Protein 3K4O (pdb70)

B-factor: mean 41.29, std 14.6, range [17.08, 103.64]

Nearest PDB structures (foldseek):
  3k4o-assembly1_B-1  TM=1.004E+00  e=2.984E-55  Methanocaldococcus jannaschii
  3k52-assembly1_B-1  TM=9.973E-01  e=8.581E-48  Methanocaldococcus jannaschii
  3k56-assembly1_B-1  TM=9.966E-01  e=1.673E-47  Methanocaldococcus jannaschii
  3k4o-assembly1_A-1  TM=9.831E-01  e=1.394E-47  Methanocaldococcus jannaschii
  8u0n-assembly1_A  TM=8.381E-01  e=2.328E-22  Thermococcus paralvinellae

CATH classification: 3.40.1160.10

Foldseek 3Di:
DEEEAEPDAQQQAALVDAPGGPVVSLLLLLVLVLVLVVVCVVVVHDYFYEYEYELHNQQPVLQVVQWDADPNHIAGPPVVVRQVSNLVSSVVSQCVSQVSSCVSPQQEDEDECQVFWADEVQIDDDCPVVVVCSVVRHHYYYYFHWHHYPPPGIDTRHPLNVQLNCCLVVVGQEYEAAHQAQDQDDPHAFDAEAEPVCLVVSLVSCCDPNGPDNVCVNVSSLVSCQVSQYKYEHGHSSDRCQSSCVSVVHHTRYIRGRHD/DEEEAEEELVQQAPLVDAPGGPVVSLLLLLQLVLVLVVVQVVVPHQYQYEYEYELRRQQCVLQVVQWDDPPNDTAGPPVVVSQVSNLVSSVVSVVVSVVSNVVSVQQEDEDRCQVFWEAEDDTDDDCPVVVVCSVVSHYYYYYFHWHQYPVRGIDTRHRLNVQLVCCQVVVGQEYEYAAQAQFDDDPHDFDAEDEPPCVVVVQVSHVVNSNLVSCLVRLHKYAHGHSSDRCPSSCVSNVHHTTYIYRSD

Organism: Methanocaldococcus jannaschii (strain ATCC 43067 / DSM 2661 / JAL-1 / JCM 10045 / NBRC 100440) (NCBI:txid243232)

Structure (mmCIF, N/CA/C/O backbone):
data_3K4O
#
_entry.id   3K4O
#
_cell.length_a   76.200
_cell.length_b   99.700
_cell.length_c   87.700
_cell.angle_alpha   90.00
_cell.angle_beta   90.00
_cell.angle_gamma   90.00
#
_symmetry.space_group_name_H-M   'P 21 21 2'
#
loop_
_entity.id
_entity.type
_entity.pdbx_description
1 polymer 'isopentenyl phosphate kinase'
2 non-polymer 'MERCURY (II) ION'
3 non-polymer 'SULFATE ION'
4 water water
#
loop_
_atom_site.group_PDB
_atom_site.id
_atom_site.type_symbol
_atom_site.label_atom_id
_atom_site.label_alt_id
_atom_site.label_comp_id
_atom_site.label_asym_id
_atom_site.label_entity_id
_atom_site.label_seq_id
_atom_site.pdbx_PDB_ins_code
_atom_site.Cartn_x
_atom_site.Cartn_y
_atom_site.Cartn_z
_atom_site.occupancy
_atom_site.B_iso_or_equiv
_atom_site.auth_seq_id
_atom_site.auth_comp_id
_atom_site.auth_asym_id
_atom_site.auth_atom_id
_atom_site.pdbx_PDB_model_num
ATOM 1 N N . MET A 1 7 ? 62.434 14.843 31.963 1.00 43.32 1 MET A N 1
ATOM 2 C CA . MET A 1 7 ? 62.674 14.042 30.729 1.00 43.49 1 MET A CA 1
ATOM 3 C C . MET A 1 7 ? 61.413 13.989 29.871 1.00 40.83 1 MET A C 1
ATOM 4 O O . MET A 1 7 ? 60.517 13.180 30.115 1.00 40.34 1 MET A O 1
ATOM 9 N N . LEU A 1 8 ? 61.344 14.858 28.870 1.00 37.74 2 LEU A N 1
ATOM 10 C CA . LEU A 1 8 ? 60.190 14.883 27.981 1.00 36.65 2 LEU A CA 1
ATOM 11 C C . LEU A 1 8 ? 60.543 14.306 26.622 1.00 34.78 2 LEU A C 1
ATOM 12 O O . LEU A 1 8 ? 61.489 14.755 25.974 1.00 34.70 2 LEU A O 1
ATOM 17 N N . THR A 1 9 ? 59.779 13.300 26.206 1.00 32.10 3 THR A N 1
ATOM 18 C CA . THR A 1 9 ? 59.974 12.664 24.915 1.00 30.59 3 THR A CA 1
ATOM 19 C C . THR A 1 9 ? 58.695 12.802 24.081 1.00 29.58 3 THR A C 1
ATOM 20 O O . THR A 1 9 ? 57.586 12.656 24.598 1.00 28.64 3 THR A O 1
ATOM 24 N N . ILE A 1 10 ? 58.859 13.112 22.801 1.00 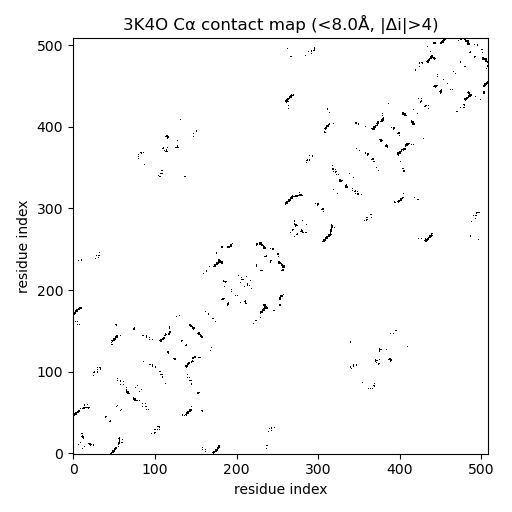28.30 4 ILE A N 1
ATOM 25 C CA . ILE A 1 10 ? 57.730 13.235 21.887 1.00 27.76 4 ILE A CA 1
ATOM 26 C C . ILE A 1 10 ? 57.942 12.166 20.828 1.00 26.26 4 ILE A C 1
ATOM 27 O O . ILE A 1 10 ? 58.927 12.197 20.089 1.00 27.85 4 ILE A O 1
ATOM 32 N N . LEU A 1 11 ? 57.020 11.212 20.778 1.00 26.06 5 LEU A N 1
ATOM 33 C CA . LEU A 1 11 ? 57.100 10.105 19.832 1.00 24.37 5 LEU A CA 1
ATOM 34 C C . LEU A 1 11 ? 56.045 10.241 18.744 1.00 24.85 5 LEU A C 1
ATOM 35 O O . LEU A 1 11 ? 54.847 10.242 19.024 1.00 21.58 5 LEU A O 1
ATOM 40 N N . LYS A 1 12 ? 56.509 10.350 17.504 1.00 25.99 6 LYS A N 1
ATOM 41 C CA . LYS A 1 12 ? 55.643 10.484 16.347 1.00 27.07 6 LYS A CA 1
ATOM 42 C C . LYS A 1 12 ? 55.423 9.127 15.692 1.00 26.11 6 LYS A C 1
ATOM 43 O O . LYS A 1 12 ? 56.367 8.488 15.239 1.00 26.26 6 LYS A O 1
ATOM 49 N N . LEU A 1 13 ? 54.174 8.687 15.641 1.00 25.31 7 LEU A N 1
ATOM 50 C CA . LEU A 1 13 ? 53.856 7.415 15.008 1.00 25.15 7 LEU A CA 1
ATOM 51 C C . LEU A 1 13 ? 53.483 7.777 13.580 1.00 27.38 7 LEU A C 1
ATOM 52 O O . LEU A 1 13 ? 52.321 8.056 13.278 1.00 25.59 7 LEU A O 1
ATOM 57 N N . GLY A 1 14 ? 54.482 7.768 12.702 1.00 28.93 8 GLY A N 1
ATOM 58 C CA . GLY A 1 14 ? 54.250 8.165 11.331 1.00 32.87 8 GLY A CA 1
ATOM 59 C C . GLY A 1 14 ? 54.260 7.093 10.271 1.00 36.95 8 GLY A C 1
ATOM 60 O O . GLY A 1 14 ? 53.763 5.983 10.489 1.00 36.51 8 GLY A O 1
ATOM 61 N N . GLY A 1 15 ? 54.844 7.434 9.122 1.00 37.56 9 GLY A N 1
ATOM 62 C CA . GLY A 1 15 ? 54.880 6.515 8.001 1.00 38.87 9 GLY A CA 1
ATOM 63 C C . GLY A 1 15 ? 53.458 6.021 7.818 1.00 39.61 9 GLY A C 1
ATOM 64 O O . GLY A 1 15 ? 52.497 6.791 7.923 1.00 40.86 9 GLY A O 1
ATOM 65 N N . SER A 1 16 ? 53.311 4.734 7.554 1.00 37.34 10 SER A N 1
ATOM 66 C CA . SER A 1 16 ? 51.989 4.160 7.409 1.00 35.48 10 SER A CA 1
ATOM 67 C C . SER A 1 16 ? 51.934 3.017 8.406 1.00 31.98 10 SER A C 1
ATOM 68 O O . SER A 1 16 ? 51.281 2.006 8.162 1.00 31.21 10 SER A O 1
ATOM 71 N N . ILE A 1 17 ? 52.616 3.179 9.538 1.00 26.69 11 ILE A N 1
ATOM 72 C CA . ILE A 1 17 ? 52.646 2.103 10.520 1.00 26.86 11 ILE A CA 1
ATOM 73 C C . ILE A 1 17 ? 51.323 1.838 11.224 1.00 25.05 11 ILE A C 1
ATOM 74 O O . ILE A 1 17 ? 51.116 0.739 11.722 1.00 27.17 11 ILE A O 1
ATOM 79 N N . LEU A 1 18 ? 50.427 2.825 11.258 1.00 23.55 12 LEU A N 1
ATOM 80 C CA . LEU A 1 18 ? 49.129 2.655 11.922 1.00 24.93 12 LEU A CA 1
ATOM 81 C C . LEU A 1 18 ? 47.970 2.493 10.953 1.00 26.92 12 LEU A C 1
ATOM 82 O O . LEU A 1 18 ? 46.898 2.015 11.329 1.00 27.71 12 LEU A O 1
ATOM 87 N N . SER A 1 19 ? 48.177 2.896 9.709 1.00 29.73 13 SER A N 1
ATOM 88 C CA . SER A 1 19 ? 47.104 2.836 8.730 1.00 32.26 13 SER A CA 1
ATOM 89 C C . SER A 1 19 ? 47.616 2.889 7.306 1.00 33.98 13 SER A C 1
ATOM 90 O O . SER A 1 19 ? 48.554 3.623 7.002 1.00 33.92 13 SER A O 1
ATOM 93 N N . ASP A 1 20 ? 46.979 2.117 6.436 1.00 37.43 14 ASP A N 1
ATOM 94 C CA . ASP A 1 20 ? 47.342 2.081 5.026 1.00 41.33 14 ASP A CA 1
ATOM 95 C C . ASP A 1 20 ? 46.522 3.146 4.290 1.00 43.08 14 ASP A C 1
ATOM 96 O O . ASP A 1 20 ? 45.322 2.974 4.069 1.00 41.34 14 ASP A O 1
ATOM 101 N N . LYS A 1 21 ? 47.181 4.241 3.922 1.00 44.63 15 LYS A N 1
ATOM 102 C CA . LYS A 1 21 ? 46.551 5.355 3.219 1.00 48.31 15 LYS A CA 1
ATOM 103 C C . LYS A 1 21 ? 45.742 4.946 1.989 1.00 50.18 15 LYS A C 1
ATOM 104 O O . LYS A 1 21 ? 44.809 5.646 1.596 1.00 49.03 15 LYS A O 1
ATOM 110 N N . ASN A 1 22 ? 46.111 3.821 1.383 1.00 52.32 16 ASN A N 1
ATOM 111 C CA . ASN A 1 22 ? 45.425 3.323 0.192 1.00 54.77 16 ASN A CA 1
ATOM 112 C C . ASN A 1 22 ? 44.059 2.741 0.525 1.00 53.58 16 ASN A C 1
ATOM 113 O O . ASN A 1 22 ? 43.076 3.011 -0.162 1.00 54.86 16 ASN A O 1
ATOM 118 N N . VAL A 1 23 ? 44.003 1.927 1.573 1.00 52.15 17 VAL A N 1
ATOM 119 C CA . VAL A 1 23 ? 42.749 1.317 1.979 1.00 50.75 17 VAL A CA 1
ATOM 120 C C . VAL A 1 23 ? 41.982 2.303 2.853 1.00 49.93 17 VAL A C 1
ATOM 121 O O . VAL A 1 23 ? 42.378 2.590 3.979 1.00 49.42 17 VAL A O 1
ATOM 125 N N . PRO A 1 24 ? 40.861 2.829 2.340 1.00 50.14 18 PRO A N 1
ATOM 126 C CA . PRO A 1 24 ? 40.041 3.794 3.076 1.00 49.45 18 PRO A CA 1
ATOM 127 C C . PRO A 1 24 ? 39.651 3.351 4.482 1.00 48.42 18 PRO A C 1
ATOM 128 O O . PRO A 1 24 ? 39.129 2.259 4.683 1.00 48.14 18 PRO A O 1
ATOM 132 N N . TYR A 1 25 ? 39.923 4.218 5.451 1.00 47.80 19 TYR A N 1
ATOM 133 C CA . TYR A 1 25 ? 39.609 3.958 6.848 1.00 47.90 19 TYR A CA 1
ATOM 134 C C . TYR A 1 25 ? 40.245 2.669 7.379 1.00 45.83 19 TYR A C 1
ATOM 135 O O . TYR A 1 25 ? 39.729 2.046 8.303 1.00 46.79 19 TYR A O 1
ATOM 144 N N . SER A 1 26 ? 41.376 2.281 6.798 1.00 43.51 20 SER A N 1
ATOM 145 C CA . SER A 1 26 ? 42.072 1.077 7.235 1.00 40.40 20 SER A CA 1
ATOM 146 C C . SER A 1 26 ? 42.853 1.350 8.520 1.00 36.38 20 SER A C 1
ATOM 147 O O . SER A 1 26 ? 43.361 2.455 8.740 1.00 31.25 20 SER A O 1
ATOM 150 N N . ILE A 1 27 ? 42.942 0.326 9.358 1.00 31.74 21 ILE A N 1
ATOM 151 C CA . ILE A 1 27 ? 43.652 0.398 10.627 1.00 30.10 21 ILE A CA 1
ATOM 152 C C . ILE A 1 27 ? 44.545 -0.839 10.711 1.00 27.72 21 ILE A C 1
ATOM 153 O O . ILE A 1 27 ? 44.060 -1.959 10.536 1.00 26.31 21 ILE A O 1
ATOM 158 N N . LYS A 1 28 ? 45.838 -0.649 10.957 1.00 25.28 22 LYS A N 1
ATOM 159 C CA . LYS A 1 28 ? 46.745 -1.794 11.082 1.00 25.72 22 LYS A CA 1
ATOM 160 C C . LYS A 1 28 ? 46.677 -2.192 12.548 1.00 24.20 22 LYS A C 1
ATOM 161 O O . LYS A 1 28 ? 47.541 -1.849 13.355 1.00 21.89 22 LYS A O 1
ATOM 167 N N . TRP A 1 29 ? 45.613 -2.908 12.885 1.00 23.11 23 TRP A N 1
ATOM 168 C CA . TRP A 1 29 ? 45.370 -3.309 14.260 1.00 24.97 23 TRP A CA 1
ATOM 169 C C . TRP A 1 29 ? 46.534 -4.001 14.940 1.00 25.05 23 TRP A C 1
ATOM 170 O O . TRP A 1 29 ? 46.905 -3.640 16.051 1.00 26.97 23 TRP A O 1
ATOM 181 N N . ASP A 1 30 ? 47.110 -4.994 14.276 1.00 26.77 24 ASP A N 1
ATOM 182 C CA . ASP A 1 30 ? 48.218 -5.740 14.860 1.00 28.98 24 ASP A CA 1
ATOM 183 C C . ASP A 1 30 ? 49.415 -4.858 15.192 1.00 28.96 24 ASP A C 1
ATOM 184 O O . ASP A 1 30 ? 50.021 -4.992 16.257 1.00 27.26 24 ASP A O 1
ATOM 189 N N . ASN A 1 31 ? 49.752 -3.956 14.276 1.00 25.87 25 ASN A N 1
ATOM 190 C CA . ASN A 1 31 ? 50.880 -3.063 14.467 1.00 25.29 25 ASN A CA 1
ATOM 191 C C . ASN A 1 31 ? 50.574 -2.108 15.615 1.00 24.75 25 ASN A C 1
ATOM 192 O O . ASN A 1 31 ? 51.408 -1.871 16.492 1.00 23.57 25 ASN A O 1
ATOM 197 N N . LEU A 1 32 ? 49.365 -1.558 15.601 1.00 23.72 26 LEU A N 1
ATOM 198 C CA . LEU A 1 32 ? 48.942 -0.623 16.628 1.00 22.94 26 LEU A CA 1
ATOM 199 C C . LEU A 1 32 ? 49.031 -1.247 18.018 1.00 23.03 26 LEU A C 1
ATOM 200 O O . LEU A 1 32 ? 49.464 -0.608 18.976 1.00 22.59 26 LEU A O 1
ATOM 205 N N . GLU A 1 33 ? 48.604 -2.495 18.130 1.00 23.12 27 GLU A N 1
ATOM 206 C CA . GLU A 1 33 ? 48.644 -3.169 19.418 1.00 25.47 27 GLU A CA 1
ATOM 207 C C . GLU A 1 33 ? 50.078 -3.455 19.868 1.00 24.72 27 GLU A C 1
ATOM 208 O O . GLU A 1 33 ? 50.380 -3.347 21.050 1.00 23.76 27 GLU A O 1
ATOM 214 N N . ARG A 1 34 ? 50.961 -3.805 18.935 1.00 24.79 28 ARG A N 1
ATOM 215 C CA . ARG A 1 34 ? 52.361 -4.060 19.293 1.00 27.30 28 ARG A CA 1
ATOM 216 C C . ARG A 1 34 ? 52.999 -2.737 19.734 1.00 26.79 28 ARG A C 1
ATOM 217 O O . ARG A 1 34 ? 53.754 -2.678 20.707 1.00 26.54 28 ARG A O 1
ATOM 225 N N . ILE A 1 35 ? 52.688 -1.672 19.007 1.00 27.01 29 ILE A N 1
ATOM 226 C CA . ILE A 1 35 ? 53.225 -0.364 19.338 1.00 25.93 29 ILE A CA 1
ATOM 227 C C . ILE A 1 35 ? 52.752 0.008 20.741 1.00 26.22 29 ILE A C 1
ATOM 228 O O . ILE A 1 35 ? 53.537 0.496 21.570 1.00 22.64 29 ILE A O 1
ATOM 233 N N . ALA A 1 36 ? 51.475 -0.237 21.018 1.00 23.52 30 ALA A N 1
ATOM 234 C CA . ALA A 1 36 ? 50.951 0.073 22.338 1.00 23.23 30 ALA A CA 1
ATOM 235 C C . ALA A 1 36 ? 51.696 -0.763 23.380 1.00 23.32 30 ALA A C 1
ATOM 236 O O . ALA A 1 36 ? 52.035 -0.265 24.440 1.00 22.98 30 ALA A O 1
ATOM 238 N N . MET A 1 37 ? 51.963 -2.031 23.065 1.00 25.20 31 MET A N 1
ATOM 239 C CA . MET A 1 37 ? 52.661 -2.915 24.000 1.00 26.17 31 MET A CA 1
ATOM 240 C C . MET A 1 37 ? 54.025 -2.367 24.363 1.00 25.96 31 MET A C 1
ATOM 241 O O . MET A 1 37 ? 54.404 -2.327 25.538 1.00 25.67 31 MET A O 1
ATOM 246 N N . GLU A 1 38 ? 54.757 -1.943 23.341 1.00 24.95 32 GLU A N 1
ATOM 247 C CA . GLU A 1 38 ? 56.093 -1.419 23.533 1.00 24.64 32 GLU A CA 1
ATOM 248 C C . GLU A 1 38 ? 56.118 -0.134 24.334 1.00 26.18 32 GLU A C 1
ATOM 249 O O . GLU A 1 38 ? 57.001 0.067 25.171 1.00 26.52 32 GLU A O 1
ATOM 255 N N . ILE A 1 39 ? 55.143 0.733 24.094 1.00 23.86 33 ILE A N 1
ATOM 256 C CA . ILE A 1 39 ? 55.058 1.984 24.825 1.00 21.31 33 ILE A CA 1
ATOM 257 C C . ILE A 1 39 ? 54.816 1.661 26.305 1.00 24.62 33 ILE A C 1
ATOM 258 O O . ILE A 1 39 ? 55.426 2.263 27.199 1.00 21.62 33 ILE A O 1
ATOM 263 N N . LYS A 1 40 ? 53.920 0.706 26.555 1.00 22.35 34 LYS A N 1
ATOM 264 C CA . LYS A 1 40 ? 53.615 0.298 27.922 1.00 25.02 34 LYS A CA 1
ATOM 265 C C . LYS A 1 40 ? 54.861 -0.306 28.549 1.00 23.96 34 LYS A C 1
ATOM 266 O O . LYS A 1 40 ? 55.221 0.040 29.669 1.00 26.52 34 LYS A O 1
ATOM 272 N N . ASN A 1 41 ? 55.512 -1.210 27.821 1.00 24.79 35 ASN A N 1
ATOM 273 C CA . ASN A 1 41 ? 56.723 -1.852 28.313 1.00 25.01 35 ASN A CA 1
ATOM 274 C C . ASN A 1 41 ? 57.754 -0.809 28.714 1.00 26.05 35 ASN A C 1
ATOM 275 O O . ASN A 1 41 ? 58.409 -0.946 29.744 1.00 25.01 35 ASN A O 1
ATOM 280 N N . ALA A 1 42 ? 57.894 0.237 27.901 1.00 26.08 36 ALA A N 1
ATOM 281 C CA . ALA A 1 42 ? 58.860 1.294 28.189 1.00 26.04 36 ALA A CA 1
ATOM 282 C C . ALA A 1 42 ? 58.461 2.092 29.427 1.00 27.92 36 ALA A C 1
ATOM 283 O O . ALA A 1 42 ? 59.305 2.395 30.281 1.00 29.78 36 ALA A O 1
ATOM 285 N N . LEU A 1 43 ? 57.180 2.430 29.536 1.00 26.96 37 LEU A N 1
ATOM 286 C CA . LEU A 1 43 ? 56.703 3.181 30.692 1.00 28.23 37 LEU A CA 1
ATOM 287 C C . LEU A 1 43 ? 56.905 2.361 31.970 1.00 30.70 37 LEU A C 1
ATOM 288 O O . LEU A 1 43 ? 57.195 2.917 33.026 1.00 31.37 37 LEU A O 1
ATOM 293 N N . ASP A 1 44 ? 56.734 1.046 31.876 1.00 32.22 38 ASP A N 1
ATOM 294 C CA . ASP A 1 44 ? 56.934 0.183 33.037 1.00 34.40 38 ASP A CA 1
ATOM 295 C C . ASP A 1 44 ? 58.415 0.168 33.404 1.00 36.68 38 ASP A C 1
ATOM 296 O O . ASP A 1 44 ? 58.774 0.220 34.583 1.00 39.19 38 ASP A O 1
ATOM 301 N N . TYR A 1 45 ? 59.269 0.086 32.388 1.00 36.77 39 TYR A N 1
ATOM 302 C CA . TYR A 1 45 ? 60.706 0.066 32.602 1.00 39.36 39 TYR A CA 1
ATOM 303 C C . TYR A 1 45 ? 61.129 1.292 33.401 1.00 40.74 39 TYR A C 1
ATOM 304 O O . TYR A 1 45 ? 61.797 1.174 34.434 1.00 39.82 39 TYR A O 1
ATOM 313 N N . TYR A 1 46 ? 60.738 2.471 32.924 1.00 39.98 40 TYR A N 1
ATOM 314 C CA . TYR A 1 46 ? 61.082 3.709 33.608 1.00 40.21 40 TYR A CA 1
ATOM 315 C C . TYR A 1 46 ? 60.619 3.723 35.058 1.00 42.62 40 TYR A C 1
ATOM 316 O O . TYR A 1 46 ? 61.349 4.176 35.942 1.00 41.31 40 TYR A O 1
ATOM 325 N N . LYS A 1 47 ? 59.406 3.238 35.303 1.00 43.11 41 LYS A N 1
ATOM 326 C CA . LYS A 1 47 ? 58.873 3.214 36.658 1.00 45.33 41 LYS A CA 1
ATOM 327 C C . LYS A 1 47 ? 59.729 2.337 37.567 1.00 46.42 41 LYS A C 1
ATOM 328 O O . LYS A 1 47 ? 60.017 2.708 38.703 1.00 46.03 41 LYS A O 1
ATOM 334 N N . ASN A 1 48 ? 60.131 1.173 37.066 1.00 47.00 42 ASN A N 1
ATOM 335 C CA . ASN A 1 48 ? 60.952 0.261 37.855 1.00 49.38 42 ASN A CA 1
ATOM 336 C C . ASN A 1 48 ? 62.346 0.837 38.095 1.00 50.79 42 ASN A C 1
ATOM 337 O O . ASN A 1 48 ? 62.937 0.634 39.154 1.00 51.63 42 ASN A O 1
ATOM 342 N N . GLN A 1 49 ? 62.862 1.561 37.109 1.00 51.02 43 GLN A N 1
ATOM 343 C CA . GLN A 1 49 ? 64.175 2.178 37.217 1.00 51.46 43 GLN A CA 1
ATOM 344 C C . GLN A 1 49 ? 64.063 3.499 37.963 1.00 52.22 43 GLN A C 1
ATOM 345 O O . GLN A 1 49 ? 65.036 4.244 38.080 1.00 51.38 43 GLN A O 1
ATOM 351 N N . ASN A 1 50 ? 62.868 3.780 38.470 1.00 53.19 44 ASN A N 1
ATOM 352 C CA . ASN A 1 50 ? 62.617 5.020 39.192 1.00 53.95 44 ASN A CA 1
ATOM 353 C C . ASN A 1 50 ? 63.116 6.234 38.416 1.00 53.28 44 ASN A C 1
ATOM 354 O O . ASN A 1 50 ? 63.672 7.166 38.995 1.00 52.93 44 ASN A O 1
ATOM 359 N N . LYS A 1 51 ? 62.924 6.210 37.100 1.00 52.32 45 LYS A N 1
ATOM 360 C CA . LYS A 1 51 ? 63.326 7.323 36.248 1.00 52.99 45 LYS A CA 1
ATOM 361 C C . LYS A 1 51 ? 62.063 8.003 35.732 1.00 53.06 45 LYS A C 1
ATOM 362 O O . LYS A 1 51 ? 61.160 7.340 35.224 1.00 51.15 45 LYS A O 1
ATOM 368 N N . GLU A 1 52 ? 61.999 9.324 35.867 1.00 52.86 46 GLU A N 1
ATOM 369 C CA . GLU A 1 52 ? 60.831 10.077 35.422 1.00 53.52 46 GLU A CA 1
ATOM 370 C C . GLU A 1 52 ? 60.800 10.250 33.909 1.00 52.16 46 GLU A C 1
ATOM 371 O O . GLU A 1 52 ? 61.828 10.501 33.279 1.00 51.85 46 GLU A O 1
ATOM 377 N N . ILE A 1 53 ? 59.616 10.103 33.327 1.00 49.91 47 ILE A N 1
ATOM 378 C CA . ILE A 1 53 ? 59.466 10.269 31.891 1.00 47.04 47 ILE A CA 1
ATOM 379 C C . ILE A 1 53 ? 58.101 10.824 31.522 1.00 45.67 47 ILE A C 1
ATOM 380 O O . ILE A 1 53 ? 57.066 10.271 31.903 1.00 45.18 47 ILE A O 1
ATOM 385 N N . LYS A 1 54 ? 58.111 11.939 30.802 1.00 42.26 48 LYS A N 1
ATOM 386 C CA . LYS A 1 54 ? 56.885 12.561 30.328 1.00 39.71 48 LYS A CA 1
ATOM 387 C C . LYS A 1 54 ? 56.841 12.182 28.853 1.00 36.83 48 LYS A C 1
ATOM 388 O O . LYS A 1 54 ? 57.863 12.236 28.165 1.00 37.76 48 LYS A O 1
ATOM 394 N N . LEU A 1 55 ? 55.672 11.779 28.370 1.00 31.76 49 LEU A N 1
ATOM 395 C CA . LEU A 1 55 ? 55.554 11.350 26.982 1.00 28.84 49 LEU A CA 1
ATOM 396 C C . LEU A 1 55 ? 54.365 11.941 26.236 1.00 28.04 49 LEU A C 1
ATOM 397 O O . LEU A 1 55 ? 53.252 12.006 26.764 1.00 26.11 49 LEU A O 1
ATOM 402 N N . ILE A 1 56 ? 54.628 12.381 25.009 1.00 26.63 50 ILE A N 1
ATOM 403 C CA . ILE A 1 56 ? 53.606 12.937 24.131 1.00 25.74 50 ILE A CA 1
ATOM 404 C C . ILE A 1 56 ? 53.661 12.106 22.859 1.00 23.94 50 ILE A C 1
ATOM 405 O O . ILE A 1 56 ? 54.745 11.861 22.316 1.00 23.91 50 ILE A O 1
ATOM 410 N N . LEU A 1 57 ? 52.498 11.647 22.408 1.00 21.16 51 LEU A N 1
ATOM 411 C CA . LEU A 1 57 ? 52.409 10.863 21.186 1.00 20.42 51 LEU A CA 1
ATOM 412 C C . LEU A 1 57 ? 51.741 11.732 20.130 1.00 20.04 51 LEU A C 1
ATOM 413 O O . LEU A 1 57 ? 50.832 12.511 20.435 1.00 21.39 51 LEU A O 1
ATOM 418 N N . VAL A 1 58 ? 52.202 11.604 18.897 1.00 20.44 52 VAL A N 1
ATOM 419 C CA . VAL A 1 58 ? 51.646 12.356 17.786 1.00 21.59 52 VAL A CA 1
ATOM 420 C C . VAL A 1 58 ? 51.403 11.368 16.662 1.00 23.52 52 VAL A C 1
ATOM 421 O O . VAL A 1 58 ? 52.228 10.478 16.422 1.00 22.45 52 VAL A O 1
ATOM 425 N N . HIS A 1 59 ? 50.261 11.494 15.994 1.00 23.95 53 HIS A N 1
ATOM 426 C CA . HIS A 1 59 ? 49.966 10.620 14.863 1.00 25.54 53 HIS A CA 1
ATOM 427 C C . HIS A 1 59 ? 49.245 11.390 13.766 1.00 26.72 53 HIS A C 1
ATOM 428 O O . HIS A 1 59 ? 48.586 12.395 14.037 1.00 25.86 53 HIS A O 1
ATOM 435 N N . GLY A 1 60 ? 49.398 10.923 12.529 1.00 29.20 54 GLY A N 1
ATOM 436 C CA . GLY A 1 60 ? 48.759 11.562 11.387 1.00 32.23 54 GLY A CA 1
ATOM 437 C C . GLY A 1 60 ? 47.353 11.051 11.121 1.00 31.86 54 GLY A C 1
ATOM 438 O O . GLY A 1 60 ? 46.828 10.237 11.881 1.00 34.41 54 GLY A O 1
ATOM 439 N N . GLY A 1 61 ? 46.744 11.515 10.033 1.00 33.08 55 GLY A N 1
ATOM 440 C CA . GLY A 1 61 ? 45.386 11.103 9.710 1.00 31.34 55 GLY A CA 1
ATOM 441 C C . GLY A 1 61 ? 45.255 9.729 9.084 1.00 32.23 55 GLY A C 1
ATOM 442 O O . GLY A 1 61 ? 44.166 9.149 9.059 1.00 31.61 55 GLY A O 1
ATOM 443 N N . GLY A 1 62 ? 46.363 9.195 8.582 1.00 32.95 56 GLY A N 1
ATOM 444 C CA . GLY A 1 62 ? 46.318 7.886 7.961 1.00 32.14 56 GLY A CA 1
ATOM 445 C C . GLY A 1 62 ? 45.224 7.827 6.914 1.00 32.67 56 GLY A C 1
ATOM 446 O O . GLY A 1 62 ? 44.996 8.802 6.186 1.00 31.28 56 GLY A O 1
ATOM 447 N N . ALA A 1 63 ? 44.529 6.697 6.850 1.00 31.32 57 ALA A N 1
ATOM 448 C CA . ALA A 1 63 ? 43.459 6.522 5.877 1.00 32.50 57 ALA A CA 1
ATOM 449 C C . ALA A 1 63 ? 42.186 7.229 6.309 1.00 34.11 57 ALA A C 1
ATOM 450 O O . ALA A 1 63 ? 41.141 7.053 5.691 1.00 35.59 57 ALA A O 1
ATOM 452 N N . PHE A 1 64 ? 42.268 8.027 7.367 1.00 33.99 58 PHE A N 1
ATOM 453 C CA . PHE A 1 64 ? 41.089 8.730 7.857 1.00 36.12 58 PHE A CA 1
ATOM 454 C C . PHE A 1 64 ? 41.019 10.183 7.421 1.00 37.61 58 PHE A C 1
ATOM 455 O O . PHE A 1 64 ? 40.016 10.612 6.850 1.00 39.00 58 PHE A O 1
ATOM 463 N N . GLY A 1 65 ? 42.087 10.931 7.671 1.00 39.67 59 GLY A N 1
ATOM 464 C CA . GLY A 1 65 ? 42.115 12.334 7.295 1.00 43.34 59 GLY A CA 1
ATOM 465 C C . GLY A 1 65 ? 42.161 12.620 5.801 1.00 44.26 59 GLY A C 1
ATOM 466 O O . GLY A 1 65 ? 41.157 13.001 5.205 1.00 44.66 59 GLY A O 1
ATOM 467 N N . HIS A 1 66 ? 43.326 12.434 5.193 1.00 47.07 60 HIS A N 1
ATOM 468 C CA . HIS A 1 66 ? 43.500 12.698 3.767 1.00 49.30 60 HIS A CA 1
ATOM 469 C C . HIS A 1 66 ? 42.351 12.275 2.850 1.00 48.23 60 HIS A C 1
ATOM 470 O O . HIS A 1 66 ? 41.899 13.064 2.022 1.00 47.35 60 HIS A O 1
ATOM 477 N N . PRO A 1 67 ? 41.861 11.031 2.983 1.00 47.22 61 PRO A N 1
ATOM 478 C CA . PRO A 1 67 ? 40.759 10.576 2.130 1.00 45.15 61 PRO A CA 1
ATOM 479 C C . PRO A 1 67 ? 39.540 11.493 2.212 1.00 44.17 61 PRO A C 1
ATOM 480 O O . PRO A 1 67 ? 38.846 11.703 1.221 1.00 43.53 61 PRO A O 1
ATOM 484 N N . VAL A 1 68 ? 39.277 12.033 3.397 1.00 41.00 62 VAL A N 1
ATOM 485 C CA . VAL A 1 68 ? 38.143 12.931 3.575 1.00 39.42 62 VAL A CA 1
ATOM 486 C C . VAL A 1 68 ? 38.498 14.340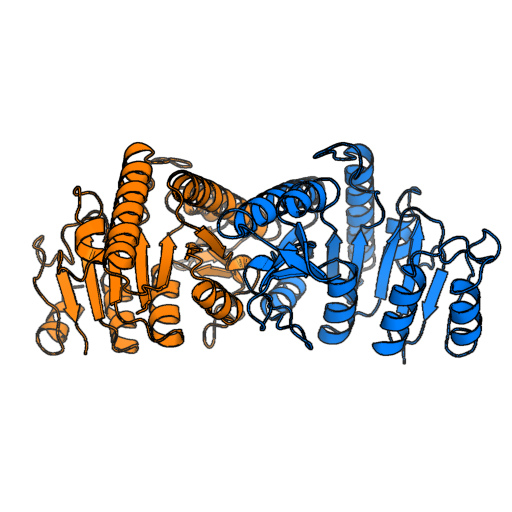 3.118 1.00 37.04 62 VAL A C 1
ATOM 487 O O . VAL A 1 68 ? 37.717 14.990 2.431 1.00 38.97 62 VAL A O 1
ATOM 491 N N . ALA A 1 69 ? 39.679 14.811 3.498 1.00 35.66 63 ALA A N 1
ATOM 492 C CA . ALA A 1 69 ? 40.112 16.155 3.135 1.00 37.85 63 ALA A CA 1
ATOM 493 C C . ALA A 1 69 ? 40.129 16.382 1.620 1.00 40.99 63 ALA A C 1
ATOM 494 O O . ALA A 1 69 ? 39.738 17.451 1.144 1.00 40.84 63 ALA A O 1
ATOM 496 N N . LYS A 1 70 ? 40.565 15.372 0.869 1.00 42.19 64 LYS A N 1
ATOM 497 C CA . LYS A 1 70 ? 40.647 15.463 -0.590 1.00 42.89 64 LYS A CA 1
ATOM 498 C C . LYS A 1 70 ? 39.367 15.946 -1.259 1.00 42.31 64 LYS A C 1
ATOM 499 O O . LYS A 1 70 ? 39.417 16.657 -2.261 1.00 39.17 64 LYS A O 1
ATOM 505 N N . LYS A 1 71 ? 38.224 15.562 -0.701 1.00 42.92 65 LYS A N 1
ATOM 506 C CA . LYS A 1 71 ? 36.929 15.955 -1.247 1.00 44.41 65 LYS A CA 1
ATOM 507 C C . LYS A 1 71 ? 36.710 17.467 -1.143 1.00 43.60 65 LYS A C 1
ATOM 508 O O . LYS A 1 71 ? 35.931 18.045 -1.904 1.00 43.95 65 LYS A O 1
ATOM 514 N N . TYR A 1 72 ? 37.405 18.102 -0.206 1.00 39.97 66 TYR A N 1
ATOM 515 C CA . TYR A 1 72 ? 37.258 19.538 0.007 1.00 40.23 66 TYR A CA 1
ATOM 516 C C . TYR A 1 72 ? 38.482 20.334 -0.421 1.00 40.20 66 TYR A C 1
ATOM 517 O O . TYR A 1 72 ? 38.623 21.507 -0.083 1.00 39.95 66 TYR A O 1
ATOM 526 N N . LEU A 1 73 ? 39.371 19.688 -1.164 1.00 41.51 67 LEU A N 1
ATOM 527 C CA . LEU A 1 73 ? 40.574 20.349 -1.645 1.00 44.25 67 LEU A CA 1
ATOM 528 C C . LEU A 1 73 ? 40.493 20.611 -3.138 1.00 44.75 67 LEU A C 1
ATOM 529 O O . LEU A 1 73 ? 39.976 19.793 -3.901 1.00 43.95 67 LEU A O 1
ATOM 534 N N . LYS A 1 74 ? 41.001 21.766 -3.546 1.00 45.99 68 LYS A N 1
ATOM 535 C CA . LYS A 1 74 ? 41.003 22.142 -4.948 1.00 46.46 68 LYS A CA 1
ATOM 536 C C . LYS A 1 74 ? 42.277 22.903 -5.248 1.00 46.63 68 LYS A C 1
ATOM 537 O O . LYS A 1 74 ? 42.922 23.443 -4.348 1.00 47.83 68 LYS A O 1
ATOM 543 N N . ILE A 1 75 ? 42.644 22.931 -6.521 1.00 47.49 69 ILE A N 1
ATOM 544 C CA . ILE A 1 75 ? 43.821 23.665 -6.938 1.00 47.01 69 ILE A CA 1
ATOM 545 C C . ILE A 1 75 ? 43.326 24.832 -7.774 1.00 45.16 69 ILE A C 1
ATOM 546 O O . ILE A 1 75 ? 42.723 24.643 -8.831 1.00 44.96 69 ILE A O 1
ATOM 551 N N . GLU A 1 76 ? 43.560 26.038 -7.271 1.00 45.40 70 GLU A N 1
ATOM 552 C CA . GLU A 1 76 ? 43.142 27.251 -7.952 1.00 43.57 70 GLU A CA 1
ATOM 553 C C . GLU A 1 76 ? 44.338 28.167 -8.127 1.00 43.37 70 GLU A C 1
ATOM 554 O O . GLU A 1 76 ? 45.019 28.500 -7.155 1.00 42.55 70 GLU A O 1
ATOM 560 N N . ASP A 1 77 ? 44.585 28.577 -9.369 1.00 45.37 71 ASP A N 1
ATOM 561 C CA . ASP A 1 77 ? 45.710 29.454 -9.675 1.00 47.53 71 ASP A CA 1
ATOM 562 C C . ASP A 1 77 ? 46.985 28.833 -9.104 1.00 48.13 71 ASP A C 1
ATOM 563 O O . ASP A 1 77 ? 47.776 29.516 -8.449 1.00 47.38 71 ASP A O 1
ATOM 568 N N . GLY A 1 78 ? 47.161 27.535 -9.343 1.00 49.52 72 GLY A N 1
ATOM 569 C CA . GLY A 1 78 ? 48.331 26.833 -8.839 1.00 53.31 72 GLY A CA 1
ATOM 570 C C . GLY A 1 78 ? 48.528 26.996 -7.340 1.00 55.00 72 GLY A C 1
ATOM 571 O O . GLY A 1 78 ? 49.628 27.297 -6.877 1.00 56.96 72 GLY A O 1
ATOM 572 N N . LYS A 1 79 ? 47.458 26.803 -6.578 1.00 54.76 73 LYS A N 1
ATOM 573 C CA . LYS A 1 79 ? 47.513 26.923 -5.126 1.00 54.93 73 LYS A CA 1
ATOM 574 C C . LYS A 1 79 ? 46.444 26.022 -4.527 1.00 54.34 73 LYS A C 1
ATOM 575 O O . LYS A 1 79 ? 45.403 25.785 -5.146 1.00 54.91 73 LYS A O 1
ATOM 581 N N . LYS A 1 80 ? 46.703 25.513 -3.328 1.00 53.33 74 LYS A N 1
ATOM 582 C CA . LYS A 1 80 ? 45.742 24.648 -2.658 1.00 51.00 74 LYS A CA 1
ATOM 583 C C . LYS A 1 80 ? 44.690 25.515 -1.989 1.00 47.36 74 LYS A C 1
ATOM 584 O O . LYS A 1 80 ? 45.013 26.531 -1.379 1.00 47.40 74 LYS A O 1
ATOM 590 N N . ILE A 1 81 ? 43.428 25.127 -2.114 1.00 44.52 75 ILE A N 1
ATOM 591 C CA . ILE A 1 81 ? 42.361 25.885 -1.475 1.00 40.82 75 ILE A CA 1
ATOM 592 C C . ILE A 1 81 ? 41.244 24.952 -1.022 1.00 38.10 75 ILE A C 1
ATOM 593 O O . ILE A 1 81 ? 40.822 24.062 -1.760 1.00 37.87 75 ILE A O 1
ATOM 598 N N . PHE A 1 82 ? 40.789 25.146 0.211 1.00 37.25 76 PHE A N 1
ATOM 599 C CA . PHE A 1 82 ? 39.712 24.332 0.766 1.00 36.75 76 PHE A CA 1
ATOM 600 C C . PHE A 1 82 ? 38.370 24.949 0.389 1.00 36.04 76 PHE A C 1
ATOM 601 O O . PHE A 1 82 ? 38.200 26.158 0.467 1.00 35.74 76 PHE A O 1
ATOM 609 N N . ILE A 1 83 ? 37.421 24.114 -0.020 1.00 34.91 77 ILE A N 1
ATOM 610 C CA . ILE A 1 83 ? 36.101 24.593 -0.405 1.00 34.77 77 ILE A CA 1
ATOM 611 C C . ILE A 1 83 ? 35.010 23.858 0.372 1.00 33.85 77 ILE A C 1
ATOM 612 O O . ILE A 1 83 ? 35.279 22.849 1.034 1.00 33.14 77 ILE A O 1
ATOM 617 N N . ASN A 1 84 ? 33.785 24.371 0.276 1.00 31.81 78 ASN A N 1
ATOM 618 C CA . ASN A 1 84 ? 32.621 23.784 0.943 1.00 31.12 78 ASN A CA 1
ATOM 619 C C . ASN A 1 84 ? 32.921 23.350 2.377 1.00 30.01 78 ASN A C 1
ATOM 620 O O . ASN A 1 84 ? 32.457 22.308 2.829 1.00 30.53 78 ASN A O 1
ATOM 625 N N . MET A 1 85 ? 33.680 24.166 3.093 1.00 30.32 79 MET A N 1
ATOM 626 C CA . MET A 1 85 ? 34.051 23.834 4.459 1.00 31.61 79 MET A CA 1
ATOM 627 C C . MET A 1 85 ? 32.920 23.926 5.480 1.00 32.81 79 MET A C 1
ATOM 628 O O . MET A 1 85 ? 33.093 23.519 6.634 1.00 29.60 79 MET A O 1
ATOM 633 N N . GLU A 1 86 ? 31.759 24.436 5.067 1.00 32.45 80 GLU A N 1
ATOM 634 C CA . GLU A 1 86 ? 30.635 24.507 6.000 1.00 34.23 80 GLU A CA 1
ATOM 635 C C . GLU A 1 86 ? 30.268 23.056 6.294 1.00 34.78 80 GLU A C 1
ATOM 636 O O . GLU A 1 86 ? 29.591 22.746 7.280 1.00 33.77 80 GLU A O 1
ATOM 642 N N . LYS A 1 87 ? 30.737 22.172 5.419 1.00 32.95 81 LYS A N 1
ATOM 643 C CA . LYS A 1 87 ? 30.527 20.739 5.565 1.00 33.15 81 LYS A CA 1
ATOM 644 C C . LYS A 1 87 ? 31.878 20.070 5.810 1.00 30.22 81 LYS A C 1
ATOM 645 O O . LYS A 1 87 ? 32.002 19.186 6.651 1.00 29.11 81 LYS A O 1
ATOM 651 N N . GLY A 1 88 ? 32.883 20.512 5.063 1.00 27.72 82 GLY A N 1
ATOM 652 C CA . GLY A 1 88 ? 34.214 19.947 5.168 1.00 27.98 82 GLY A CA 1
ATOM 653 C C . GLY A 1 88 ? 34.967 20.021 6.486 1.00 27.00 82 GLY A C 1
ATOM 654 O O . GLY A 1 88 ? 35.641 19.058 6.852 1.00 26.90 82 GLY A O 1
ATOM 655 N N . PHE A 1 89 ? 34.886 21.137 7.204 1.00 24.92 83 PHE A N 1
ATOM 656 C CA . PHE A 1 89 ? 35.623 21.238 8.463 1.00 25.45 83 PHE A CA 1
ATOM 657 C C . PHE A 1 89 ? 35.186 20.125 9.417 1.00 25.74 83 PHE A C 1
ATOM 658 O O . PHE A 1 89 ? 36.016 19.391 9.970 1.00 24.49 83 PHE A O 1
ATOM 666 N N . TRP A 1 90 ? 33.877 19.992 9.599 1.00 26.41 84 TRP A N 1
ATOM 667 C CA . TRP A 1 90 ? 33.349 18.954 10.473 1.00 27.46 84 TRP A CA 1
ATOM 668 C C . TRP A 1 90 ? 33.646 17.544 9.970 1.00 27.81 84 TRP A C 1
ATOM 669 O O . TRP A 1 90 ? 34.037 16.675 10.747 1.00 26.30 84 TRP A O 1
ATOM 680 N N . GLU A 1 91 ? 33.430 17.308 8.678 1.00 28.15 85 GLU A N 1
ATOM 681 C CA . GLU A 1 91 ? 33.677 15.982 8.109 1.00 28.29 85 GLU A CA 1
ATOM 682 C C . GLU A 1 91 ? 35.113 15.537 8.342 1.00 24.72 85 GLU A C 1
ATOM 683 O O . GLU A 1 91 ? 35.369 14.368 8.620 1.00 21.07 85 GLU A O 1
ATOM 689 N N . ILE A 1 92 ? 36.055 16.467 8.221 1.00 24.98 86 ILE A N 1
ATOM 690 C CA . ILE A 1 92 ? 37.458 16.131 8.454 1.00 25.39 86 ILE A CA 1
ATOM 691 C C . ILE A 1 92 ? 37.684 15.921 9.954 1.00 23.81 86 ILE A C 1
ATOM 692 O O . ILE A 1 92 ? 38.327 14.952 10.357 1.00 22.69 86 ILE A O 1
ATOM 697 N N . GLN A 1 93 ? 37.151 16.823 10.779 1.00 22.32 87 GLN A N 1
ATOM 698 C CA . GLN A 1 93 ? 37.290 16.703 12.228 1.00 22.32 87 GLN A CA 1
ATOM 699 C C . GLN A 1 93 ? 36.774 15.345 12.664 1.00 21.42 87 GLN A C 1
ATOM 700 O O . GLN A 1 93 ? 37.390 14.657 13.475 1.00 21.46 87 GLN A O 1
ATOM 706 N N . ARG A 1 94 ? 35.612 14.991 12.131 1.00 20.65 88 ARG A N 1
ATOM 707 C CA . ARG A 1 94 ? 34.941 13.740 12.456 1.00 22.06 88 ARG A CA 1
ATOM 708 C C . ARG A 1 94 ? 35.801 12.516 12.149 1.00 20.66 88 ARG A C 1
ATOM 709 O O . ARG A 1 94 ? 35.886 11.595 12.964 1.00 22.33 88 ARG A O 1
ATOM 717 N N . ALA A 1 95 ? 36.424 12.510 10.973 1.00 20.11 89 ALA A N 1
ATOM 718 C CA . ALA A 1 95 ? 37.275 11.395 10.564 1.00 21.20 89 ALA A CA 1
ATOM 719 C C . ALA A 1 95 ? 38.496 11.289 11.480 1.00 20.14 89 ALA A C 1
ATOM 720 O O . ALA A 1 95 ? 38.849 10.196 11.916 1.00 20.18 89 ALA A O 1
ATOM 722 N N . MET A 1 96 ? 39.133 12.421 11.778 1.00 21.61 90 MET A N 1
ATOM 723 C CA . MET A 1 96 ? 40.302 12.422 12.663 1.00 21.04 90 MET A CA 1
ATOM 724 C C . MET A 1 96 ? 39.926 12.004 14.076 1.00 21.75 90 MET A C 1
ATOM 725 O O . MET A 1 96 ? 40.651 11.245 14.713 1.00 23.18 90 MET A O 1
ATOM 730 N N . ARG A 1 97 ? 38.799 12.509 14.569 1.00 21.85 91 ARG A N 1
ATOM 731 C CA . ARG A 1 97 ? 38.323 12.158 15.901 1.00 22.97 91 ARG A CA 1
ATOM 732 C C . ARG A 1 97 ? 38.168 10.645 16.057 1.00 22.51 91 ARG A C 1
ATOM 733 O O . ARG A 1 97 ? 38.487 10.081 17.108 1.00 22.79 91 ARG A O 1
ATOM 741 N N . ARG A 1 98 ? 37.663 9.999 15.013 1.00 21.36 92 ARG A N 1
ATOM 742 C CA . ARG A 1 98 ? 37.462 8.560 15.037 1.00 21.86 92 ARG A CA 1
ATOM 743 C C . ARG A 1 98 ? 38.803 7.823 15.110 1.00 20.71 92 ARG A C 1
ATOM 744 O O . ARG A 1 98 ? 38.964 6.899 15.904 1.00 20.18 92 ARG A O 1
ATOM 752 N N . PHE A 1 99 ? 39.760 8.237 14.285 1.00 21.05 93 PHE A N 1
ATOM 753 C CA . PHE A 1 99 ? 41.080 7.606 14.272 1.00 22.92 93 PHE A CA 1
ATOM 754 C C . PHE A 1 99 ? 41.738 7.796 15.642 1.00 22.57 93 PHE A C 1
ATOM 755 O O . PHE A 1 99 ? 42.322 6.862 16.192 1.00 20.74 93 PHE A O 1
ATOM 763 N N . ASN A 1 100 ? 41.609 9.001 16.201 1.00 22.29 94 ASN A N 1
ATOM 764 C CA . ASN A 1 100 ? 42.194 9.323 17.507 1.00 23.26 94 ASN A CA 1
ATOM 765 C C . ASN A 1 100 ? 41.532 8.476 18.598 1.00 25.32 94 ASN A C 1
ATOM 766 O O . ASN A 1 100 ? 42.213 7.964 19.486 1.00 26.08 94 ASN A O 1
ATOM 771 N N . ASN A 1 101 ? 40.211 8.311 18.517 1.00 23.89 95 ASN A N 1
ATOM 772 C CA . ASN A 1 101 ? 39.473 7.489 19.480 1.00 23.71 95 ASN A CA 1
ATOM 773 C C . ASN A 1 101 ? 40.042 6.072 19.479 1.00 21.24 95 ASN A C 1
ATOM 774 O O . ASN A 1 101 ? 40.306 5.492 20.530 1.00 21.96 95 ASN A O 1
ATOM 779 N N . ILE A 1 102 ? 40.214 5.521 18.283 1.00 20.58 96 ILE A N 1
ATOM 780 C CA . ILE A 1 102 ? 40.713 4.159 18.127 1.00 22.30 96 ILE A CA 1
ATOM 781 C C . ILE A 1 102 ? 42.105 3.989 18.713 1.00 21.86 96 ILE A C 1
ATOM 782 O O . ILE A 1 102 ? 42.376 3.019 19.423 1.00 19.51 96 ILE A O 1
ATOM 787 N N . ILE A 1 103 ? 42.990 4.930 18.405 1.00 20.63 97 ILE A N 1
ATOM 788 C CA . ILE A 1 103 ? 44.343 4.869 18.922 1.00 21.14 97 ILE A CA 1
ATOM 789 C C . ILE A 1 103 ? 44.357 5.020 20.442 1.00 19.09 97 ILE A C 1
ATOM 790 O O . ILE A 1 103 ? 45.025 4.256 21.138 1.00 21.34 97 ILE A O 1
ATOM 795 N N . ILE A 1 104 ? 43.607 5.982 20.965 1.00 18.62 98 ILE A N 1
ATOM 796 C CA . ILE A 1 104 ? 43.590 6.196 22.409 1.00 19.53 98 ILE A CA 1
ATOM 797 C C . ILE A 1 104 ? 42.945 5.023 23.150 1.00 21.11 98 ILE A C 1
ATOM 798 O O . ILE A 1 104 ? 43.430 4.612 24.210 1.00 18.45 98 ILE A O 1
ATOM 803 N N . ASP A 1 105 ? 41.878 4.465 22.579 1.00 19.78 99 ASP A N 1
ATOM 804 C CA . ASP A 1 105 ? 41.214 3.320 23.192 1.00 21.53 99 ASP A CA 1
ATOM 805 C C . ASP A 1 105 ? 42.201 2.155 23.260 1.00 21.64 99 ASP A C 1
ATOM 806 O O . ASP A 1 105 ? 42.290 1.472 24.279 1.00 22.33 99 ASP A O 1
ATOM 811 N N . THR A 1 106 ? 42.932 1.920 22.171 1.00 18.86 100 THR A N 1
ATOM 812 C CA . THR A 1 106 ? 43.900 0.835 22.167 1.00 20.01 100 THR A CA 1
ATOM 813 C C . THR A 1 106 ? 45.000 1.068 23.204 1.00 21.63 100 THR A C 1
ATOM 814 O O . THR A 1 106 ? 45.357 0.154 23.942 1.00 22.52 100 THR A O 1
ATOM 818 N N . LEU A 1 107 ? 45.531 2.289 23.275 1.00 20.89 101 LEU A N 1
ATOM 819 C CA . LEU A 1 107 ? 46.578 2.588 24.249 1.00 21.81 101 LEU A CA 1
ATOM 820 C C . LEU A 1 107 ? 46.070 2.339 25.673 1.00 22.40 101 LEU A C 1
ATOM 821 O O . LEU A 1 107 ? 46.765 1.746 26.503 1.00 21.20 101 LEU A O 1
ATOM 826 N N . GLN A 1 108 ? 44.863 2.818 25.951 1.00 19.24 102 GLN A N 1
ATOM 827 C CA . GLN A 1 108 ? 44.251 2.645 27.257 1.00 22.78 102 GLN A CA 1
ATOM 828 C C . GLN A 1 108 ? 44.030 1.164 27.577 1.00 23.09 102 GLN A C 1
ATOM 829 O O . GLN A 1 108 ? 44.046 0.783 28.744 1.00 24.95 102 GLN A O 1
ATOM 835 N N . SER A 1 109 ? 43.839 0.328 26.557 1.00 21.03 103 SER A N 1
ATOM 836 C CA . SER A 1 109 ? 43.622 -1.093 26.811 1.00 23.74 103 SER A CA 1
ATOM 837 C C . SER A 1 109 ? 44.890 -1.760 27.355 1.00 26.11 103 SER A C 1
ATOM 838 O O . SER A 1 109 ? 44.839 -2.878 27.872 1.00 25.40 103 SER A O 1
ATOM 841 N N . TYR A 1 110 ? 46.022 -1.072 27.247 1.00 25.34 104 TYR A N 1
ATOM 842 C CA . TYR A 1 110 ? 47.287 -1.597 27.778 1.00 28.23 104 TYR A CA 1
ATOM 843 C C . TYR A 1 110 ? 47.688 -0.746 28.973 1.00 26.94 104 TYR A C 1
ATOM 844 O O . TYR A 1 110 ? 48.846 -0.727 29.383 1.00 30.99 104 TYR A O 1
ATOM 853 N N . ASP A 1 111 ? 46.701 -0.046 29.518 1.00 27.24 105 ASP A N 1
ATOM 854 C CA . ASP A 1 111 ? 46.853 0.840 30.666 1.00 28.02 105 ASP A CA 1
ATOM 855 C C . ASP A 1 111 ? 47.818 2.014 30.504 1.00 28.20 105 ASP A C 1
ATOM 856 O O . ASP A 1 111 ? 48.499 2.423 31.450 1.00 25.97 105 ASP A O 1
ATOM 861 N N . ILE A 1 112 ? 47.872 2.560 29.294 1.00 26.41 106 ILE A N 1
ATOM 862 C CA . ILE A 1 112 ? 48.690 3.737 29.033 1.00 25.08 106 ILE A CA 1
ATOM 863 C C . ILE A 1 112 ? 47.680 4.866 29.250 1.00 26.11 106 ILE A C 1
ATOM 864 O O . ILE A 1 112 ? 46.600 4.850 28.656 1.00 27.09 106 ILE A O 1
ATOM 869 N N . PRO A 1 113 ? 48.002 5.846 30.111 1.00 24.69 107 PRO A N 1
ATOM 870 C CA . PRO A 1 113 ? 47.106 6.970 30.399 1.00 25.41 107 PRO A CA 1
ATOM 871 C C . PRO A 1 113 ? 46.966 8.016 29.291 1.00 26.04 107 PRO A C 1
ATOM 872 O O . PRO A 1 113 ? 47.168 9.208 29.522 1.00 26.86 107 PRO A O 1
ATOM 876 N N . ALA A 1 114 ? 46.595 7.572 28.097 1.00 26.29 108 ALA A N 1
ATOM 877 C CA . ALA A 1 114 ? 46.445 8.476 26.961 1.00 25.35 108 ALA A CA 1
ATOM 878 C C . ALA A 1 114 ? 45.201 9.355 27.069 1.00 24.19 108 ALA A C 1
ATOM 879 O O . ALA A 1 114 ? 44.191 8.951 27.644 1.00 24.90 108 ALA A O 1
ATOM 881 N N . VAL A 1 115 ? 45.289 10.561 26.519 1.00 23.84 109 VAL A N 1
ATOM 882 C CA . VAL A 1 115 ? 44.173 11.504 26.510 1.00 23.47 109 VAL A CA 1
ATOM 883 C C . VAL A 1 115 ? 44.205 12.216 25.164 1.00 23.87 109 VAL A C 1
ATOM 884 O O . VAL A 1 115 ? 45.244 12.251 24.510 1.00 23.56 109 VAL A O 1
ATOM 888 N N . SER A 1 116 ? 43.076 12.796 24.765 1.00 22.13 110 SER A N 1
ATOM 889 C CA . SER A 1 116 ? 42.977 13.457 23.471 1.00 21.92 110 SER A CA 1
ATOM 890 C C . SER A 1 116 ? 43.226 14.960 23.371 1.00 20.02 110 SER A C 1
ATOM 891 O O . SER A 1 116 ? 42.675 15.745 24.143 1.00 21.92 110 SER A O 1
ATOM 894 N N . ILE A 1 117 ? 44.076 15.336 22.416 1.00 18.38 111 ILE A N 1
ATOM 895 C CA . ILE A 1 117 ? 44.359 16.743 22.117 1.00 21.11 111 ILE A CA 1
ATOM 896 C C . ILE A 1 117 ? 43.934 16.942 20.659 1.00 20.90 111 ILE A C 1
ATOM 897 O O . ILE A 1 117 ? 44.578 16.430 19.739 1.00 21.62 111 ILE A O 1
ATOM 902 N N . GLN A 1 118 ? 42.854 17.691 20.462 1.00 22.75 112 GLN A N 1
ATOM 903 C CA . GLN A 1 118 ? 42.292 17.943 19.133 1.00 21.79 112 GLN A CA 1
ATOM 904 C C . GLN A 1 118 ? 42.604 19.370 18.698 1.00 20.49 112 GLN A C 1
ATOM 905 O O . GLN A 1 118 ? 41.937 20.312 19.130 1.00 19.51 112 GLN A O 1
ATOM 911 N N . PRO A 1 119 ? 43.615 19.544 17.827 1.00 19.14 113 PRO A N 1
ATOM 912 C CA . PRO A 1 119 ? 44.045 20.857 17.325 1.00 20.90 113 PRO A CA 1
ATOM 913 C C . PRO A 1 119 ? 42.969 21.744 16.711 1.00 22.55 113 PRO A C 1
ATOM 914 O O . PRO A 1 119 ? 42.947 22.951 16.949 1.00 22.69 113 PRO A O 1
ATOM 918 N N . SER A 1 120 ? 42.091 21.144 15.915 1.00 22.87 114 SER A N 1
ATOM 919 C CA . SER A 1 120 ? 41.036 21.890 15.237 1.00 25.24 114 SER A CA 1
ATOM 920 C C . SER A 1 120 ? 40.219 22.801 16.155 1.00 26.23 114 SER A C 1
ATOM 921 O O . SER A 1 120 ? 39.675 23.813 15.705 1.00 27.23 114 SER A O 1
ATOM 924 N N . SER A 1 121 ? 40.141 22.453 17.435 1.00 26.31 115 SER A N 1
ATOM 925 C CA . SER A 1 121 ? 39.363 23.245 18.388 1.00 25.91 115 SER A CA 1
ATOM 926 C C . SER A 1 121 ? 40.015 24.519 18.905 1.00 27.30 115 SER A C 1
ATOM 927 O O . SER A 1 121 ? 39.314 25.410 19.404 1.00 26.13 115 SER A O 1
ATOM 930 N N . PHE A 1 122 ? 41.337 24.628 18.785 1.00 27.28 116 PHE A N 1
ATOM 931 C CA . PHE A 1 122 ? 42.010 25.797 19.350 1.00 27.14 116 PHE A CA 1
ATOM 932 C C . PHE A 1 122 ? 43.279 26.274 18.661 1.00 27.00 116 PHE A C 1
ATOM 933 O O . PHE A 1 122 ? 43.838 27.306 19.034 1.00 26.12 116 PHE A O 1
ATOM 941 N N . VAL A 1 123 ? 43.747 25.530 17.673 1.00 27.46 117 VAL A N 1
ATOM 942 C CA . VAL A 1 123 ? 44.953 25.928 16.969 1.00 28.60 117 VAL A CA 1
ATOM 943 C C . VAL A 1 123 ? 44.644 26.766 15.730 1.00 30.03 117 VAL A C 1
ATOM 944 O O . VAL A 1 123 ? 43.693 26.488 14.989 1.00 29.16 117 VAL A O 1
ATOM 948 N N . VAL A 1 124 ? 45.446 27.808 15.520 1.00 30.92 118 VAL A N 1
ATOM 949 C CA . VAL A 1 124 ? 45.292 28.669 14.358 1.00 31.90 118 VAL A CA 1
ATOM 950 C C . VAL A 1 124 ? 46.588 28.645 13.547 1.00 33.03 118 VAL A C 1
ATOM 951 O O . VAL A 1 124 ? 47.660 28.976 14.060 1.00 29.97 118 VAL A O 1
ATOM 955 N N . PHE A 1 125 ? 46.491 28.243 12.286 1.00 35.69 119 PHE A N 1
ATOM 956 C CA . PHE A 1 125 ? 47.667 28.181 11.429 1.00 41.67 119 PHE A CA 1
ATOM 957 C C . PHE A 1 125 ? 48.045 29.535 10.824 1.00 44.12 119 PHE A C 1
ATOM 958 O O . PHE A 1 125 ? 47.412 30.004 9.879 1.00 44.54 119 PHE A O 1
ATOM 966 N N . GLY A 1 126 ? 49.076 30.157 11.382 1.00 46.73 120 GLY A N 1
ATOM 967 C CA . GLY A 1 126 ? 49.548 31.432 10.870 1.00 50.00 120 GLY A CA 1
ATOM 968 C C . GLY A 1 126 ? 51.025 31.268 10.560 1.00 51.83 120 GLY A C 1
ATOM 969 O O . GLY A 1 126 ? 51.521 30.141 10.529 1.00 52.07 120 GLY A O 1
ATOM 970 N N . ASP A 1 127 ? 51.736 32.365 10.322 1.00 53.74 121 ASP A N 1
ATOM 971 C CA . ASP A 1 127 ? 53.166 32.263 10.052 1.00 54.47 121 ASP A CA 1
ATOM 972 C C . ASP A 1 127 ? 53.792 31.681 11.316 1.00 53.96 121 ASP A C 1
ATOM 973 O O . ASP A 1 127 ? 54.819 31.006 11.274 1.00 53.34 121 ASP A O 1
ATOM 978 N N . LYS A 1 128 ? 53.141 31.955 12.441 1.00 53.58 122 LYS A N 1
ATOM 979 C CA . LYS A 1 128 ? 53.548 31.440 13.739 1.00 52.93 122 LYS A CA 1
ATOM 980 C C . LYS A 1 128 ? 52.280 30.853 14.353 1.00 51.65 122 LYS A C 1
ATOM 981 O O . LYS A 1 128 ? 51.352 31.587 14.699 1.00 51.99 122 LYS A O 1
ATOM 987 N N . LEU A 1 129 ? 52.237 29.529 14.463 1.00 48.43 123 LEU A N 1
ATOM 988 C CA . LEU A 1 129 ? 51.080 28.831 15.017 1.00 44.80 123 LEU A CA 1
ATOM 989 C C . LEU A 1 129 ? 50.590 29.368 16.353 1.00 41.81 123 LEU A C 1
ATOM 990 O O . LEU A 1 129 ? 51.383 29.727 17.222 1.00 40.93 123 LEU A O 1
ATOM 995 N N . ILE A 1 130 ? 49.272 29.441 16.500 1.00 38.00 124 ILE A N 1
ATOM 996 C CA . ILE A 1 130 ? 48.670 29.842 17.761 1.00 36.76 124 ILE A CA 1
ATOM 997 C C . ILE A 1 130 ? 48.286 28.458 18.281 1.00 35.97 124 ILE A C 1
ATOM 998 O O . ILE A 1 130 ? 47.387 27.808 17.738 1.00 33.04 124 ILE A O 1
ATOM 1003 N N . PHE A 1 131 ? 48.995 28.000 19.309 1.00 34.57 125 PHE A N 1
ATOM 1004 C CA . PHE A 1 131 ? 48.787 26.663 19.856 1.00 33.74 125 PHE A CA 1
ATOM 1005 C C . PHE A 1 131 ? 49.114 26.693 21.341 1.00 33.92 125 PHE A C 1
ATOM 1006 O O . PHE A 1 131 ? 50.263 26.498 21.736 1.00 36.13 125 PHE A O 1
ATOM 1014 N N . ASP A 1 132 ? 48.094 26.937 22.160 1.00 33.18 126 ASP A N 1
ATOM 1015 C CA . ASP A 1 132 ? 48.258 27.005 23.609 1.00 33.91 126 ASP A CA 1
ATOM 1016 C C . ASP A 1 132 ? 48.581 25.625 24.180 1.00 33.84 126 ASP A C 1
ATOM 1017 O O . ASP A 1 132 ? 47.792 24.697 24.036 1.00 34.60 126 ASP A O 1
ATOM 1022 N N . THR A 1 133 ? 49.734 25.494 24.832 1.00 32.54 127 THR A N 1
ATOM 1023 C CA . THR A 1 133 ? 50.136 24.217 25.416 1.00 32.26 127 THR A CA 1
ATOM 1024 C C . THR A 1 133 ? 49.928 24.159 26.926 1.00 32.42 127 THR A C 1
ATOM 1025 O O . THR A 1 133 ? 50.453 23.270 27.585 1.00 34.83 127 THR A O 1
ATOM 1029 N N . SER A 1 134 ? 49.175 25.104 27.481 1.00 31.61 128 SER A N 1
ATOM 1030 C CA . SER A 1 134 ? 48.924 25.111 28.922 1.00 31.79 128 SER A CA 1
ATOM 1031 C C . SER A 1 134 ? 48.346 23.789 29.434 1.00 32.20 128 SER A C 1
ATOM 1032 O O . SER A 1 134 ? 48.859 23.211 30.398 1.00 32.14 128 SER A O 1
ATOM 1035 N N . ALA A 1 135 ? 47.281 23.309 28.794 1.00 28.43 129 ALA A N 1
ATOM 1036 C CA . ALA A 1 135 ? 46.655 22.054 29.213 1.00 28.29 129 ALA A CA 1
ATOM 1037 C C . ALA A 1 135 ? 47.634 20.885 29.120 1.00 26.41 129 ALA A C 1
ATOM 1038 O O . ALA A 1 135 ? 47.727 20.068 30.038 1.00 28.58 129 ALA A O 1
ATOM 1040 N N . ILE A 1 136 ? 48.352 20.801 28.004 1.00 26.51 130 ILE A N 1
ATOM 1041 C CA . ILE A 1 136 ? 49.325 19.736 27.798 1.00 26.76 130 ILE A CA 1
ATOM 1042 C C . ILE A 1 136 ? 50.362 19.711 28.927 1.00 29.00 130 ILE A C 1
ATOM 1043 O O . ILE A 1 136 ? 50.677 18.649 29.471 1.00 28.00 130 ILE A O 1
ATOM 1048 N N . LYS A 1 137 ? 50.890 20.881 29.285 1.00 29.65 131 LYS A N 1
ATOM 1049 C CA . LYS A 1 137 ? 51.875 20.954 30.362 1.00 31.58 131 LYS A CA 1
ATOM 1050 C C . LYS A 1 137 ? 51.296 20.384 31.649 1.00 30.86 131 LYS A C 1
ATOM 1051 O O . LYS A 1 137 ? 51.949 19.603 32.343 1.00 32.24 131 LYS A O 1
ATOM 1057 N N . GLU A 1 138 ? 50.065 20.772 31.965 1.00 31.39 132 GLU A N 1
ATOM 1058 C CA . GLU A 1 138 ? 49.410 20.295 33.177 1.00 32.73 132 GLU A CA 1
ATOM 1059 C C . GLU A 1 138 ? 49.133 18.790 33.135 1.00 32.84 132 GLU A C 1
ATOM 1060 O O . GLU A 1 138 ? 49.199 18.113 34.161 1.00 31.71 132 GLU A O 1
ATOM 1066 N N . MET A 1 139 ? 48.822 18.268 31.950 1.00 31.03 133 MET A N 1
ATOM 1067 C CA . MET A 1 139 ? 48.552 16.840 31.811 1.00 30.29 133 MET A CA 1
ATOM 1068 C C . MET A 1 139 ? 49.817 16.036 32.076 1.00 28.80 133 MET A C 1
ATOM 1069 O O . MET A 1 139 ? 49.776 15.010 32.759 1.00 28.17 133 MET A O 1
ATOM 1074 N N . LEU A 1 140 ? 50.931 16.503 31.518 1.00 28.47 134 LEU A N 1
ATOM 1075 C CA . LEU A 1 140 ? 52.219 15.833 31.683 1.00 31.25 134 LEU A CA 1
ATOM 1076 C C . LEU A 1 140 ? 52.640 15.845 33.150 1.00 34.02 134 LEU A C 1
ATOM 1077 O O . LEU A 1 140 ? 53.300 14.919 33.636 1.00 35.35 134 LEU A O 1
ATOM 1082 N N . LYS A 1 141 ? 52.253 16.909 33.843 1.00 36.19 135 LYS A N 1
ATOM 1083 C CA . LYS A 1 141 ? 52.562 17.063 35.255 1.00 38.80 135 LYS A CA 1
ATOM 1084 C C . LYS A 1 141 ? 51.855 15.961 36.036 1.00 37.77 135 LYS A C 1
ATOM 1085 O O . LYS A 1 141 ? 52.394 15.431 37.008 1.00 38.37 135 LYS A O 1
ATOM 1091 N N . ARG A 1 142 ? 50.653 15.603 35.591 1.00 36.65 136 ARG A N 1
ATOM 1092 C CA . ARG A 1 142 ? 49.877 14.576 36.270 1.00 35.82 136 ARG A CA 1
ATOM 1093 C C . ARG A 1 142 ? 50.030 13.185 35.671 1.00 35.38 136 ARG A C 1
ATOM 1094 O O . ARG A 1 142 ? 49.170 12.323 35.844 1.00 33.63 136 ARG A O 1
ATOM 1102 N N . ASN A 1 143 ? 51.131 12.984 34.956 1.00 33.43 137 ASN A N 1
ATOM 1103 C CA . ASN A 1 143 ? 51.465 11.695 34.359 1.00 35.49 137 ASN A CA 1
ATOM 1104 C C . ASN A 1 143 ? 50.563 11.188 33.233 1.00 33.93 137 ASN A C 1
ATOM 1105 O O . ASN A 1 143 ? 50.530 9.990 32.954 1.00 33.09 137 ASN A O 1
ATOM 1110 N N . LEU A 1 144 ? 49.819 12.083 32.598 1.00 32.17 138 LEU A N 1
ATOM 1111 C CA . LEU A 1 144 ? 48.967 11.674 31.491 1.00 29.36 138 LEU A CA 1
ATOM 1112 C C . LEU A 1 144 ? 49.801 11.710 30.217 1.00 28.82 138 LEU A C 1
ATOM 1113 O O . LEU A 1 144 ? 50.820 12.408 30.143 1.00 27.75 138 LEU A O 1
ATOM 1118 N N . VAL A 1 145 ? 49.381 10.938 29.222 1.00 27.17 139 VAL A N 1
ATOM 1119 C CA . VAL A 1 145 ? 50.084 10.888 27.952 1.00 25.73 139 VAL A CA 1
ATOM 1120 C C . VAL A 1 145 ? 49.216 11.542 26.877 1.00 26.97 139 VAL A C 1
ATOM 1121 O O . VAL A 1 145 ? 48.308 10.915 26.316 1.00 26.02 139 VAL A O 1
ATOM 1125 N N . PRO A 1 146 ? 49.465 12.828 26.601 1.00 26.16 140 PRO A N 1
ATOM 1126 C CA . PRO A 1 146 ? 48.683 13.529 25.581 1.00 25.71 140 PRO A CA 1
ATOM 1127 C C . PRO A 1 146 ? 48.913 12.896 24.212 1.00 26.12 140 PRO A C 1
ATOM 1128 O O . PRO A 1 146 ? 50.057 12.625 23.832 1.00 25.27 140 PRO A O 1
ATOM 1132 N N . VAL A 1 147 ? 47.824 12.646 23.489 1.00 26.02 141 VAL A N 1
ATOM 1133 C CA . VAL A 1 147 ? 47.898 12.079 22.146 1.00 24.11 141 VAL A CA 1
ATOM 1134 C C . VAL A 1 147 ? 47.331 13.154 21.214 1.00 25.64 141 VAL A C 1
ATOM 1135 O O . VAL A 1 147 ? 46.123 13.413 21.204 1.00 24.28 141 VAL A O 1
ATOM 1139 N N . ILE A 1 148 ? 48.218 13.785 20.449 1.00 27.46 142 ILE A N 1
ATOM 1140 C CA . ILE A 1 148 ? 47.857 14.858 19.531 1.00 25.59 142 ILE A CA 1
ATOM 1141 C C . ILE A 1 148 ? 47.863 14.300 18.114 1.00 26.19 142 ILE A C 1
ATOM 1142 O O . ILE A 1 148 ? 48.713 13.469 17.765 1.00 25.04 142 ILE A O 1
ATOM 1147 N N . HIS A 1 149 ? 46.930 14.760 17.288 1.00 24.56 143 HIS A N 1
ATOM 1148 C CA . HIS A 1 149 ? 46.839 14.252 15.924 1.00 24.64 143 HIS A CA 1
ATOM 1149 C C . HIS A 1 149 ? 46.781 15.334 14.853 1.00 24.57 143 HIS A C 1
ATOM 1150 O O . HIS A 1 149 ? 46.402 16.469 15.127 1.00 21.97 143 HIS A O 1
ATOM 1157 N N . GLY A 1 150 ? 47.178 14.972 13.635 1.00 24.44 144 GLY A N 1
ATOM 1158 C CA . GLY A 1 150 ? 47.090 15.912 12.528 1.00 24.85 144 GLY A CA 1
ATOM 1159 C C . GLY A 1 150 ? 45.608 16.236 12.441 1.00 26.07 144 GLY A C 1
ATOM 1160 O O . GLY A 1 150 ? 44.768 15.366 12.713 1.00 24.73 144 GLY A O 1
ATOM 1161 N N . ASP A 1 151 ? 45.268 17.457 12.042 1.00 24.70 145 ASP A N 1
ATOM 1162 C CA . ASP A 1 151 ? 43.862 17.853 12.021 1.00 25.63 145 ASP A CA 1
ATOM 1163 C C . ASP A 1 151 ? 43.623 19.017 11.066 1.00 26.07 145 ASP A C 1
ATOM 1164 O O . ASP A 1 151 ? 44.568 19.647 10.578 1.00 24.96 145 ASP A O 1
ATOM 1169 N N . ILE A 1 152 ? 42.357 19.303 10.784 1.00 25.32 146 ILE A N 1
ATOM 1170 C CA . ILE A 1 152 ? 42.062 20.452 9.948 1.00 26.10 146 ILE A CA 1
ATOM 1171 C C . ILE A 1 152 ? 42.069 21.626 10.925 1.00 26.88 146 ILE A C 1
ATOM 1172 O O . ILE A 1 152 ? 41.650 21.476 12.073 1.00 27.53 146 ILE A O 1
ATOM 1177 N N . VAL A 1 153 ? 42.592 22.773 10.502 1.00 26.66 147 VAL A N 1
ATOM 1178 C CA . VAL A 1 153 ? 42.592 23.961 11.346 1.00 28.86 147 VAL A CA 1
ATOM 1179 C C . VAL A 1 153 ? 42.390 25.196 10.478 1.00 30.60 147 VAL A C 1
ATOM 1180 O O . VAL A 1 153 ? 42.732 25.196 9.292 1.00 28.72 147 VAL A O 1
ATOM 1184 N N . ILE A 1 154 ? 41.821 26.241 11.067 1.00 31.07 148 ILE A N 1
ATOM 1185 C CA . ILE A 1 154 ? 41.610 27.486 10.344 1.00 33.72 148 ILE A CA 1
ATOM 1186 C C . ILE A 1 154 ? 42.909 28.283 10.415 1.00 34.15 148 ILE A C 1
ATOM 1187 O O . ILE A 1 154 ? 43.714 28.085 11.326 1.00 32.26 148 ILE A O 1
ATOM 1192 N N . ASP A 1 155 ? 43.129 29.161 9.445 1.00 36.47 149 ASP A N 1
ATOM 1193 C CA . ASP A 1 155 ? 44.328 29.985 9.465 1.00 39.43 149 ASP A CA 1
ATOM 1194 C C . ASP A 1 155 ? 43.910 31.410 9.775 1.00 41.13 149 ASP A C 1
ATOM 1195 O O . ASP A 1 155 ? 42.730 31.677 9.996 1.00 40.77 149 ASP A O 1
ATOM 1200 N N . ASP A 1 156 ? 44.873 32.322 9.806 1.00 43.60 150 ASP A N 1
ATOM 1201 C CA . ASP A 1 156 ? 44.565 33.716 10.091 1.00 47.05 150 ASP A CA 1
ATOM 1202 C C . ASP A 1 156 ? 44.483 34.529 8.804 1.00 48.14 150 ASP A C 1
ATOM 1203 O O . ASP A 1 156 ? 44.834 35.708 8.787 1.00 49.19 150 ASP A O 1
ATOM 1208 N N . LYS A 1 157 ? 44.012 33.900 7.731 1.00 49.45 151 LYS A N 1
ATOM 1209 C CA . LYS A 1 157 ? 43.911 34.571 6.439 1.00 50.79 151 LYS A CA 1
ATOM 1210 C C . LYS A 1 157 ? 42.716 34.095 5.616 1.00 49.32 151 LYS A C 1
ATOM 1211 O O . LYS A 1 157 ? 42.831 33.866 4.413 1.00 50.89 151 LYS A O 1
ATOM 1217 N N . ASN A 1 158 ? 41.573 33.946 6.275 1.00 47.71 152 ASN A N 1
ATOM 1218 C CA . ASN A 1 158 ? 40.343 33.520 5.616 1.00 47.27 152 ASN A CA 1
ATOM 1219 C C . ASN A 1 158 ? 40.384 32.131 4.967 1.00 44.69 152 ASN A C 1
ATOM 1220 O O . ASN A 1 158 ? 39.567 31.827 4.093 1.00 43.76 152 ASN A O 1
ATOM 1225 N N . GLY A 1 159 ? 41.315 31.283 5.401 1.00 41.58 153 GLY A N 1
ATOM 1226 C CA . GLY A 1 159 ? 41.401 29.945 4.838 1.00 37.55 153 GLY A CA 1
ATOM 1227 C C . GLY A 1 159 ? 41.508 28.837 5.880 1.00 36.84 153 GLY A C 1
ATOM 1228 O O . GLY A 1 159 ? 41.199 29.042 7.058 1.00 33.20 153 GLY A O 1
ATOM 1229 N N . TYR A 1 160 ? 41.946 27.662 5.437 1.00 34.71 154 TYR A N 1
ATOM 1230 C CA . TYR A 1 160 ? 42.110 26.503 6.309 1.00 34.86 154 TYR A CA 1
ATOM 1231 C C . TYR A 1 160 ? 43.429 25.831 5.978 1.00 35.93 154 TYR A C 1
ATOM 1232 O O . TYR A 1 160 ? 44.055 26.129 4.961 1.00 34.93 154 TYR A O 1
ATOM 1241 N N . ARG A 1 161 ? 43.836 24.901 6.830 1.00 36.11 155 ARG A N 1
ATOM 1242 C CA . ARG A 1 161 ? 45.085 24.191 6.625 1.00 35.96 155 ARG A CA 1
ATOM 1243 C C . ARG A 1 161 ? 45.048 22.876 7.384 1.00 35.76 155 ARG A C 1
ATOM 1244 O O . ARG A 1 161 ? 44.432 22.774 8.455 1.00 31.31 155 ARG A O 1
ATOM 1252 N N . ILE A 1 162 ? 45.683 21.861 6.810 1.00 34.56 156 ILE A N 1
ATOM 1253 C CA . ILE A 1 162 ? 45.775 20.573 7.469 1.00 36.09 156 ILE A CA 1
ATOM 1254 C C . ILE A 1 162 ? 47.077 20.659 8.233 1.00 35.49 156 ILE A C 1
ATOM 1255 O O . ILE A 1 162 ? 48.133 20.811 7.627 1.00 37.24 156 ILE A O 1
ATOM 1260 N N . ILE A 1 163 ? 46.999 20.606 9.557 1.00 34.34 157 ILE A N 1
ATOM 1261 C CA . ILE A 1 163 ? 48.194 20.654 10.388 1.00 33.48 157 ILE A CA 1
ATOM 1262 C C . ILE A 1 163 ? 48.654 19.195 10.523 1.00 33.24 157 ILE A C 1
ATOM 1263 O O . ILE A 1 163 ? 47.853 18.320 10.835 1.00 30.86 157 ILE A O 1
ATOM 1268 N N . SER A 1 164 ? 49.930 18.924 10.252 1.00 32.17 158 SER A N 1
ATOM 1269 C CA . SER A 1 164 ? 50.427 17.554 10.327 1.00 29.97 158 SER A CA 1
ATOM 1270 C C . SER A 1 164 ? 51.342 17.285 11.512 1.00 29.53 158 SER A C 1
ATOM 1271 O O . SER A 1 164 ? 51.710 18.196 12.260 1.00 26.37 158 SER A O 1
ATOM 1274 N N . GLY A 1 165 ? 51.712 16.016 11.662 1.00 30.78 159 GLY A N 1
ATOM 1275 C CA . GLY A 1 165 ? 52.598 15.620 12.735 1.00 34.46 159 GLY A CA 1
ATOM 1276 C C . GLY A 1 165 ? 53.921 16.327 12.561 1.00 38.33 159 GLY A C 1
ATOM 1277 O O . GLY A 1 165 ? 54.554 16.729 13.538 1.00 39.89 159 GLY A O 1
ATOM 1278 N N . ASP A 1 166 ? 54.337 16.491 11.309 1.00 41.02 160 ASP A N 1
ATOM 1279 C CA . ASP A 1 166 ? 55.591 17.169 11.025 1.00 44.17 160 ASP A CA 1
ATOM 1280 C C . ASP A 1 166 ? 55.533 18.636 11.448 1.00 43.31 160 ASP A C 1
ATOM 1281 O O . ASP A 1 166 ? 56.563 19.250 11.722 1.00 45.79 160 ASP A O 1
ATOM 1286 N N . ASP A 1 167 ? 54.334 19.204 11.504 1.00 40.57 161 ASP A N 1
ATOM 1287 C CA . ASP A 1 167 ? 54.199 20.589 11.942 1.00 37.21 161 ASP A CA 1
ATOM 1288 C C . ASP A 1 167 ? 54.155 20.590 13.460 1.00 34.43 161 ASP A C 1
ATOM 1289 O O . ASP A 1 167 ? 54.801 21.409 14.121 1.00 33.14 161 ASP A O 1
ATOM 1294 N N . ILE A 1 168 ? 53.394 19.645 14.003 1.00 29.65 162 ILE A N 1
ATOM 1295 C CA . ILE A 1 168 ? 53.206 19.520 15.437 1.00 28.16 162 ILE A CA 1
ATOM 1296 C C . ILE A 1 168 ? 54.438 19.165 16.272 1.00 28.20 162 ILE A C 1
ATOM 1297 O O . ILE A 1 168 ? 54.700 19.797 17.295 1.00 27.94 162 ILE A O 1
ATOM 1302 N N . VAL A 1 169 ? 55.195 18.161 15.851 1.00 27.77 163 VAL A N 1
ATOM 1303 C CA . VAL A 1 169 ? 56.346 17.738 16.642 1.00 28.71 163 VAL A CA 1
ATOM 1304 C C . VAL A 1 169 ? 57.376 18.842 16.934 1.00 30.04 163 VAL A C 1
ATOM 1305 O O . VAL A 1 169 ? 57.720 19.075 18.096 1.00 30.29 163 VAL A O 1
ATOM 1309 N N . PRO A 1 170 ? 57.864 19.542 15.894 1.00 31.24 164 PRO A N 1
ATOM 1310 C CA . PRO A 1 170 ? 58.853 20.612 16.083 1.00 34.37 164 PRO A CA 1
ATOM 1311 C C . PRO A 1 170 ? 58.334 21.720 16.990 1.00 34.74 164 PRO A C 1
ATOM 1312 O O . PRO A 1 170 ? 59.032 22.174 17.900 1.00 35.67 164 PRO A O 1
ATOM 1316 N N . TYR A 1 171 ? 57.105 22.157 16.731 1.00 33.33 165 TYR A N 1
ATOM 1317 C CA . TYR A 1 171 ? 56.497 23.214 17.525 1.00 32.23 165 TYR A CA 1
ATOM 1318 C C . TYR A 1 171 ? 56.522 22.877 19.009 1.00 33.25 165 TYR A C 1
ATOM 1319 O O . TYR A 1 171 ? 56.991 23.673 19.826 1.00 34.19 165 TYR A O 1
ATOM 1328 N N . LEU A 1 172 ? 56.008 21.700 19.360 1.00 32.15 166 LEU A N 1
ATOM 1329 C CA . LEU A 1 172 ? 55.975 21.277 20.753 1.00 32.17 166 LEU A CA 1
ATOM 1330 C C . LEU A 1 172 ? 57.368 20.990 21.297 1.00 33.15 166 LEU A C 1
ATOM 1331 O O . LEU A 1 172 ? 57.635 21.213 22.479 1.00 33.58 166 LEU A O 1
ATOM 1336 N N . ALA A 1 173 ? 58.248 20.479 20.443 1.00 32.63 167 ALA A N 1
ATOM 1337 C CA . ALA A 1 173 ? 59.606 20.168 20.869 1.00 35.12 167 ALA A CA 1
ATOM 1338 C C . ALA A 1 173 ? 60.233 21.438 21.436 1.00 35.50 167 ALA A C 1
ATOM 1339 O O . ALA A 1 173 ? 60.777 21.443 22.540 1.00 34.30 167 ALA A O 1
ATOM 1341 N N . ASN A 1 174 ? 60.124 22.518 20.670 1.00 38.90 168 ASN A N 1
ATOM 1342 C CA . ASN A 1 174 ? 60.666 23.812 21.063 1.00 41.16 168 ASN A CA 1
ATOM 1343 C C . ASN A 1 174 ? 59.908 24.393 22.249 1.00 41.95 168 ASN A C 1
ATOM 1344 O O . ASN A 1 174 ? 60.488 24.699 23.288 1.00 41.65 168 ASN A O 1
ATOM 1349 N N . GLU A 1 175 ? 58.600 24.536 22.074 1.00 43.22 169 GLU A N 1
ATOM 1350 C CA . GLU A 1 175 ? 57.724 25.096 23.092 1.00 43.60 169 GLU A CA 1
ATOM 1351 C C . GLU A 1 175 ? 57.835 24.421 24.456 1.00 43.68 169 GLU A C 1
ATOM 1352 O O . GLU A 1 175 ? 57.776 25.089 25.485 1.00 43.76 169 GLU A O 1
ATOM 1358 N N . LEU A 1 176 ? 57.989 23.102 24.471 1.00 42.90 170 LEU A N 1
ATOM 1359 C CA . LEU A 1 176 ? 58.085 22.377 25.734 1.00 43.16 170 LEU A CA 1
ATOM 1360 C C . LEU A 1 176 ? 59.509 21.916 26.066 1.00 43.11 170 LEU A C 1
ATOM 1361 O O . LEU A 1 176 ? 59.734 21.268 27.087 1.00 42.71 170 LEU A O 1
ATOM 1366 N N . LYS A 1 177 ? 60.463 22.252 25.205 1.00 43.51 171 LYS A N 1
ATOM 1367 C CA . LYS A 1 177 ? 61.851 21.857 25.409 1.00 43.37 171 LYS A CA 1
ATOM 1368 C C . LYS A 1 177 ? 61.959 20.352 25.625 1.00 42.35 171 LYS A C 1
ATOM 1369 O O . LYS A 1 177 ? 62.385 19.888 26.685 1.00 40.65 171 LYS A O 1
ATOM 1375 N N . ALA A 1 178 ? 61.557 19.593 24.611 1.00 39.72 172 ALA A N 1
ATOM 1376 C CA . ALA A 1 178 ? 61.620 18.143 24.677 1.00 37.64 172 ALA A CA 1
ATOM 1377 C C . ALA A 1 178 ? 63.088 17.737 24.691 1.00 36.17 172 ALA A C 1
ATOM 1378 O O . ALA A 1 178 ? 63.918 18.381 24.055 1.00 35.02 172 ALA A O 1
ATOM 1380 N N . ASP A 1 179 ? 63.402 16.668 25.413 1.00 34.72 173 ASP A N 1
ATOM 1381 C CA . ASP A 1 179 ? 64.773 16.181 25.498 1.00 33.82 173 ASP A CA 1
ATOM 1382 C C . ASP A 1 179 ? 65.045 15.202 24.366 1.00 32.54 173 ASP A C 1
ATOM 1383 O O . ASP A 1 179 ? 66.189 14.985 23.972 1.00 30.10 173 ASP A O 1
ATOM 1388 N N . LEU A 1 180 ? 63.986 14.612 23.828 1.00 30.60 174 LEU A N 1
ATOM 1389 C CA . LEU A 1 180 ? 64.164 13.657 22.750 1.00 29.62 174 LEU A CA 1
ATOM 1390 C C . LEU A 1 180 ? 62.974 13.614 21.804 1.00 29.87 174 LEU A C 1
ATOM 1391 O O . LEU A 1 180 ? 61.818 13.660 22.231 1.00 27.96 174 LEU A O 1
ATOM 1396 N N . ILE A 1 181 ? 63.270 13.523 20.513 1.00 29.94 175 ILE A N 1
ATOM 1397 C CA . ILE A 1 181 ? 62.231 13.446 19.498 1.00 30.43 175 ILE A CA 1
ATOM 1398 C C . ILE A 1 181 ? 62.388 12.097 18.819 1.00 28.63 175 ILE A C 1
ATOM 1399 O O . ILE A 1 181 ? 63.484 11.736 18.402 1.00 28.98 175 ILE A O 1
ATOM 1404 N N . LEU A 1 182 ? 61.295 11.347 18.719 1.00 25.89 176 LEU A N 1
ATOM 1405 C CA . LEU A 1 182 ? 61.343 10.038 18.079 1.00 26.19 176 LEU A CA 1
ATOM 1406 C C . LEU A 1 182 ? 60.422 9.982 16.864 1.00 26.11 176 LEU A C 1
ATOM 1407 O O . LEU A 1 182 ? 59.208 10.163 16.988 1.00 25.30 176 LEU A O 1
ATOM 1412 N N . TYR A 1 183 ? 61.005 9.736 15.693 1.00 25.81 177 TYR A N 1
ATOM 1413 C CA . TYR A 1 183 ? 60.235 9.639 14.459 1.00 26.34 177 TYR A CA 1
ATOM 1414 C C . TYR A 1 183 ? 60.168 8.183 14.024 1.00 26.91 177 TYR A C 1
ATOM 1415 O O . TYR A 1 183 ? 61.115 7.667 13.424 1.00 25.07 177 TYR A O 1
ATOM 1424 N N . ALA A 1 184 ? 59.058 7.521 14.335 1.00 25.95 178 ALA A N 1
ATOM 1425 C CA . ALA A 1 184 ? 58.871 6.129 13.946 1.00 26.01 178 ALA A CA 1
ATOM 1426 C C . ALA A 1 184 ? 58.318 6.179 12.528 1.00 26.35 178 ALA A C 1
ATOM 1427 O O . ALA A 1 184 ? 57.220 6.675 12.307 1.00 28.80 178 ALA A O 1
ATOM 1429 N N . THR A 1 185 ? 59.081 5.668 11.571 1.00 28.82 179 THR A N 1
ATOM 1430 C CA . THR A 1 185 ? 58.691 5.710 10.168 1.00 29.69 179 THR A CA 1
ATOM 1431 C C . THR A 1 185 ? 58.701 4.317 9.551 1.00 31.38 179 THR A C 1
ATOM 1432 O O . THR A 1 185 ? 58.922 3.325 10.249 1.00 32.07 179 THR A O 1
ATOM 1436 N N . ASP A 1 186 ? 58.481 4.247 8.240 1.00 30.87 180 ASP A N 1
ATOM 1437 C CA . ASP A 1 186 ? 58.481 2.966 7.533 1.00 32.94 180 ASP A CA 1
ATOM 1438 C C . ASP A 1 186 ? 59.872 2.552 7.053 1.00 32.73 180 ASP A C 1
ATOM 1439 O O . ASP A 1 186 ? 60.017 1.494 6.456 1.00 32.64 180 ASP A O 1
ATOM 1444 N N . VAL A 1 187 ? 60.882 3.385 7.289 1.00 32.42 181 VAL A N 1
ATOM 1445 C CA . VAL A 1 187 ? 62.244 3.067 6.847 1.00 31.55 181 VAL A CA 1
ATOM 1446 C C . VAL A 1 187 ? 63.238 3.033 8.014 1.00 30.03 181 VAL A C 1
ATOM 1447 O O . VAL A 1 187 ? 62.950 3.542 9.093 1.00 28.38 181 VAL A O 1
ATOM 1451 N N . ASP A 1 188 ? 64.408 2.439 7.786 1.00 30.06 182 ASP A N 1
ATOM 1452 C CA . ASP A 1 188 ? 65.415 2.293 8.833 1.00 31.35 182 ASP A CA 1
ATOM 1453 C C . ASP A 1 188 ? 66.103 3.549 9.342 1.00 32.21 182 ASP A C 1
ATOM 1454 O O . ASP A 1 188 ? 66.769 3.505 10.376 1.00 32.53 182 ASP A O 1
ATOM 1459 N N . GLY A 1 189 ? 65.945 4.660 8.627 1.00 31.68 183 GLY A N 1
ATOM 1460 C CA . GLY A 1 189 ? 66.555 5.913 9.044 1.00 32.28 183 GLY A CA 1
ATOM 1461 C C . GLY A 1 189 ? 66.774 6.816 7.847 1.00 32.66 183 GLY A C 1
ATOM 1462 O O . GLY A 1 189 ? 66.116 6.646 6.823 1.00 32.14 183 GLY A O 1
ATOM 1463 N N . VAL A 1 190 ? 67.674 7.787 7.964 1.00 34.33 184 VAL A N 1
ATOM 1464 C CA . VAL A 1 190 ? 67.964 8.659 6.827 1.00 34.15 184 VAL A CA 1
ATOM 1465 C C . VAL A 1 190 ? 68.887 7.818 5.947 1.00 36.12 184 VAL A C 1
ATOM 1466 O O . VAL A 1 190 ? 70.052 7.591 6.288 1.00 34.49 184 VAL A O 1
ATOM 1470 N N . LEU A 1 191 ? 68.351 7.340 4.829 1.00 37.00 185 LEU A N 1
ATOM 1471 C CA . LEU A 1 191 ? 69.093 6.470 3.920 1.00 41.19 185 LEU A CA 1
ATOM 1472 C C . LEU A 1 191 ? 70.107 7.107 2.971 1.00 44.16 185 LEU A C 1
ATOM 1473 O O . LEU A 1 191 ? 69.743 7.804 2.028 1.00 44.94 185 LEU A O 1
ATOM 1478 N N . ILE A 1 192 ? 71.384 6.862 3.238 1.00 46.92 186 ILE A N 1
ATOM 1479 C CA . ILE A 1 192 ? 72.459 7.342 2.381 1.00 51.30 186 ILE A CA 1
ATOM 1480 C C . ILE A 1 192 ? 73.053 6.059 1.809 1.00 54.49 186 ILE A C 1
ATOM 1481 O O . ILE A 1 192 ? 73.751 5.325 2.511 1.00 55.02 186 ILE A O 1
ATOM 1486 N N . ASP A 1 193 ? 72.754 5.785 0.541 1.00 57.94 187 ASP A N 1
ATOM 1487 C CA . ASP A 1 193 ? 73.218 4.570 -0.128 1.00 60.95 187 ASP A CA 1
ATOM 1488 C C . ASP A 1 193 ? 72.381 3.395 0.370 1.00 61.49 187 ASP A C 1
ATOM 1489 O O . ASP A 1 193 ? 72.903 2.316 0.662 1.00 61.85 187 ASP A O 1
ATOM 1494 N N . ASN A 1 194 ? 71.076 3.626 0.467 1.00 62.11 188 ASN A N 1
ATOM 1495 C CA . ASN A 1 194 ? 70.128 2.619 0.928 1.00 62.34 188 ASN A CA 1
ATOM 1496 C C . ASN A 1 194 ? 70.554 2.018 2.268 1.00 61.24 188 ASN A C 1
ATOM 1497 O O . ASN A 1 194 ? 70.378 0.824 2.514 1.00 61.98 188 ASN A O 1
ATOM 1502 N N . LYS A 1 195 ? 71.117 2.861 3.128 1.00 59.18 189 LYS A N 1
ATOM 1503 C CA . LYS A 1 195 ? 71.565 2.452 4.456 1.00 56.69 189 LYS A CA 1
ATOM 1504 C C . LYS A 1 195 ? 71.425 3.649 5.383 1.00 53.89 189 LYS A C 1
ATOM 1505 O O . LYS A 1 195 ? 71.775 4.769 5.018 1.00 54.34 189 LYS A O 1
ATOM 1511 N N . PRO A 1 196 ? 70.913 3.432 6.602 1.00 51.09 190 PRO A N 1
ATOM 1512 C CA . PRO A 1 196 ? 70.756 4.558 7.525 1.00 48.16 190 PRO A CA 1
ATOM 1513 C C . PRO A 1 196 ? 72.084 5.125 8.009 1.00 46.86 190 PRO A C 1
ATOM 1514 O O . PRO A 1 196 ? 72.950 4.382 8.469 1.00 45.91 190 PRO A O 1
ATOM 1518 N N . ILE A 1 197 ? 72.248 6.440 7.900 1.00 44.42 191 ILE A N 1
ATOM 1519 C CA . ILE A 1 197 ? 73.476 7.061 8.371 1.00 42.13 191 ILE A CA 1
ATOM 1520 C C . ILE A 1 197 ? 73.362 7.128 9.890 1.00 41.17 191 ILE A C 1
ATOM 1521 O O . ILE A 1 197 ? 72.377 7.622 10.444 1.00 39.66 191 ILE A O 1
ATOM 1526 N N . LYS A 1 198 ? 74.373 6.603 10.564 1.00 41.03 192 LYS A N 1
ATOM 1527 C CA . LYS A 1 198 ? 74.371 6.553 12.015 1.00 39.85 192 LYS A CA 1
ATOM 1528 C C . LYS A 1 198 ? 74.143 7.875 12.724 1.00 37.58 192 LYS A C 1
ATOM 1529 O O . LYS A 1 198 ? 73.391 7.938 13.692 1.00 34.81 192 LYS A O 1
ATOM 1535 N N . ARG A 1 199 ? 74.773 8.940 12.246 1.00 36.05 193 ARG A N 1
ATOM 1536 C CA . ARG A 1 199 ? 74.634 10.218 12.928 1.00 34.55 193 ARG A CA 1
ATOM 1537 C C . ARG A 1 199 ? 74.680 11.457 12.041 1.00 34.70 193 ARG A C 1
ATOM 1538 O O . ARG A 1 199 ? 75.437 11.522 11.072 1.00 33.78 193 ARG A O 1
ATOM 1546 N N . ILE A 1 200 ? 73.864 12.444 12.394 1.00 32.98 194 ILE A N 1
ATOM 1547 C CA . ILE A 1 200 ? 73.817 13.702 11.662 1.00 34.54 194 ILE A CA 1
ATOM 1548 C C . ILE A 1 200 ? 73.947 14.809 12.696 1.00 34.13 194 ILE A C 1
ATOM 1549 O O . ILE A 1 200 ? 73.149 14.898 13.633 1.00 33.34 194 ILE A O 1
ATOM 1554 N N . ASP A 1 201 ? 74.976 15.635 12.537 1.00 35.05 195 ASP A N 1
ATOM 1555 C CA . ASP A 1 201 ? 75.224 16.734 13.459 1.00 36.69 195 ASP A CA 1
ATOM 1556 C C . ASP A 1 201 ? 75.813 17.935 12.731 1.00 37.72 195 ASP A C 1
ATOM 1557 O O . ASP A 1 201 ? 75.871 17.961 11.501 1.00 36.67 195 ASP A O 1
ATOM 1562 N N . LYS A 1 202 ? 76.254 18.920 13.508 1.00 39.09 196 LYS A N 1
ATOM 1563 C CA . LYS A 1 202 ? 76.826 20.151 12.972 1.00 40.45 196 LYS A CA 1
ATOM 1564 C C . LYS A 1 202 ? 78.029 19.953 12.057 1.00 39.37 196 LYS A C 1
ATOM 1565 O O . LYS A 1 202 ? 78.426 20.876 11.353 1.00 41.32 196 LYS A O 1
ATOM 1571 N N . ASN A 1 203 ? 78.606 18.758 12.052 1.00 38.89 197 ASN A N 1
ATOM 1572 C CA . ASN A 1 203 ? 79.759 18.505 11.204 1.00 39.94 197 ASN A CA 1
ATOM 1573 C C . ASN A 1 203 ? 79.434 17.843 9.874 1.00 39.24 197 ASN A C 1
ATOM 1574 O O . ASN A 1 203 ? 80.330 17.641 9.054 1.00 38.94 197 ASN A O 1
ATOM 1579 N N . ASN A 1 204 ? 78.165 17.507 9.643 1.00 36.44 198 ASN A N 1
ATOM 1580 C CA . ASN A 1 204 ? 77.810 16.870 8.378 1.00 34.47 198 ASN A CA 1
ATOM 1581 C C . ASN A 1 204 ? 76.407 17.162 7.855 1.00 33.99 198 ASN A C 1
ATOM 1582 O O . ASN A 1 204 ? 76.035 16.678 6.785 1.00 35.98 198 ASN A O 1
ATOM 1587 N N . ILE A 1 205 ? 75.636 17.967 8.576 1.00 33.88 199 ILE A N 1
ATOM 1588 C CA . ILE A 1 205 ? 74.269 18.235 8.150 1.00 36.08 199 ILE A CA 1
ATOM 1589 C C . ILE A 1 205 ? 74.138 18.802 6.733 1.00 37.88 199 ILE A C 1
ATOM 1590 O O . ILE A 1 205 ? 73.321 18.321 5.939 1.00 37.47 199 ILE A O 1
ATOM 1595 N N . TYR A 1 206 ? 74.939 19.806 6.395 1.00 36.35 200 TYR A N 1
ATOM 1596 C CA . TYR A 1 206 ? 74.840 20.369 5.057 1.00 36.99 200 TYR A CA 1
ATOM 1597 C C . TYR A 1 206 ? 75.222 19.341 4.008 1.00 35.77 200 TYR A C 1
ATOM 1598 O O . TYR A 1 206 ? 74.608 19.274 2.945 1.00 35.89 200 TYR A O 1
ATOM 1607 N N . LYS A 1 207 ? 76.223 18.523 4.312 1.00 35.54 201 LYS A N 1
ATOM 1608 C CA . LYS A 1 207 ? 76.636 17.486 3.381 1.00 37.89 201 LYS A CA 1
ATOM 1609 C C . LYS A 1 207 ? 75.491 16.494 3.168 1.00 37.01 201 LYS A C 1
ATOM 1610 O O . LYS A 1 207 ? 75.275 16.000 2.060 1.00 37.38 201 LYS A O 1
ATOM 1616 N N . ILE A 1 208 ? 74.756 16.204 4.234 1.00 35.75 202 ILE A N 1
ATOM 1617 C CA . ILE A 1 208 ? 73.651 15.263 4.136 1.00 34.95 202 ILE A CA 1
ATOM 1618 C C . ILE A 1 208 ? 72.448 15.881 3.428 1.00 34.28 202 ILE A C 1
ATOM 1619 O O . ILE A 1 208 ? 71.828 15.237 2.588 1.00 35.21 202 ILE A O 1
ATOM 1624 N N . LEU A 1 209 ? 72.127 17.131 3.750 1.00 35.74 203 LEU A N 1
ATOM 1625 C CA . LEU A 1 209 ? 70.993 17.798 3.108 1.00 34.78 203 LEU A CA 1
ATOM 1626 C C . LEU A 1 209 ? 71.202 17.932 1.599 1.00 35.71 203 LEU A C 1
ATOM 1627 O O . LEU A 1 209 ? 70.267 17.749 0.816 1.00 33.74 203 LEU A O 1
ATOM 1632 N N . ASN A 1 210 ? 72.422 18.251 1.184 1.00 36.47 204 ASN A N 1
ATOM 1633 C CA . ASN A 1 210 ? 72.690 18.371 -0.244 1.00 37.91 204 ASN A CA 1
ATOM 1634 C C . ASN A 1 210 ? 72.547 16.993 -0.877 1.00 37.59 204 ASN A C 1
ATOM 1635 O O . ASN A 1 210 ? 72.041 16.861 -1.987 1.00 36.51 204 ASN A O 1
ATOM 1640 N N . TYR A 1 211 ? 72.989 15.960 -0.167 1.00 38.33 205 TYR A N 1
ATOM 1641 C CA . TYR A 1 211 ? 72.861 14.604 -0.686 1.00 39.39 205 TYR A CA 1
ATOM 1642 C C . TYR A 1 211 ? 71.380 14.269 -0.886 1.00 38.17 205 TYR A C 1
ATOM 1643 O O . TYR A 1 211 ? 70.988 13.714 -1.914 1.00 38.37 205 TYR A O 1
ATOM 1652 N N . LEU A 1 212 ? 70.566 14.604 0.110 1.00 36.03 206 LEU A N 1
ATOM 1653 C CA . LEU A 1 212 ? 69.134 14.321 0.056 1.00 36.02 206 LEU A CA 1
ATOM 1654 C C . LEU A 1 212 ? 68.450 15.056 -1.082 1.00 36.92 206 LEU A C 1
ATOM 1655 O O . LEU A 1 212 ? 67.400 14.629 -1.561 1.00 34.50 206 LEU A O 1
ATOM 1660 N N . SER A 1 213 ? 69.049 16.164 -1.506 1.00 36.38 207 SER A N 1
ATOM 1661 C CA . SER A 1 213 ? 68.501 16.967 -2.595 1.00 39.56 207 SER A CA 1
ATOM 1662 C C . SER A 1 213 ? 68.964 16.418 -3.941 1.00 40.04 207 SER A C 1
ATOM 1663 O O . SER A 1 213 ? 68.483 16.831 -4.991 1.00 40.81 207 SER A O 1
ATOM 1666 N N . GLY A 1 214 ? 69.902 15.481 -3.900 1.00 43.61 208 GLY A N 1
ATOM 1667 C CA . GLY A 1 214 ? 70.427 14.907 -5.126 1.00 46.60 208 GLY A CA 1
ATOM 1668 C C . GLY A 1 214 ? 69.548 13.861 -5.782 1.00 49.43 208 GLY A C 1
ATOM 1669 O O . GLY A 1 214 ? 68.530 13.441 -5.227 1.00 49.70 208 GLY A O 1
ATOM 1670 N N . SER A 1 215 ? 69.954 13.438 -6.975 1.00 51.39 209 SER A N 1
ATOM 1671 C CA . SER A 1 215 ? 69.218 12.440 -7.741 1.00 53.88 209 SER A CA 1
ATOM 1672 C C . SER A 1 215 ? 69.509 11.022 -7.254 1.00 55.46 209 SER A C 1
ATOM 1673 O O . SER A 1 215 ? 68.838 10.071 -7.656 1.00 56.48 209 SER A O 1
ATOM 1676 N N . ASN A 1 216 ? 70.512 10.881 -6.394 1.00 56.14 210 ASN A N 1
ATOM 1677 C CA . ASN A 1 216 ? 70.879 9.574 -5.862 1.00 58.28 210 ASN A CA 1
ATOM 1678 C C . ASN A 1 216 ? 70.219 9.332 -4.508 1.00 58.38 210 ASN A C 1
ATOM 1679 O O . ASN A 1 216 ? 70.547 8.371 -3.809 1.00 59.29 210 ASN A O 1
ATOM 1684 N N . SER A 1 217 ? 69.282 10.202 -4.147 1.00 57.51 211 SER A N 1
ATOM 1685 C CA . SER A 1 217 ? 68.591 10.098 -2.866 1.00 57.19 211 SER A CA 1
ATOM 1686 C C . SER A 1 217 ? 67.363 9.189 -2.916 1.00 56.15 211 SER A C 1
ATOM 1687 O O . SER A 1 217 ? 66.480 9.368 -3.755 1.00 54.79 211 SER A O 1
ATOM 1690 N N . ILE A 1 218 ? 67.314 8.217 -2.008 1.00 55.59 212 ILE A N 1
ATOM 1691 C CA . ILE A 1 218 ? 66.187 7.290 -1.942 1.00 54.42 212 ILE A CA 1
ATOM 1692 C C . ILE A 1 218 ? 64.923 8.100 -1.679 1.00 53.24 212 ILE A C 1
ATOM 1693 O O . ILE A 1 218 ? 63.878 7.853 -2.281 1.00 52.95 212 ILE A O 1
ATOM 1698 N N . ASP A 1 219 ? 65.028 9.069 -0.774 1.00 51.69 213 ASP A N 1
ATOM 1699 C CA . ASP A 1 219 ? 63.902 9.935 -0.451 1.00 51.66 213 ASP A CA 1
ATOM 1700 C C . ASP A 1 219 ? 64.014 11.273 -1.179 1.00 51.18 213 ASP A C 1
ATOM 1701 O O . ASP A 1 219 ? 64.914 12.066 -0.900 1.00 51.29 213 ASP A O 1
ATOM 1706 N N . VAL A 1 220 ? 63.091 11.522 -2.103 1.00 49.68 214 VAL A N 1
ATOM 1707 C CA . VAL A 1 220 ? 63.085 12.768 -2.862 1.00 48.95 214 VAL A CA 1
ATOM 1708 C C . VAL A 1 220 ? 61.894 13.633 -2.473 1.00 47.48 214 VAL A C 1
ATOM 1709 O O . VAL A 1 220 ? 61.648 14.678 -3.074 1.00 48.12 214 VAL A O 1
ATOM 1713 N N . THR A 1 221 ? 61.159 13.191 -1.459 1.00 46.13 215 THR A N 1
ATOM 1714 C CA . THR A 1 221 ? 59.981 13.910 -0.981 1.00 43.04 215 THR A CA 1
ATOM 1715 C C . THR A 1 221 ? 60.367 15.127 -0.149 1.00 40.87 215 THR A C 1
ATOM 1716 O O . THR A 1 221 ? 59.565 16.049 0.034 1.00 38.31 215 THR A O 1
ATOM 1720 N N . GLY A 1 222 ? 61.593 15.121 0.366 1.00 40.37 216 GLY A N 1
ATOM 1721 C CA . GLY A 1 222 ? 62.045 16.226 1.192 1.00 39.20 216 GLY A CA 1
ATOM 1722 C C . GLY A 1 222 ? 61.592 16.059 2.636 1.00 38.85 216 GLY A C 1
ATOM 1723 O O . GLY A 1 222 ? 61.800 16.944 3.467 1.00 39.27 216 GLY A O 1
ATOM 1724 N N . GLY A 1 223 ? 60.974 14.918 2.937 1.00 37.24 217 GLY A N 1
ATOM 1725 C CA . GLY A 1 223 ? 60.497 14.663 4.287 1.00 34.92 217 GLY A CA 1
ATOM 1726 C C . GLY A 1 223 ? 61.611 14.559 5.316 1.00 32.42 217 GLY A C 1
ATOM 1727 O O . GLY A 1 223 ? 61.522 15.124 6.409 1.00 30.63 217 GLY A O 1
ATOM 1728 N N . MET A 1 224 ? 62.657 13.823 4.971 1.00 31.67 218 MET A N 1
ATOM 1729 C CA . MET A 1 224 ? 63.791 13.659 5.868 1.00 33.66 218 MET A CA 1
ATOM 1730 C C . MET A 1 224 ? 64.488 15.005 6.049 1.00 34.01 218 MET A C 1
ATOM 1731 O O . MET A 1 224 ? 64.861 15.372 7.162 1.00 34.51 218 MET A O 1
ATOM 1736 N N . LYS A 1 225 ? 64.651 15.740 4.951 1.00 34.03 219 LYS A N 1
ATOM 1737 C CA . LYS A 1 225 ? 65.291 17.051 5.000 1.00 34.46 219 LYS A CA 1
ATOM 1738 C C . LYS A 1 225 ? 64.599 17.948 6.011 1.00 33.78 219 LYS A C 1
ATOM 1739 O O . LYS A 1 225 ? 65.253 18.617 6.807 1.00 34.04 219 LYS A O 1
ATOM 1745 N N . TYR A 1 226 ? 63.269 17.958 5.982 1.00 33.42 220 TYR A N 1
ATOM 1746 C CA . TYR A 1 226 ? 62.500 18.793 6.899 1.00 33.01 220 TYR A CA 1
ATOM 1747 C C . TYR A 1 226 ? 62.686 18.387 8.360 1.00 32.43 220 TYR A C 1
ATOM 1748 O O . TYR A 1 226 ? 62.835 19.243 9.235 1.00 33.00 220 TYR A O 1
ATOM 1757 N N . LYS A 1 227 ? 62.651 17.085 8.630 1.00 32.49 221 LYS A N 1
ATOM 1758 C CA . LYS A 1 227 ? 62.829 16.603 9.996 1.00 32.26 221 LYS A CA 1
ATOM 1759 C C . LYS A 1 227 ? 64.190 17.067 10.517 1.00 31.15 221 LYS A C 1
ATOM 1760 O O . LYS A 1 227 ? 64.287 17.637 11.600 1.00 32.50 221 LYS A O 1
ATOM 1766 N N . ILE A 1 228 ? 65.232 16.825 9.729 1.00 32.65 222 ILE A N 1
ATOM 1767 C CA . ILE A 1 228 ? 66.593 17.217 10.091 1.00 33.47 222 ILE A CA 1
ATOM 1768 C C . ILE A 1 228 ? 66.680 18.718 10.341 1.00 34.92 222 ILE A C 1
ATOM 1769 O O . ILE A 1 228 ? 67.218 19.164 11.360 1.00 34.69 222 ILE A O 1
ATOM 1774 N N . GLU A 1 229 ? 66.146 19.499 9.406 1.00 35.67 223 GLU A N 1
ATOM 1775 C CA . GLU A 1 229 ? 66.169 20.952 9.528 1.00 35.09 223 GLU A CA 1
ATOM 1776 C C . GLU A 1 229 ? 65.532 21.456 10.817 1.00 36.00 223 GLU A C 1
ATOM 1777 O O . GLU A 1 229 ? 66.089 22.333 11.487 1.00 35.83 223 GLU A O 1
ATOM 1783 N N . MET A 1 230 ? 64.369 20.912 11.173 1.00 33.15 224 MET A N 1
ATOM 1784 C CA . MET A 1 230 ? 63.687 21.344 12.390 1.00 33.81 224 MET A CA 1
ATOM 1785 C C . MET A 1 230 ? 64.431 20.954 13.671 1.00 32.91 224 MET A C 1
ATOM 1786 O O . MET A 1 230 ? 64.392 21.681 14.663 1.00 31.76 224 MET A O 1
ATOM 1791 N N . ILE A 1 231 ? 65.102 19.809 13.659 1.00 32.68 225 ILE A N 1
ATOM 1792 C CA . ILE A 1 231 ? 65.844 19.384 14.843 1.00 33.72 225 ILE A CA 1
ATOM 1793 C C . ILE A 1 231 ? 67.032 20.331 15.040 1.00 34.06 225 ILE A C 1
ATOM 1794 O O . ILE A 1 231 ? 67.383 20.686 16.163 1.00 33.08 225 ILE A O 1
ATOM 1799 N N . ARG A 1 232 ? 67.642 20.745 13.938 1.00 35.30 226 ARG A N 1
ATOM 1800 C CA . ARG A 1 232 ? 68.759 21.678 13.997 1.00 36.74 226 ARG A CA 1
ATOM 1801 C C . ARG A 1 232 ? 68.206 23.000 14.523 1.00 37.24 226 ARG A C 1
ATOM 1802 O O . ARG A 1 232 ? 68.673 23.534 15.530 1.00 36.48 226 ARG A O 1
ATOM 1810 N N . LYS A 1 233 ? 67.185 23.509 13.842 1.00 37.47 227 LYS A N 1
ATOM 1811 C CA . LYS A 1 233 ? 66.557 24.768 14.216 1.00 39.35 227 LYS A CA 1
ATOM 1812 C C . LYS A 1 233 ? 66.224 24.884 15.698 1.00 40.34 227 LYS A C 1
ATOM 1813 O O . LYS A 1 233 ? 66.601 25.854 16.352 1.00 40.58 227 LYS A O 1
ATOM 1819 N N . ASN A 1 234 ? 65.513 23.898 16.229 1.00 39.74 228 ASN A N 1
ATOM 1820 C CA . ASN A 1 234 ? 65.123 23.933 17.632 1.00 41.49 228 ASN A CA 1
ATOM 1821 C C . ASN A 1 234 ? 66.167 23.318 18.559 1.00 40.80 228 ASN A C 1
ATOM 1822 O O . ASN A 1 234 ? 65.920 23.132 19.753 1.00 39.61 228 ASN A O 1
ATOM 1827 N N . LYS A 1 235 ? 67.338 23.020 18.003 1.00 41.04 229 LYS A N 1
ATOM 1828 C CA . LYS A 1 235 ? 68.431 22.423 18.761 1.00 42.09 229 LYS A CA 1
ATOM 1829 C C . LYS A 1 235 ? 67.957 21.258 19.625 1.00 41.27 229 LYS A C 1
ATOM 1830 O O . LYS A 1 235 ? 68.073 21.279 20.856 1.00 40.17 229 LYS A O 1
ATOM 1836 N N . CYS A 1 236 ? 67.416 20.239 18.965 1.00 39.17 230 CYS A N 1
ATOM 1837 C CA . CYS A 1 236 ? 66.932 19.061 19.664 1.00 36.57 230 CYS A CA 1
ATOM 1838 C C . CYS A 1 236 ? 67.832 17.897 19.339 1.00 34.34 230 CYS A C 1
ATOM 1839 O O . CYS A 1 236 ? 68.838 18.021 18.640 1.00 31.71 230 CYS A O 1
ATOM 1842 N N . ARG A 1 237 ? 67.428 16.750 19.852 1.00 31.90 231 ARG A N 1
ATOM 1843 C CA . ARG A 1 237 ? 68.112 15.510 19.599 1.00 30.54 231 ARG A CA 1
ATOM 1844 C C . ARG A 1 237 ? 66.967 14.581 19.239 1.00 28.74 231 ARG A C 1
ATOM 1845 O O . ARG A 1 237 ? 65.922 14.604 19.885 1.00 29.18 231 ARG A O 1
ATOM 1853 N N . GLY A 1 238 ? 67.145 13.784 18.200 1.00 29.09 232 GLY A N 1
ATOM 1854 C CA . GLY A 1 238 ? 66.076 12.888 17.817 1.00 27.79 232 GLY A CA 1
ATOM 1855 C C . GLY A 1 238 ? 66.578 11.714 17.021 1.00 26.32 232 GLY A C 1
ATOM 1856 O O . GLY A 1 238 ? 67.691 11.741 16.502 1.00 27.49 232 GLY A O 1
ATOM 1857 N N . PHE A 1 239 ? 65.751 10.678 16.940 1.00 23.19 233 PHE A N 1
ATOM 1858 C CA . PHE A 1 239 ? 66.088 9.480 16.202 1.00 26.23 233 PHE A CA 1
ATOM 1859 C C . PHE A 1 239 ? 65.031 9.285 15.124 1.00 27.29 233 PHE A C 1
ATOM 1860 O O . PHE A 1 239 ? 63.847 9.534 15.356 1.00 28.00 233 PHE A O 1
ATOM 1868 N N . VAL A 1 240 ? 65.461 8.858 13.946 1.00 26.20 234 VAL A N 1
ATOM 1869 C CA . VAL A 1 240 ? 64.536 8.565 12.860 1.00 28.14 234 VAL A CA 1
ATOM 1870 C C . VAL A 1 240 ? 64.776 7.086 12.646 1.00 29.11 234 VAL A C 1
ATOM 1871 O O . VAL A 1 240 ? 65.887 6.680 12.298 1.00 31.24 234 VAL A O 1
ATOM 1875 N N . PHE A 1 241 ? 63.739 6.280 12.857 1.00 28.55 235 PHE A N 1
ATOM 1876 C CA . PHE A 1 241 ? 63.883 4.835 12.762 1.00 27.64 235 PHE A CA 1
ATOM 1877 C C . PHE A 1 241 ? 62.645 4.113 12.230 1.00 28.85 235 PHE A C 1
ATOM 1878 O O . PHE A 1 241 ? 61.594 4.721 12.002 1.00 25.66 235 PHE A O 1
ATOM 1886 N N . ASN A 1 242 ? 62.778 2.802 12.054 1.00 26.18 236 ASN A N 1
ATOM 1887 C CA . ASN A 1 242 ? 61.691 1.982 11.538 1.00 27.15 236 ASN A CA 1
ATOM 1888 C C . ASN A 1 242 ? 60.728 1.578 12.655 1.00 26.06 236 ASN A C 1
ATOM 1889 O O . ASN A 1 242 ? 61.081 0.791 13.522 1.00 27.55 236 ASN A O 1
ATOM 1894 N N . GLY A 1 243 ? 59.513 2.116 12.622 1.00 25.90 237 GLY A N 1
ATOM 1895 C CA . GLY A 1 243 ? 58.526 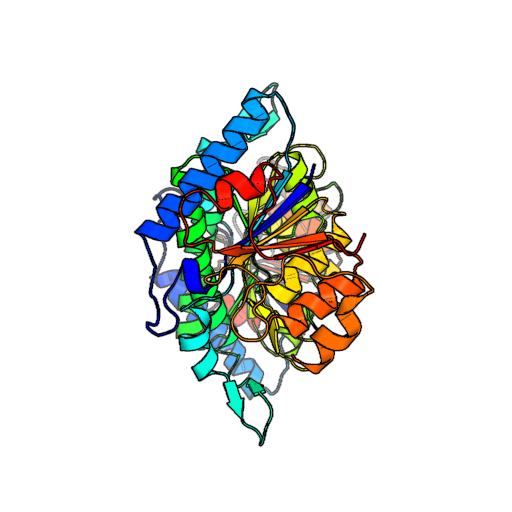1.791 13.641 1.00 26.50 237 GLY A CA 1
ATOM 1896 C C . GLY A 1 243 ? 57.856 0.444 13.423 1.00 27.01 237 GLY A C 1
ATOM 1897 O O . GLY A 1 243 ? 57.074 -0.006 14.267 1.00 27.27 237 GLY A O 1
ATOM 1898 N N . ASN A 1 244 ? 58.156 -0.192 12.292 1.00 26.69 238 ASN A N 1
ATOM 1899 C CA . ASN A 1 244 ? 57.598 -1.499 11.949 1.00 29.14 238 ASN A CA 1
ATOM 1900 C C . ASN A 1 244 ? 58.413 -2.671 12.507 1.00 30.13 238 ASN A C 1
ATOM 1901 O O . ASN A 1 244 ? 57.947 -3.809 12.503 1.00 30.15 238 ASN A O 1
ATOM 1906 N N . LYS A 1 245 ? 59.625 -2.397 12.980 1.00 31.48 239 LYS A N 1
ATOM 1907 C CA . LYS A 1 245 ? 60.476 -3.451 13.527 1.00 31.60 239 LYS A CA 1
ATOM 1908 C C . LYS A 1 245 ? 60.239 -3.650 15.019 1.00 31.86 239 LYS A C 1
ATOM 1909 O O . LYS A 1 245 ? 60.311 -2.703 15.806 1.00 31.74 239 LYS A O 1
ATOM 1915 N N . ALA A 1 246 ? 59.965 -4.891 15.405 1.00 31.30 240 ALA A N 1
ATOM 1916 C CA . ALA A 1 246 ? 59.699 -5.212 16.801 1.00 31.17 240 ALA A CA 1
ATOM 1917 C C . ALA A 1 246 ? 60.781 -4.682 17.737 1.00 28.90 240 ALA A C 1
ATOM 1918 O O . ALA A 1 246 ? 61.972 -4.837 17.472 1.00 27.37 240 ALA A O 1
ATOM 1920 N N . ASN A 1 247 ? 60.340 -4.035 18.813 1.00 26.49 241 ASN A N 1
ATOM 1921 C CA . ASN A 1 247 ? 61.212 -3.480 19.844 1.00 29.15 241 ASN A CA 1
ATOM 1922 C C . ASN A 1 247 ? 61.917 -2.154 19.541 1.00 27.70 241 ASN A C 1
ATOM 1923 O O . ASN A 1 247 ? 62.475 -1.538 20.445 1.00 28.84 241 ASN A O 1
ATOM 1928 N N . ASN A 1 248 ? 61.894 -1.702 18.290 1.00 29.41 242 ASN A N 1
ATOM 1929 C CA . ASN A 1 248 ? 62.547 -0.435 17.955 1.00 28.00 242 ASN A CA 1
ATOM 1930 C C . ASN A 1 248 ? 61.968 0.696 18.792 1.00 28.42 242 ASN A C 1
ATOM 1931 O O . ASN A 1 248 ? 62.702 1.508 19.364 1.00 25.72 242 ASN A O 1
ATOM 1936 N N . ILE A 1 249 ? 60.644 0.741 18.871 1.00 27.09 243 ILE A N 1
ATOM 1937 C CA . ILE A 1 249 ? 59.980 1.786 19.632 1.00 26.40 243 ILE A CA 1
ATOM 1938 C C . ILE A 1 249 ? 60.313 1.690 21.107 1.00 26.40 243 ILE A C 1
ATOM 1939 O O . ILE A 1 249 ? 60.570 2.705 21.756 1.00 25.31 243 ILE A O 1
ATOM 1944 N N . TYR A 1 250 ? 60.310 0.474 21.641 1.00 25.11 244 TYR A N 1
ATOM 1945 C CA . TYR A 1 250 ? 60.646 0.283 23.043 1.00 26.66 244 TYR A CA 1
ATOM 1946 C C . TYR A 1 250 ? 62.058 0.827 23.273 1.00 26.54 244 TYR A C 1
ATOM 1947 O O . TYR A 1 250 ? 62.283 1.677 24.133 1.00 27.53 244 TYR A O 1
ATOM 1956 N N . LYS A 1 251 ? 63.002 0.323 22.489 1.00 28.69 245 LYS A N 1
ATOM 1957 C CA . LYS A 1 251 ? 64.398 0.732 22.591 1.00 30.01 245 LYS A CA 1
ATOM 1958 C C . LYS A 1 251 ? 64.599 2.232 22.429 1.00 30.87 245 LYS A C 1
ATOM 1959 O O . LYS A 1 251 ? 65.344 2.849 23.197 1.00 31.40 245 LYS A O 1
ATOM 1965 N N . ALA A 1 252 ? 63.946 2.823 21.434 1.00 30.57 246 ALA A N 1
ATOM 1966 C CA . ALA A 1 252 ? 64.080 4.262 21.203 1.00 30.60 246 ALA A CA 1
ATOM 1967 C C . ALA A 1 252 ? 63.572 5.049 22.417 1.00 30.66 246 ALA A C 1
ATOM 1968 O O . ALA A 1 252 ? 64.155 6.065 22.806 1.00 29.97 246 ALA A O 1
ATOM 1970 N N . LEU A 1 253 ? 62.486 4.578 23.018 1.00 28.16 247 LEU A N 1
ATOM 1971 C CA . LEU A 1 253 ? 61.934 5.245 24.193 1.00 27.91 247 LEU A CA 1
ATOM 1972 C C . LEU A 1 253 ? 62.892 5.126 25.375 1.00 29.62 247 LEU A C 1
ATOM 1973 O O . LEU A 1 253 ? 62.843 5.946 26.296 1.00 27.69 247 LEU A O 1
ATOM 1978 N N . LEU A 1 254 ? 63.756 4.110 25.359 1.00 30.30 248 LEU A N 1
ATOM 1979 C CA . LEU A 1 254 ? 64.718 3.957 26.450 1.00 36.09 248 LEU A CA 1
ATOM 1980 C C . LEU A 1 254 ? 65.963 4.802 26.202 1.00 37.85 248 LEU A C 1
ATOM 1981 O O . LEU A 1 254 ? 66.914 4.755 26.982 1.00 38.84 248 LEU A O 1
ATOM 1986 N N . GLY A 1 255 ? 65.958 5.565 25.113 1.00 39.28 249 GLY A N 1
ATOM 1987 C CA . GLY A 1 255 ? 67.087 6.424 24.807 1.00 40.79 249 GLY A CA 1
ATOM 1988 C C . GLY A 1 255 ? 68.153 5.787 23.941 1.00 43.55 249 GLY A C 1
ATOM 1989 O O . GLY A 1 255 ? 69.156 6.421 23.612 1.00 42.36 249 GLY A O 1
ATOM 1990 N N . GLU A 1 256 ? 67.954 4.528 23.575 1.00 44.78 250 GLU A N 1
ATOM 1991 C CA . GLU A 1 256 ? 68.919 3.839 22.732 1.00 47.65 250 GLU A CA 1
ATOM 1992 C C . GLU A 1 256 ? 68.730 4.302 21.299 1.00 48.90 250 GLU A C 1
ATOM 1993 O O . GLU A 1 256 ? 67.617 4.247 20.772 1.00 48.60 250 GLU A O 1
ATOM 1999 N N . VAL A 1 257 ? 69.809 4.749 20.664 1.00 48.46 251 VAL A N 1
ATOM 2000 C CA . VAL A 1 257 ? 69.719 5.202 19.285 1.00 47.66 251 VAL A CA 1
ATOM 2001 C C . VAL A 1 257 ? 69.233 4.077 18.369 1.00 47.06 251 VAL A C 1
ATOM 2002 O O . VAL A 1 257 ? 69.707 2.945 18.439 1.00 47.37 251 VAL A O 1
ATOM 2006 N N . GLU A 1 258 ? 68.265 4.397 17.523 1.00 45.42 252 GLU A N 1
ATOM 2007 C CA . GLU A 1 258 ? 67.728 3.438 16.569 1.00 44.36 252 GLU A CA 1
ATOM 2008 C C . GLU A 1 258 ? 67.698 4.162 15.232 1.00 42.19 252 GLU A C 1
ATOM 2009 O O . GLU A 1 258 ? 67.222 5.295 15.146 1.00 42.10 252 GLU A O 1
ATOM 2015 N N . GLY A 1 259 ? 68.226 3.523 14.196 1.00 39.77 253 GLY A N 1
ATOM 2016 C CA . GLY A 1 259 ? 68.245 4.154 12.891 1.00 38.67 253 GLY A CA 1
ATOM 2017 C C . GLY A 1 259 ? 69.248 5.294 12.811 1.00 36.51 253 GLY A C 1
ATOM 2018 O O . GLY A 1 259 ? 70.446 5.088 12.979 1.00 37.19 253 GLY A O 1
ATOM 2019 N N . THR A 1 260 ? 68.753 6.502 12.570 1.00 35.29 254 THR A N 1
ATOM 2020 C CA . THR A 1 260 ? 69.609 7.676 12.447 1.00 31.96 254 THR A CA 1
ATOM 2021 C C . THR A 1 260 ? 69.435 8.655 13.603 1.00 31.05 254 THR A C 1
ATOM 2022 O O . THR A 1 260 ? 68.323 9.069 13.909 1.00 29.65 254 THR A O 1
ATOM 2026 N N . GLU A 1 261 ? 70.537 9.008 14.258 1.00 29.75 255 GLU A N 1
ATOM 2027 C CA . GLU A 1 261 ? 70.482 9.984 15.332 1.00 29.69 255 GLU A CA 1
ATOM 2028 C C . GLU A 1 261 ? 70.774 11.355 14.731 1.00 31.09 255 GLU A C 1
ATOM 2029 O O . GLU A 1 261 ? 71.738 11.522 13.986 1.00 32.26 255 GLU A O 1
ATOM 2035 N N . ILE A 1 262 ? 69.932 12.328 15.054 1.00 31.57 256 ILE A N 1
ATOM 2036 C CA . ILE A 1 262 ? 70.094 13.691 14.568 1.00 32.83 256 ILE A CA 1
ATOM 2037 C C . ILE A 1 262 ? 70.270 14.488 15.844 1.00 33.20 256 ILE A C 1
ATOM 2038 O O . ILE A 1 262 ? 69.329 14.654 16.618 1.00 33.95 256 ILE A O 1
ATOM 2043 N N . ASP A 1 263 ? 71.484 14.979 16.071 1.00 33.96 257 ASP A N 1
ATOM 2044 C CA . ASP A 1 263 ? 71.760 15.680 17.311 1.00 33.62 257 ASP A CA 1
ATOM 2045 C C . ASP A 1 263 ? 72.346 17.079 17.207 1.00 34.64 257 ASP A C 1
ATOM 2046 O O . ASP A 1 263 ? 73.438 17.282 16.674 1.00 32.34 257 ASP A O 1
ATOM 2051 N N . PHE A 1 264 ? 71.594 18.033 17.746 1.00 34.27 258 PHE A N 1
ATOM 2052 C CA . PHE A 1 264 ? 71.965 19.437 17.763 1.00 35.52 258 PHE A CA 1
ATOM 2053 C C . PHE A 1 264 ? 71.666 20.026 19.135 1.00 36.04 258 PHE A C 1
ATOM 2054 O O . PHE A 1 264 ? 71.501 21.235 19.287 1.00 36.44 258 PHE A O 1
ATOM 2062 N N . SER A 1 265 ? 71.586 19.161 20.139 1.00 37.69 259 SER A N 1
ATOM 2063 C CA . SER A 1 265 ? 71.311 19.608 21.499 1.00 42.66 259 SER A CA 1
ATOM 2064 C C . SER A 1 265 ? 72.527 20.333 22.075 1.00 44.40 259 SER A C 1
ATOM 2065 O O . SER A 1 265 ? 73.669 20.008 21.747 1.00 43.16 259 SER A O 1
ATOM 2068 N N . GLU A 1 266 ? 72.271 21.322 22.924 1.00 47.68 260 GLU A N 1
ATOM 2069 C CA . GLU A 1 266 ? 73.339 22.081 23.561 1.00 52.08 260 GLU A CA 1
ATOM 2070 C C . GLU A 1 266 ? 73.531 21.563 24.979 1.00 53.63 260 GLU A C 1
ATOM 2071 O O . GLU A 1 266 ? 72.580 21.531 25.762 1.00 55.33 260 GLU A O 1
ATOM 2077 N N . MET B 1 7 ? 24.771 41.025 16.067 1.00 56.51 1 MET B N 1
ATOM 2078 C CA . MET B 1 7 ? 25.956 40.313 15.506 1.00 55.88 1 MET B CA 1
ATOM 2079 C C . MET B 1 7 ? 26.158 38.906 16.056 1.00 53.77 1 MET B C 1
ATOM 2080 O O . MET B 1 7 ? 25.806 37.926 15.400 1.00 53.01 1 MET B O 1
ATOM 2085 N N . LEU B 1 8 ? 26.723 38.807 17.255 1.00 50.44 2 LEU B N 1
ATOM 2086 C CA . LEU B 1 8 ? 26.976 37.503 17.859 1.00 48.68 2 LEU B CA 1
ATOM 2087 C C . LEU B 1 8 ? 26.008 37.109 18.965 1.00 47.24 2 LEU B C 1
ATOM 2088 O O . LEU B 1 8 ? 25.804 37.852 19.927 1.00 47.61 2 LEU B O 1
ATOM 2093 N N . THR B 1 9 ? 25.424 35.925 18.816 1.00 44.53 3 THR B N 1
ATOM 2094 C CA . THR B 1 9 ? 24.497 35.379 19.796 1.00 43.73 3 THR B CA 1
ATOM 2095 C C . THR B 1 9 ? 25.061 34.045 20.280 1.00 43.05 3 THR B C 1
ATOM 2096 O O . THR B 1 9 ? 25.657 33.292 19.504 1.00 42.20 3 THR B O 1
ATOM 2100 N N . ILE B 1 10 ? 24.889 33.764 21.565 1.00 40.82 4 ILE B N 1
ATOM 2101 C CA . ILE B 1 10 ? 25.361 32.511 22.140 1.00 39.13 4 ILE B CA 1
ATOM 2102 C C . ILE B 1 10 ? 24.150 31.764 22.687 1.00 38.75 4 ILE B C 1
ATOM 2103 O O . ILE B 1 10 ? 23.518 32.208 23.647 1.00 38.84 4 ILE B O 1
ATOM 2108 N N . LEU B 1 11 ? 23.820 30.639 22.058 1.00 36.63 5 LEU B N 1
ATOM 2109 C CA . LEU B 1 11 ? 22.679 29.830 22.467 1.00 34.50 5 LEU B CA 1
ATOM 2110 C C . LEU B 1 11 ? 23.150 28.639 23.289 1.00 34.25 5 LEU B C 1
ATOM 2111 O O . LEU B 1 11 ? 23.984 27.847 22.839 1.00 31.77 5 LEU B O 1
ATOM 2116 N N . LYS B 1 12 ? 22.593 28.505 24.484 1.00 32.05 6 LYS B N 1
ATOM 2117 C CA . LYS B 1 12 ? 22.952 27.418 25.370 1.00 32.31 6 LYS B CA 1
ATOM 2118 C C . LYS B 1 12 ? 21.805 26.425 25.409 1.00 32.51 6 LYS B C 1
ATOM 2119 O O . LYS B 1 12 ? 20.674 26.786 25.733 1.00 29.45 6 LYS B O 1
ATOM 2125 N N . LEU B 1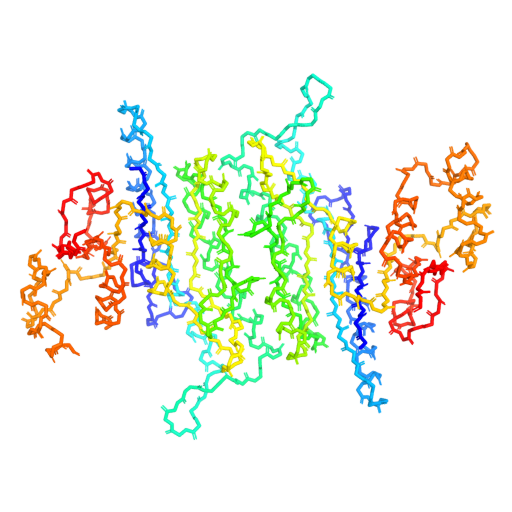 13 ? 22.092 25.174 25.062 1.00 30.06 7 LEU B N 1
ATOM 2126 C CA . LEU B 1 13 ? 21.064 24.145 25.072 1.00 32.03 7 LEU B CA 1
ATOM 2127 C C . LEU B 1 13 ? 21.153 23.315 26.350 1.00 33.86 7 LEU B C 1
ATOM 2128 O O . LEU B 1 13 ? 22.043 22.472 26.507 1.00 35.91 7 LEU B O 1
ATOM 2133 N N . GLY B 1 14 ? 20.227 23.573 27.265 1.00 35.08 8 GLY B N 1
ATOM 2134 C CA . GLY B 1 14 ? 20.200 22.861 28.527 1.00 38.84 8 GLY B CA 1
ATOM 2135 C C . GLY B 1 14 ? 20.284 21.355 28.377 1.00 42.11 8 GLY B C 1
ATOM 2136 O O . GLY B 1 14 ? 19.683 20.774 27.468 1.00 43.14 8 GLY B O 1
ATOM 2137 N N . GLY B 1 15 ? 21.033 20.720 29.273 1.00 43.26 9 GLY B N 1
ATOM 2138 C CA . GLY B 1 15 ? 21.178 19.280 29.221 1.00 43.87 9 GLY B CA 1
ATOM 2139 C C . GLY B 1 15 ? 19.829 18.593 29.215 1.00 44.21 9 GLY B C 1
ATOM 2140 O O . GLY B 1 15 ? 19.621 17.624 28.482 1.00 45.16 9 GLY B O 1
ATOM 2141 N N . SER B 1 16 ? 18.905 19.117 30.016 1.00 41.55 10 SER B N 1
ATOM 2142 C CA . SER B 1 16 ? 17.571 18.548 30.133 1.00 41.53 10 SER B CA 1
ATOM 2143 C C . SER B 1 16 ? 16.781 18.432 28.826 1.00 38.00 10 SER B C 1
ATOM 2144 O O . SER B 1 16 ? 16.005 17.495 28.663 1.00 38.79 10 SER B O 1
ATOM 2147 N N . ILE B 1 17 ? 16.970 19.361 27.893 1.00 34.65 11 ILE B N 1
ATOM 2148 C CA . ILE B 1 17 ? 16.216 19.301 26.638 1.00 32.76 11 ILE B CA 1
ATOM 2149 C C . ILE B 1 17 ? 16.847 18.426 25.548 1.00 32.56 11 ILE B C 1
ATOM 2150 O O . ILE B 1 17 ? 16.222 18.163 24.517 1.00 31.83 11 ILE B O 1
ATOM 2155 N N . LEU B 1 18 ? 18.073 17.966 25.774 1.00 31.37 12 LEU B N 1
ATOM 2156 C CA . LEU B 1 18 ? 18.754 17.142 24.779 1.00 34.75 12 LEU B CA 1
ATOM 2157 C C . LEU B 1 18 ? 18.897 15.702 25.228 1.00 36.79 12 LEU B C 1
ATOM 2158 O O . LEU B 1 18 ? 19.044 14.795 24.411 1.00 35.25 12 LEU B O 1
ATOM 2163 N N . SER B 1 19 ? 18.846 15.500 26.536 1.00 39.88 13 SER B N 1
ATOM 2164 C CA . SER B 1 19 ? 19.029 14.184 27.110 1.00 43.25 13 SER B CA 1
ATOM 2165 C C . SER B 1 19 ? 18.164 14.038 28.356 1.00 45.83 13 SER B C 1
ATOM 2166 O O . SER B 1 19 ? 17.519 14.992 28.788 1.00 47.89 13 SER B O 1
ATOM 2169 N N . ASP B 1 20 ? 18.142 12.837 28.919 1.00 47.53 14 ASP B N 1
ATOM 2170 C CA . ASP B 1 20 ? 17.375 12.566 30.130 1.00 49.29 14 ASP B CA 1
ATOM 2171 C C . ASP B 1 20 ? 18.372 12.171 31.214 1.00 50.27 14 ASP B C 1
ATOM 2172 O O . ASP B 1 20 ? 18.916 11.067 31.187 1.00 49.74 14 ASP B O 1
ATOM 2177 N N . LYS B 1 21 ? 18.614 13.070 32.164 1.00 51.68 15 LYS B N 1
ATOM 2178 C CA . LYS B 1 21 ? 19.564 12.806 33.243 1.00 53.08 15 LYS B CA 1
ATOM 2179 C C . LYS B 1 21 ? 19.284 11.491 33.963 1.00 52.98 15 LYS B C 1
ATOM 2180 O O . LYS B 1 21 ? 20.201 10.855 34.481 1.00 54.07 15 LYS B O 1
ATOM 2186 N N . ASN B 1 22 ? 18.019 11.085 33.996 1.00 52.64 16 ASN B N 1
ATOM 2187 C CA . ASN B 1 22 ? 17.642 9.844 34.666 1.00 52.64 16 ASN B CA 1
ATOM 2188 C C . ASN B 1 22 ? 17.999 8.610 33.845 1.00 51.47 16 ASN B C 1
ATOM 2189 O O . ASN B 1 22 ? 17.955 7.489 34.348 1.00 52.06 16 ASN B O 1
ATOM 2194 N N . VAL B 1 23 ? 18.347 8.817 32.580 1.00 48.94 17 VAL B N 1
ATOM 2195 C CA . VAL B 1 23 ? 18.701 7.707 31.710 1.00 46.94 17 VAL B CA 1
ATOM 2196 C C . VAL B 1 23 ? 20.077 7.895 31.081 1.00 46.91 17 VAL B C 1
ATOM 2197 O O . VAL B 1 23 ? 20.230 8.625 30.101 1.00 46.86 17 VAL B O 1
ATOM 2201 N N . PRO B 1 24 ? 21.102 7.244 31.648 1.00 46.63 18 PRO B N 1
ATOM 2202 C CA . PRO B 1 24 ? 22.474 7.333 31.136 1.00 46.62 18 PRO B CA 1
ATOM 2203 C C . PRO B 1 24 ? 22.539 6.989 29.646 1.00 45.23 18 PRO B C 1
ATOM 2204 O O . PRO B 1 24 ? 21.955 6.004 29.204 1.00 44.77 18 PRO B O 1
ATOM 2208 N N . TYR B 1 25 ? 23.240 7.810 28.874 1.00 44.66 19 TYR B N 1
ATOM 2209 C CA . TYR B 1 25 ? 23.376 7.583 27.438 1.00 41.88 19 TYR B CA 1
ATOM 2210 C C . TYR B 1 25 ? 22.052 7.769 26.714 1.00 41.49 19 TYR B C 1
ATOM 2211 O O . TYR B 1 25 ? 21.780 7.130 25.697 1.00 42.68 19 TYR B O 1
ATOM 2220 N N . SER B 1 26 ? 21.227 8.655 27.250 1.00 40.60 20 SER B N 1
ATOM 2221 C CA . SER B 1 26 ? 19.934 8.945 26.652 1.00 39.01 20 SER B CA 1
ATOM 2222 C C . SER B 1 26 ? 20.063 10.103 25.680 1.00 36.32 20 SER B C 1
ATOM 2223 O O . SER B 1 26 ? 20.870 11.007 25.886 1.00 36.49 20 SER B O 1
ATOM 2226 N N . ILE B 1 27 ? 19.268 10.060 24.616 1.00 33.73 21 ILE B N 1
ATOM 2227 C CA . ILE B 1 27 ? 19.237 11.124 23.623 1.00 31.37 21 ILE B CA 1
ATOM 2228 C C . ILE B 1 27 ? 17.762 11.384 23.325 1.00 33.21 21 ILE B C 1
ATOM 2229 O O . ILE B 1 27 ? 17.018 10.452 23.013 1.00 32.55 21 ILE B O 1
ATOM 2234 N N . LYS B 1 28 ? 17.327 12.634 23.448 1.00 31.31 22 LYS B N 1
ATOM 2235 C CA . LYS B 1 28 ? 15.940 12.970 23.147 1.00 31.28 22 LYS B CA 1
ATOM 2236 C C . LYS B 1 28 ? 15.947 13.340 21.672 1.00 29.71 22 LYS B C 1
ATOM 2237 O O . LYS B 1 28 ? 15.950 14.511 21.300 1.00 30.18 22 LYS B O 1
ATOM 2243 N N . TRP B 1 29 ? 15.958 12.309 20.831 1.00 30.60 23 TRP B N 1
ATOM 2244 C CA . TRP B 1 29 ? 16.026 12.486 19.386 1.00 29.19 23 TRP B CA 1
ATOM 2245 C C . TRP B 1 29 ? 15.055 13.494 18.774 1.00 28.47 23 TRP B C 1
ATOM 2246 O O . TRP B 1 29 ? 15.469 14.358 18.002 1.00 28.10 23 TRP B O 1
ATOM 2257 N N . ASP B 1 30 ? 13.774 13.396 19.103 1.00 31.55 24 ASP B N 1
ATOM 2258 C CA . ASP B 1 30 ? 12.796 14.321 18.522 1.00 34.64 24 ASP B CA 1
ATOM 2259 C C . ASP B 1 30 ? 13.069 15.766 18.902 1.00 32.54 24 ASP B C 1
ATOM 2260 O O . ASP B 1 30 ? 13.002 16.658 18.058 1.00 33.23 24 ASP B O 1
ATOM 2265 N N . ASN B 1 31 ? 13.382 15.996 20.173 1.00 31.82 25 ASN B N 1
ATOM 2266 C CA . ASN B 1 31 ? 13.669 17.344 20.640 1.00 30.43 25 ASN B CA 1
ATOM 2267 C C . ASN B 1 31 ? 14.890 17.891 19.919 1.00 29.87 25 ASN B C 1
ATOM 2268 O O . ASN B 1 31 ? 14.879 19.007 19.404 1.00 30.86 25 ASN B O 1
ATOM 2273 N N . LEU B 1 32 ? 15.948 17.089 19.887 1.00 30.19 26 LEU B N 1
ATOM 2274 C CA . LEU B 1 32 ? 17.183 17.487 19.238 1.00 27.93 26 LEU B CA 1
ATOM 2275 C C . LEU B 1 32 ? 16.931 17.893 17.796 1.00 26.16 26 LEU B C 1
ATOM 2276 O O . LEU B 1 32 ? 17.422 18.921 17.336 1.00 26.69 26 LEU B O 1
ATOM 2281 N N . GLU B 1 33 ? 16.162 17.082 17.081 1.00 27.72 27 GLU B N 1
ATOM 2282 C CA . GLU B 1 33 ? 15.864 17.372 15.686 1.00 31.13 27 GLU B CA 1
ATOM 2283 C C . GLU B 1 33 ? 15.027 18.642 15.529 1.00 30.60 27 GLU B C 1
ATOM 2284 O O . GLU B 1 33 ? 15.295 19.456 14.646 1.00 31.55 27 GLU B O 1
ATOM 2290 N N . ARG B 1 34 ? 14.029 18.819 16.391 1.00 30.19 28 ARG B N 1
ATOM 2291 C CA . ARG B 1 34 ? 13.201 20.027 16.346 1.00 30.76 28 ARG B CA 1
ATOM 2292 C C . ARG B 1 34 ? 14.120 21.223 16.582 1.00 29.99 28 ARG B C 1
ATOM 2293 O O . ARG B 1 34 ? 14.107 22.203 15.837 1.00 32.01 28 ARG B O 1
ATOM 2301 N N . ILE B 1 35 ? 14.943 21.122 17.618 1.00 31.13 29 ILE B N 1
ATOM 2302 C CA . ILE B 1 35 ? 15.866 22.192 17.962 1.00 29.55 29 ILE B CA 1
ATOM 2303 C C . ILE B 1 35 ? 16.759 22.533 16.785 1.00 28.50 29 ILE B C 1
ATOM 2304 O O . ILE B 1 35 ? 16.912 23.704 16.428 1.00 29.27 29 ILE B O 1
ATOM 2309 N N . ALA B 1 36 ? 17.350 21.517 16.171 1.00 28.49 30 ALA B N 1
ATOM 2310 C CA . ALA B 1 36 ? 18.209 21.762 15.020 1.00 28.92 30 ALA B CA 1
ATOM 2311 C C . ALA B 1 36 ? 17.399 22.486 13.942 1.00 30.43 30 ALA B C 1
ATOM 2312 O O . ALA B 1 36 ? 17.855 23.472 13.352 1.00 30.63 30 ALA B O 1
ATOM 2314 N N . MET B 1 37 ? 16.186 22.008 13.697 1.00 32.74 31 MET B N 1
ATOM 2315 C CA . MET B 1 37 ? 15.341 22.622 12.675 1.00 35.91 31 MET B CA 1
ATOM 2316 C C . MET B 1 37 ? 15.075 24.096 12.968 1.00 35.14 31 MET B C 1
ATOM 2317 O O . MET B 1 37 ? 15.222 24.952 12.092 1.00 34.99 31 MET B O 1
ATOM 2322 N N . GLU B 1 38 ? 14.687 24.399 14.202 1.00 34.65 32 GLU B N 1
ATOM 2323 C CA . GLU B 1 38 ? 14.416 25.781 14.567 1.00 33.72 32 GLU B CA 1
ATOM 2324 C C . GLU B 1 38 ? 15.642 26.662 14.380 1.00 34.40 32 GLU B C 1
ATOM 2325 O O . GLU B 1 38 ? 15.535 27.782 13.872 1.00 34.44 32 GLU B O 1
ATOM 2331 N N . ILE B 1 39 ? 16.808 26.161 14.777 1.00 31.83 33 ILE B N 1
ATOM 2332 C CA . ILE B 1 39 ? 18.040 26.926 14.619 1.00 32.00 33 ILE B CA 1
ATOM 2333 C C . ILE B 1 39 ? 18.285 27.176 13.127 1.00 32.13 33 ILE B C 1
ATOM 2334 O O . ILE B 1 39 ? 18.690 28.267 12.721 1.00 31.58 33 ILE B O 1
ATOM 2339 N N . LYS B 1 40 ? 18.041 26.155 12.317 1.00 34.18 34 LYS B N 1
ATOM 2340 C CA . LYS B 1 40 ? 18.227 26.268 10.875 1.00 35.19 34 LYS B CA 1
ATOM 2341 C C . LYS B 1 40 ? 17.324 27.359 10.292 1.00 35.85 34 LYS B C 1
ATOM 2342 O O . LYS B 1 40 ? 17.788 28.215 9.540 1.00 36.88 34 LYS B O 1
ATOM 2348 N N . ASN B 1 41 ? 16.044 27.328 10.645 1.00 36.25 35 ASN B N 1
ATOM 2349 C CA . ASN B 1 41 ? 15.092 28.325 10.152 1.00 38.52 35 ASN B CA 1
ATOM 2350 C C . ASN B 1 41 ? 15.492 29.741 10.569 1.00 38.46 35 ASN B C 1
ATOM 2351 O O . ASN B 1 41 ? 15.325 30.693 9.807 1.00 39.42 35 ASN B O 1
ATOM 2356 N N . ALA B 1 42 ? 16.035 29.881 11.772 1.00 38.30 36 ALA B N 1
ATOM 2357 C CA . ALA B 1 42 ? 16.456 31.192 12.251 1.00 37.04 36 ALA B CA 1
ATOM 2358 C C . ALA B 1 42 ? 17.630 31.722 11.427 1.00 39.37 36 ALA B C 1
ATOM 2359 O O . ALA B 1 42 ? 17.646 32.889 11.028 1.00 38.31 36 ALA B O 1
ATOM 2361 N N . LEU B 1 43 ? 18.617 30.865 11.174 1.00 39.12 37 LEU B N 1
ATOM 2362 C CA . LEU B 1 43 ? 19.780 31.275 10.399 1.00 40.54 37 LEU B CA 1
ATOM 2363 C C . LEU B 1 43 ? 19.341 31.653 8.989 1.00 41.08 37 LEU B C 1
ATOM 2364 O O . LEU B 1 43 ? 19.890 32.580 8.388 1.00 41.98 37 LEU B O 1
ATOM 2369 N N . ASP B 1 44 ? 18.353 30.934 8.467 1.00 40.47 38 ASP B N 1
ATOM 2370 C CA . ASP B 1 44 ? 17.837 31.208 7.133 1.00 42.95 38 ASP B CA 1
ATOM 2371 C C . ASP B 1 44 ? 17.083 32.541 7.117 1.00 45.00 38 ASP B C 1
ATOM 2372 O O . ASP B 1 44 ? 17.127 33.284 6.129 1.00 44.51 38 ASP B O 1
ATOM 2377 N N . TYR B 1 45 ? 16.394 32.840 8.214 1.00 46.56 39 TYR B N 1
ATOM 2378 C CA . TYR B 1 45 ? 15.649 34.089 8.325 1.00 48.10 39 TYR B CA 1
ATOM 2379 C C . TYR B 1 45 ? 16.599 35.266 8.162 1.00 48.71 39 TYR B C 1
ATOM 2380 O O . TYR B 1 45 ? 16.362 36.161 7.352 1.00 48.85 39 TYR B O 1
ATOM 2389 N N . TYR B 1 46 ? 17.682 35.255 8.932 1.00 49.00 40 TYR B N 1
ATOM 2390 C CA . TYR B 1 46 ? 18.659 36.331 8.882 1.00 51.08 40 TYR B CA 1
ATOM 2391 C C . TYR B 1 46 ? 19.322 36.547 7.526 1.00 52.74 40 TYR B C 1
ATOM 2392 O O . TYR B 1 46 ? 19.397 37.682 7.050 1.00 53.33 40 TYR B O 1
ATOM 2401 N N . LYS B 1 47 ? 19.810 35.481 6.897 1.00 54.31 41 LYS B N 1
ATOM 2402 C CA . LYS B 1 47 ? 20.463 35.651 5.603 1.00 55.96 41 LYS B CA 1
ATOM 2403 C C . LYS B 1 47 ? 19.446 36.054 4.544 1.00 56.22 41 LYS B C 1
ATOM 2404 O O . LYS B 1 47 ? 19.793 36.690 3.548 1.00 55.59 41 LYS B O 1
ATOM 2410 N N . ASN B 1 48 ? 18.188 35.683 4.762 1.00 57.04 42 ASN B N 1
ATOM 2411 C CA . ASN B 1 48 ? 17.129 36.039 3.828 1.00 57.93 42 ASN B CA 1
ATOM 2412 C C . ASN B 1 48 ? 16.938 37.555 3.923 1.00 57.60 42 ASN B C 1
ATOM 2413 O O . ASN B 1 48 ? 16.547 38.209 2.957 1.00 56.81 42 ASN B O 1
ATOM 2418 N N . GLN B 1 49 ? 17.229 38.103 5.100 1.00 57.01 43 GLN B N 1
ATOM 2419 C CA . GLN B 1 49 ? 17.127 39.539 5.345 1.00 57.72 43 GLN B CA 1
ATOM 2420 C C . GLN B 1 49 ? 18.486 40.148 5.021 1.00 57.31 43 GLN B C 1
ATOM 2421 O O . GLN B 1 49 ? 18.697 41.353 5.165 1.00 56.45 43 GLN B O 1
ATOM 2427 N N . ASN B 1 50 ? 19.405 39.293 4.586 1.00 56.48 44 ASN B N 1
ATOM 2428 C CA . ASN B 1 50 ? 20.765 39.702 4.273 1.00 56.55 44 ASN B CA 1
ATOM 2429 C C . ASN B 1 50 ? 21.375 40.338 5.512 1.00 56.71 44 ASN B C 1
ATOM 2430 O O . ASN B 1 50 ? 22.043 41.369 5.433 1.00 57.09 44 ASN B O 1
ATOM 2435 N N . LYS B 1 51 ? 21.132 39.712 6.660 1.00 56.03 45 LYS B N 1
ATOM 2436 C CA . LYS B 1 51 ? 21.649 40.198 7.933 1.00 56.18 45 LYS B CA 1
ATOM 2437 C C . LYS B 1 51 ? 22.659 39.184 8.462 1.00 55.11 45 LYS B C 1
ATOM 2438 O O . LYS B 1 51 ? 22.323 38.023 8.680 1.00 53.88 45 LYS B O 1
ATOM 2444 N N . GLU B 1 52 ? 23.895 39.635 8.657 1.00 55.33 46 GLU B N 1
ATOM 2445 C CA . GLU B 1 52 ? 24.979 38.787 9.150 1.00 56.34 46 GLU B CA 1
ATOM 2446 C C . GLU B 1 52 ? 24.842 38.465 10.639 1.00 56.09 46 GLU B C 1
ATOM 2447 O O . GLU B 1 52 ? 24.845 39.365 11.477 1.00 56.12 46 GLU B O 1
ATOM 2453 N N . ILE B 1 53 ? 24.731 37.177 10.959 1.00 55.43 47 ILE B N 1
ATOM 2454 C CA . ILE B 1 53 ? 24.596 36.733 12.346 1.00 54.35 47 ILE B CA 1
ATOM 2455 C C . ILE B 1 53 ? 25.599 35.643 12.733 1.00 53.22 47 ILE B C 1
ATOM 2456 O O . ILE B 1 53 ? 25.581 34.544 12.179 1.00 54.07 47 ILE B O 1
ATOM 2461 N N . LYS B 1 54 ? 26.472 35.950 13.688 1.00 50.38 48 LYS B N 1
ATOM 2462 C CA . LYS B 1 54 ? 27.453 34.977 14.156 1.00 47.91 48 LYS B CA 1
ATOM 2463 C C . LYS B 1 54 ? 26.821 34.208 15.311 1.00 45.73 48 LYS B C 1
ATOM 2464 O O . LYS B 1 54 ? 26.292 34.809 16.245 1.00 45.55 48 LYS B O 1
ATOM 2470 N N . LEU B 1 55 ? 26.874 32.880 15.246 1.00 42.90 49 LEU B N 1
ATOM 2471 C CA . LEU B 1 55 ? 26.269 32.042 16.280 1.00 38.89 49 LEU B CA 1
ATOM 2472 C C . LEU B 1 55 ? 27.184 30.964 16.860 1.00 38.49 49 LEU B C 1
ATOM 2473 O O . LEU B 1 55 ? 27.826 30.221 16.116 1.00 37.01 49 LEU B O 1
ATOM 2478 N N . ILE B 1 56 ? 27.225 30.890 18.191 1.00 35.24 50 ILE B N 1
ATOM 2479 C CA . ILE B 1 56 ? 28.009 29.889 18.915 1.00 32.77 50 ILE B CA 1
ATOM 2480 C C . ILE B 1 56 ? 27.023 29.086 19.757 1.00 32.01 50 ILE B C 1
ATOM 2481 O O . ILE B 1 56 ? 26.193 29.661 20.471 1.00 30.87 50 ILE B O 1
ATOM 2486 N N . LEU B 1 57 ? 27.115 27.762 19.680 1.00 28.71 51 LEU B N 1
ATOM 2487 C CA . LEU B 1 57 ? 26.226 26.893 20.442 1.00 28.25 51 LEU B CA 1
ATOM 2488 C C . LEU B 1 57 ? 26.965 26.197 21.579 1.00 30.77 51 LEU B C 1
ATOM 2489 O O . LEU B 1 57 ? 28.108 25.761 21.413 1.00 31.31 51 LEU B O 1
ATOM 2494 N N . VAL B 1 58 ? 26.310 26.096 22.734 1.00 30.14 52 VAL B N 1
ATOM 2495 C CA . VAL B 1 58 ? 26.906 25.447 23.894 1.00 30.72 52 VAL B CA 1
ATOM 2496 C C . VAL B 1 58 ? 25.933 24.427 24.467 1.00 32.27 52 VAL B C 1
ATOM 2497 O O . VAL B 1 58 ? 24.725 24.663 24.512 1.00 32.45 52 VAL B O 1
ATOM 2501 N N . HIS B 1 59 ? 26.458 23.282 24.889 1.00 32.33 53 HIS B N 1
ATOM 2502 C CA . HIS B 1 59 ? 25.622 22.251 25.483 1.00 34.02 53 HIS B CA 1
ATOM 2503 C C . HIS B 1 59 ? 26.365 21.563 26.620 1.00 35.95 53 HIS B C 1
ATOM 2504 O O . HIS B 1 59 ? 27.595 21.504 26.623 1.00 36.36 53 HIS B O 1
ATOM 2511 N N . GLY B 1 60 ? 25.615 21.076 27.604 1.00 40.81 54 GLY B N 1
ATOM 2512 C CA . GLY B 1 60 ? 26.221 20.405 28.741 1.00 42.44 54 GLY B CA 1
ATOM 2513 C C . GLY B 1 60 ? 26.456 18.923 28.503 1.00 45.77 54 GLY B C 1
ATOM 2514 O O . GLY B 1 60 ? 26.251 18.422 27.397 1.00 45.02 54 GLY B O 1
ATOM 2515 N N . GLY B 1 61 ? 26.888 18.220 29.546 1.00 46.02 55 GLY B N 1
ATOM 2516 C CA . GLY B 1 61 ? 27.149 16.798 29.423 1.00 46.99 55 GLY B CA 1
ATOM 2517 C C . GLY B 1 61 ? 25.900 15.935 29.435 1.00 47.62 55 GLY B C 1
ATOM 2518 O O . GLY B 1 61 ? 25.964 14.734 29.162 1.00 47.72 55 GLY B O 1
ATOM 2519 N N . GLY B 1 62 ? 24.761 16.542 29.755 1.00 47.71 56 GLY B N 1
ATOM 2520 C CA . GLY B 1 62 ? 23.512 15.802 29.790 1.00 48.59 56 GLY B CA 1
ATOM 2521 C C . GLY B 1 62 ? 23.603 14.466 30.505 1.00 50.01 56 GLY B C 1
ATOM 2522 O O . GLY B 1 62 ? 23.989 14.405 31.671 1.00 50.30 56 GLY B O 1
ATOM 2523 N N . ALA B 1 63 ? 23.253 13.392 29.800 1.00 50.94 57 ALA B N 1
ATOM 2524 C CA . ALA B 1 63 ? 23.283 12.051 30.373 1.00 51.03 57 ALA B CA 1
ATOM 2525 C C . ALA B 1 63 ? 24.502 11.245 29.939 1.00 50.67 57 ALA B C 1
ATOM 2526 O O . ALA B 1 63 ? 24.473 10.014 29.940 1.00 51.22 57 ALA B O 1
ATOM 2528 N N . PHE B 1 64 ? 25.574 11.930 29.568 1.00 48.88 58 PHE B N 1
ATOM 2529 C CA . PHE B 1 64 ? 26.779 11.234 29.155 1.00 48.60 58 PHE B CA 1
ATOM 2530 C C . PHE B 1 64 ? 27.890 11.412 30.170 1.00 51.32 58 PHE B C 1
ATOM 2531 O O . PHE B 1 64 ? 28.601 10.463 30.499 1.00 52.29 58 PHE B O 1
ATOM 2539 N N . GLY B 1 65 ? 28.023 12.628 30.683 1.00 54.04 59 GLY B N 1
ATOM 2540 C CA . GLY B 1 65 ? 29.059 12.897 31.660 1.00 56.13 59 GLY B CA 1
ATOM 2541 C C . GLY B 1 65 ? 28.883 12.147 32.965 1.00 57.18 59 GLY B C 1
ATOM 2542 O O . GLY B 1 65 ? 29.625 11.205 33.253 1.00 57.93 59 GLY B O 1
ATOM 2543 N N . HIS B 1 66 ? 27.888 12.564 33.744 1.00 57.44 60 HIS B N 1
ATOM 2544 C CA . HIS B 1 66 ? 27.600 11.976 35.048 1.00 56.79 60 HIS B CA 1
ATOM 2545 C C . HIS B 1 66 ? 27.800 10.464 35.148 1.00 54.41 60 HIS B C 1
ATOM 2546 O O . HIS B 1 66 ? 28.582 9.987 35.971 1.00 53.76 60 HIS B O 1
ATOM 2553 N N . PRO B 1 67 ? 27.101 9.686 34.311 1.00 51.85 61 PRO B N 1
ATOM 2554 C CA . PRO B 1 67 ? 27.268 8.235 34.390 1.00 49.87 61 PRO B CA 1
ATOM 2555 C C . PRO B 1 67 ? 28.733 7.799 34.466 1.00 48.34 61 PRO B C 1
ATOM 2556 O O . PRO B 1 67 ? 29.096 6.952 35.281 1.00 49.19 61 PRO B O 1
ATOM 2560 N N . VAL B 1 68 ? 29.576 8.388 33.626 1.00 45.20 62 VAL B N 1
ATOM 2561 C CA . VAL B 1 68 ? 30.988 8.030 33.624 1.00 41.17 62 VAL B CA 1
ATOM 2562 C C . VAL B 1 68 ? 31.775 8.792 34.690 1.00 39.99 62 VAL B C 1
ATOM 2563 O O . VAL B 1 68 ? 32.546 8.200 35.443 1.00 38.99 62 VAL B O 1
ATOM 2567 N N . ALA B 1 69 ? 31.573 10.103 34.754 1.00 39.12 63 ALA B N 1
ATOM 2568 C CA . ALA B 1 69 ? 32.276 10.938 35.724 1.00 41.63 63 ALA B CA 1
ATOM 2569 C C . ALA B 1 69 ? 32.045 10.462 37.155 1.00 43.22 63 ALA B C 1
ATOM 2570 O O . ALA B 1 69 ? 32.955 10.503 37.984 1.00 43.45 63 ALA B O 1
ATOM 2572 N N . LYS B 1 70 ? 30.827 10.006 37.433 1.00 44.42 64 LYS B N 1
ATOM 2573 C CA . LYS B 1 70 ? 30.464 9.524 38.759 1.00 47.07 64 LYS B CA 1
ATOM 2574 C C . LYS B 1 70 ? 31.458 8.465 39.236 1.00 46.98 64 LYS B C 1
ATOM 2575 O O . LYS B 1 70 ? 31.787 8.397 40.422 1.00 46.29 64 LYS B O 1
ATOM 2581 N N . LYS B 1 71 ? 31.940 7.647 38.304 1.00 45.97 65 LYS B N 1
ATOM 2582 C CA . LYS B 1 71 ? 32.906 6.596 38.617 1.00 46.16 65 LYS B CA 1
ATOM 2583 C C . LYS B 1 71 ? 34.217 7.168 39.132 1.00 45.48 65 LYS B C 1
ATOM 2584 O O . LYS B 1 71 ? 34.952 6.507 39.864 1.00 44.92 65 LYS B O 1
ATOM 2590 N N . TYR B 1 72 ? 34.517 8.395 38.729 1.00 44.80 66 TYR B N 1
ATOM 2591 C CA . TYR B 1 72 ? 35.774 9.016 39.105 1.00 46.66 66 TYR B CA 1
ATOM 2592 C C . TYR B 1 72 ? 35.652 10.171 40.091 1.00 50.15 66 TYR B C 1
ATOM 2593 O O . TYR B 1 72 ? 36.611 10.906 40.325 1.00 49.99 66 TYR B O 1
ATOM 2602 N N . LEU B 1 73 ? 34.466 10.311 40.675 1.00 54.37 67 LEU B N 1
ATOM 2603 C CA . LEU B 1 73 ? 34.203 11.352 41.660 1.00 58.61 67 LEU B CA 1
ATOM 2604 C C . LEU B 1 73 ? 33.864 10.714 42.999 1.00 62.13 67 LEU B C 1
ATOM 2605 O O . LEU B 1 73 ? 32.950 9.894 43.091 1.00 63.63 67 LEU B O 1
ATOM 2610 N N . LYS B 1 74 ? 34.606 11.082 44.037 1.00 65.21 68 LYS B N 1
ATOM 2611 C CA . LYS B 1 74 ? 34.350 10.541 45.365 1.00 68.32 68 LYS B CA 1
ATOM 2612 C C . LYS B 1 74 ? 34.232 11.677 46.369 1.00 70.16 68 LYS B C 1
ATOM 2613 O O . LYS B 1 74 ? 34.520 12.835 46.052 1.00 69.77 68 LYS B O 1
ATOM 2619 N N . ILE B 1 75 ? 33.799 11.338 47.579 1.00 72.80 69 ILE B N 1
ATOM 2620 C CA . ILE B 1 75 ? 33.649 12.322 48.642 1.00 75.32 69 ILE B CA 1
ATOM 2621 C C . ILE B 1 75 ? 34.739 12.116 49.687 1.00 77.08 69 ILE B C 1
ATOM 2622 O O . ILE B 1 75 ? 34.837 11.049 50.292 1.00 77.11 69 ILE B O 1
ATOM 2627 N N . GLU B 1 76 ? 35.564 13.139 49.884 1.00 79.26 70 GLU B N 1
ATOM 2628 C CA . GLU B 1 76 ? 36.640 13.069 50.862 1.00 81.90 70 GLU B CA 1
ATOM 2629 C C . GLU B 1 76 ? 36.044 13.313 52.243 1.00 82.89 70 GLU B C 1
ATOM 2630 O O . GLU B 1 76 ? 36.636 12.954 53.265 1.00 83.59 70 GLU B O 1
ATOM 2636 N N . ASP B 1 77 ? 34.862 13.924 52.254 1.00 83.31 71 ASP B N 1
ATOM 2637 C CA . ASP B 1 77 ? 34.141 14.233 53.484 1.00 83.35 71 ASP B CA 1
ATOM 2638 C C . ASP B 1 77 ? 32.926 15.097 53.159 1.00 82.89 71 ASP B C 1
ATOM 2639 O O . ASP B 1 77 ? 31.848 14.914 53.725 1.00 83.40 71 ASP B O 1
ATOM 2644 N N . GLY B 1 78 ? 33.111 16.033 52.235 1.00 81.98 72 GLY B N 1
ATOM 2645 C CA . GLY B 1 78 ? 32.028 16.913 51.843 1.00 80.95 72 GLY B CA 1
ATOM 2646 C C . GLY B 1 78 ? 32.312 17.577 50.511 1.00 80.47 72 GLY B C 1
ATOM 2647 O O . GLY B 1 78 ? 31.478 18.319 49.990 1.00 80.67 72 GLY B O 1
ATOM 2648 N N . LYS B 1 79 ? 33.494 17.311 49.961 1.00 79.32 73 LYS B N 1
ATOM 2649 C CA . LYS B 1 79 ? 33.892 17.882 48.677 1.00 77.73 73 LYS B CA 1
ATOM 2650 C C . LYS B 1 79 ? 34.020 16.800 47.608 1.00 76.12 73 LYS B C 1
ATOM 2651 O O . LYS B 1 79 ? 33.944 15.605 47.899 1.00 76.05 73 LYS B O 1
ATOM 2657 N N . LYS B 1 80 ? 34.221 17.234 46.369 1.00 73.79 74 LYS B N 1
ATOM 2658 C CA . LYS B 1 80 ? 34.365 16.323 45.240 1.00 70.77 74 LYS B CA 1
ATOM 2659 C C . LYS B 1 80 ? 35.828 16.014 44.964 1.00 67.93 74 LYS B C 1
ATOM 2660 O O . LYS B 1 80 ? 36.633 16.917 44.739 1.00 68.54 74 LYS B O 1
ATOM 2666 N N . ILE B 1 81 ? 36.167 14.730 44.979 1.00 64.24 75 ILE B N 1
ATOM 2667 C CA . ILE B 1 81 ? 37.537 14.304 44.728 1.00 60.38 75 ILE B CA 1
ATOM 2668 C C . ILE B 1 81 ? 37.625 13.395 43.504 1.00 57.27 75 ILE B C 1
ATOM 2669 O O . ILE B 1 81 ? 36.955 12.363 43.427 1.00 55.35 75 ILE B O 1
ATOM 2674 N N . PHE B 1 82 ? 38.455 13.792 42.546 1.00 54.55 76 PHE B N 1
ATOM 2675 C CA . PHE B 1 82 ? 38.654 13.017 41.331 1.00 50.42 76 PHE B CA 1
ATOM 2676 C C . PHE B 1 82 ? 39.692 11.940 41.584 1.00 48.39 76 PHE B C 1
ATOM 2677 O O . PHE B 1 82 ? 40.770 12.220 42.108 1.00 49.17 76 PHE B O 1
ATOM 2685 N N . ILE B 1 83 ? 39.369 10.706 41.214 1.00 45.29 77 ILE B N 1
ATOM 2686 C CA . ILE B 1 83 ? 40.292 9.600 41.411 1.00 43.42 77 ILE B CA 1
ATOM 2687 C C . ILE B 1 83 ? 40.511 8.786 40.136 1.00 42.54 77 ILE B C 1
ATOM 2688 O O . ILE B 1 83 ? 39.676 8.794 39.227 1.00 43.39 77 ILE B O 1
ATOM 2693 N N . ASN B 1 84 ? 41.640 8.088 40.084 1.00 39.79 78 ASN B N 1
ATOM 2694 C CA . ASN B 1 84 ? 42.001 7.252 38.945 1.00 38.63 78 ASN B CA 1
ATOM 2695 C C . ASN B 1 84 ? 41.786 7.968 37.619 1.00 36.16 78 ASN B C 1
ATOM 2696 O O . ASN B 1 84 ? 41.162 7.427 36.708 1.00 33.25 78 ASN B O 1
ATOM 2701 N N . MET B 1 85 ? 42.306 9.182 37.502 1.00 34.53 79 MET B N 1
ATOM 2702 C CA . MET B 1 85 ? 42.126 9.924 36.271 1.00 33.88 79 MET B CA 1
ATOM 2703 C C . MET B 1 85 ? 43.031 9.443 35.148 1.00 34.59 79 MET B C 1
ATOM 2704 O O . MET B 1 85 ? 42.951 9.943 34.031 1.00 37.11 79 MET B O 1
ATOM 2709 N N . GLU B 1 86 ? 43.895 8.473 35.434 1.00 33.99 80 GLU B N 1
ATOM 2710 C CA . GLU B 1 86 ? 44.753 7.927 34.390 1.00 36.10 80 GLU B CA 1
ATOM 2711 C C . GLU B 1 86 ? 43.813 7.192 33.438 1.00 35.57 80 GLU B C 1
ATOM 2712 O O . GLU B 1 86 ? 44.131 6.948 32.276 1.00 34.85 80 GLU B O 1
ATOM 2718 N N . LYS B 1 87 ? 42.641 6.848 33.956 1.00 33.63 81 LYS B N 1
ATOM 2719 C CA . LYS B 1 87 ? 41.616 6.170 33.182 1.00 33.50 81 LYS B CA 1
ATOM 2720 C C . LYS B 1 87 ? 40.441 7.118 33.013 1.00 32.64 81 LYS B C 1
ATOM 2721 O O . LYS B 1 87 ? 39.870 7.230 31.926 1.00 30.48 81 LYS B O 1
ATOM 2727 N N . GLY B 1 88 ? 40.103 7.812 34.099 1.00 29.67 82 GLY B N 1
ATOM 2728 C CA . GLY B 1 88 ? 38.979 8.731 34.097 1.00 28.83 82 GLY B CA 1
ATOM 2729 C C . GLY B 1 88 ? 38.983 9.918 33.149 1.00 29.25 82 GLY B C 1
ATOM 2730 O O . GLY B 1 88 ? 37.927 10.297 32.632 1.00 27.20 82 GLY B O 1
ATOM 2731 N N . PHE B 1 89 ? 40.139 10.533 32.918 1.00 26.76 83 PHE B N 1
ATOM 2732 C CA . PHE B 1 89 ? 40.162 11.681 32.019 1.00 26.32 83 PHE B CA 1
ATOM 2733 C C . PHE B 1 89 ? 39.682 11.253 30.621 1.00 25.67 83 PHE B C 1
ATOM 2734 O O . PHE B 1 89 ? 38.773 11.861 30.055 1.00 25.46 83 PHE B O 1
ATOM 2742 N N . TRP B 1 90 ? 40.286 10.201 30.077 1.00 25.98 84 TRP B N 1
ATOM 2743 C CA . TRP B 1 90 ? 39.897 9.718 28.753 1.00 24.75 84 TRP B CA 1
ATOM 2744 C C . TRP B 1 90 ? 38.453 9.226 28.724 1.00 26.30 84 TRP B C 1
ATOM 2745 O O . TRP B 1 90 ? 37.690 9.580 27.827 1.00 24.85 84 TRP B O 1
ATOM 2756 N N . GLU B 1 91 ? 38.060 8.413 29.701 1.00 26.14 85 GLU B N 1
ATOM 2757 C CA . GLU B 1 91 ? 36.691 7.915 29.697 1.00 27.41 85 GLU B CA 1
ATOM 2758 C C . GLU B 1 91 ? 35.646 9.019 29.699 1.00 25.91 85 GLU B C 1
ATOM 2759 O O . GLU B 1 91 ? 34.619 8.884 29.050 1.00 24.27 85 GLU B O 1
ATOM 2765 N N . ILE B 1 92 ? 35.900 10.111 30.418 1.00 25.82 86 ILE B N 1
ATOM 2766 C CA . ILE B 1 92 ? 34.949 11.225 30.442 1.00 24.67 86 ILE B CA 1
ATOM 2767 C C . ILE B 1 92 ? 35.021 11.982 29.112 1.00 25.43 86 ILE B C 1
ATOM 2768 O O . ILE B 1 92 ? 33.992 12.388 28.550 1.00 24.31 86 ILE B O 1
ATOM 2773 N N . GLN B 1 93 ? 36.237 12.171 28.608 1.00 25.22 87 GLN B N 1
ATOM 2774 C CA . GLN B 1 93 ? 36.429 12.842 27.320 1.00 25.42 87 GLN B CA 1
ATOM 2775 C C . GLN B 1 93 ? 35.634 12.087 26.258 1.00 24.61 87 GLN B C 1
ATOM 2776 O O . GLN B 1 93 ? 34.911 12.682 25.456 1.00 23.25 87 GLN B O 1
ATOM 2782 N N . ARG B 1 94 ? 35.795 10.765 26.255 1.00 24.00 88 ARG B N 1
ATOM 2783 C CA . ARG B 1 94 ? 35.132 9.910 25.272 1.00 24.02 88 ARG B CA 1
ATOM 2784 C C . ARG B 1 94 ? 33.616 10.067 25.336 1.00 21.96 88 ARG B C 1
ATOM 2785 O O . ARG B 1 94 ? 32.956 10.214 24.310 1.00 22.67 88 ARG B O 1
ATOM 2793 N N . ALA B 1 95 ? 33.069 10.047 26.546 1.00 24.62 89 ALA B N 1
ATOM 2794 C CA . ALA B 1 95 ? 31.632 10.206 26.723 1.00 21.39 89 ALA B CA 1
ATOM 2795 C C . ALA B 1 95 ? 31.175 11.554 26.184 1.00 22.05 89 ALA B C 1
ATOM 2796 O O . ALA B 1 95 ? 30.169 11.634 25.476 1.00 21.80 89 ALA B O 1
ATOM 2798 N N . MET B 1 96 ? 31.913 12.615 26.516 1.00 22.40 90 MET B N 1
ATOM 2799 C CA . MET B 1 96 ? 31.565 13.950 26.053 1.00 24.89 90 MET B CA 1
ATOM 2800 C C . MET B 1 96 ? 31.693 14.063 24.537 1.00 24.82 90 MET B C 1
ATOM 2801 O O . MET B 1 96 ? 30.875 14.719 23.891 1.00 24.08 90 MET B O 1
ATOM 2806 N N . ARG B 1 97 ? 32.716 13.428 23.970 1.00 23.26 91 ARG B N 1
ATOM 2807 C CA . ARG B 1 97 ? 32.911 13.468 22.519 1.00 22.56 91 ARG B CA 1
ATOM 2808 C C . ARG B 1 97 ? 31.749 12.773 21.827 1.00 22.13 91 ARG B C 1
ATOM 2809 O O . ARG B 1 97 ? 31.286 13.205 20.770 1.00 22.80 91 ARG B O 1
ATOM 2817 N N . ARG B 1 98 ? 31.276 11.684 22.424 1.00 23.51 92 ARG B N 1
ATOM 2818 C CA . ARG B 1 98 ? 30.170 10.949 21.831 1.00 23.30 92 ARG B CA 1
ATOM 2819 C C . ARG B 1 98 ? 28.923 11.827 21.762 1.00 22.82 92 ARG B C 1
ATOM 2820 O O . ARG B 1 98 ? 28.297 11.929 20.719 1.00 23.79 92 ARG B O 1
ATOM 2828 N N . PHE B 1 99 ? 28.598 12.497 22.860 1.00 24.34 93 PHE B N 1
ATOM 2829 C CA . PHE B 1 99 ? 27.418 13.364 22.909 1.00 25.59 93 PHE B CA 1
ATOM 2830 C C . PHE B 1 99 ? 27.586 14.493 21.885 1.00 24.95 93 PHE B C 1
ATOM 2831 O O . PHE B 1 99 ? 26.682 14.784 21.107 1.00 24.12 93 PHE B O 1
ATOM 2839 N N . ASN B 1 100 ? 28.764 15.108 21.871 1.00 25.77 94 ASN B N 1
ATOM 2840 C CA . ASN B 1 100 ? 29.057 16.206 20.948 1.00 26.38 94 ASN B CA 1
ATOM 2841 C C . ASN B 1 100 ? 28.910 15.762 19.482 1.00 25.68 94 ASN B C 1
ATOM 2842 O O . ASN B 1 100 ? 28.373 16.506 18.663 1.00 24.29 94 ASN B O 1
ATOM 2847 N N . ASN B 1 101 ? 29.389 14.561 19.154 1.00 25.17 95 ASN B N 1
ATOM 2848 C CA . ASN B 1 101 ? 29.286 14.053 17.783 1.00 24.97 95 ASN B CA 1
ATOM 2849 C C . ASN B 1 101 ? 27.824 13.957 17.375 1.00 24.40 95 ASN B C 1
ATOM 2850 O O . ASN B 1 101 ? 27.445 14.389 16.294 1.00 24.91 95 ASN B O 1
ATOM 2855 N N . ILE B 1 102 ? 27.012 13.374 18.247 1.00 25.14 96 ILE B N 1
ATOM 2856 C CA . ILE B 1 102 ? 25.595 13.213 17.967 1.00 26.59 96 ILE B CA 1
ATOM 2857 C C . ILE B 1 102 ? 24.914 14.550 17.713 1.00 26.37 96 ILE B C 1
ATOM 2858 O O . ILE B 1 102 ? 24.119 14.687 16.783 1.00 24.26 96 ILE B O 1
ATOM 2863 N N . ILE B 1 103 ? 25.238 15.543 18.533 1.00 25.16 97 ILE B N 1
ATOM 2864 C CA . ILE B 1 103 ? 24.634 16.857 18.380 1.00 26.02 97 ILE B CA 1
ATOM 2865 C C . ILE B 1 103 ? 25.093 17.537 17.094 1.00 24.96 97 ILE B C 1
ATOM 2866 O O . ILE B 1 103 ? 24.279 18.060 16.329 1.00 25.43 97 ILE B O 1
ATOM 2871 N N . ILE B 1 104 ? 26.394 17.523 16.834 1.00 22.73 98 ILE B N 1
ATOM 2872 C CA . ILE B 1 104 ? 26.886 18.159 15.615 1.00 23.59 98 ILE B CA 1
ATOM 2873 C C . ILE B 1 104 ? 26.403 17.430 14.356 1.00 23.35 98 ILE B C 1
ATOM 2874 O O . ILE B 1 104 ? 26.076 18.067 13.352 1.00 22.33 98 ILE B O 1
ATOM 2879 N N . ASP B 1 105 ? 26.345 16.102 14.391 1.00 26.00 99 ASP B N 1
ATOM 2880 C CA . ASP B 1 105 ? 25.877 15.386 13.207 1.00 27.05 99 ASP B CA 1
ATOM 2881 C C . ASP B 1 105 ? 24.422 15.780 12.925 1.00 26.86 99 ASP B C 1
ATOM 2882 O O . ASP B 1 105 ? 24.024 15.925 11.773 1.00 27.27 99 ASP B O 1
ATOM 2887 N N . THR B 1 106 ? 23.632 15.966 13.978 1.00 26.90 100 THR B N 1
ATOM 2888 C CA . THR B 1 106 ? 22.241 16.342 13.785 1.00 28.31 100 THR B CA 1
ATOM 2889 C C . THR B 1 106 ? 22.143 17.744 13.204 1.00 29.42 100 THR B C 1
ATOM 2890 O O . THR B 1 106 ? 21.384 17.980 12.260 1.00 30.19 100 THR B O 1
ATOM 2894 N N . LEU B 1 107 ? 22.910 18.674 13.766 1.00 28.32 101 LEU B N 1
ATOM 2895 C CA . LEU B 1 107 ? 22.908 20.045 13.276 1.00 29.70 101 LEU B CA 1
ATOM 2896 C C . LEU B 1 107 ? 23.344 20.062 11.813 1.00 30.01 101 LEU B C 1
ATOM 2897 O O . LEU B 1 107 ? 22.725 20.733 10.977 1.00 29.84 101 LEU B O 1
ATOM 2902 N N . GLN B 1 108 ? 24.405 19.319 11.498 1.00 27.90 102 GLN B N 1
ATOM 2903 C CA . GLN B 1 108 ? 24.892 19.268 10.121 1.00 28.49 102 GLN B CA 1
ATOM 2904 C C . GLN B 1 108 ? 23.843 18.647 9.191 1.00 27.82 102 GLN B C 1
ATOM 2905 O O . GLN B 1 108 ? 23.798 18.960 8.008 1.00 28.10 102 GLN B O 1
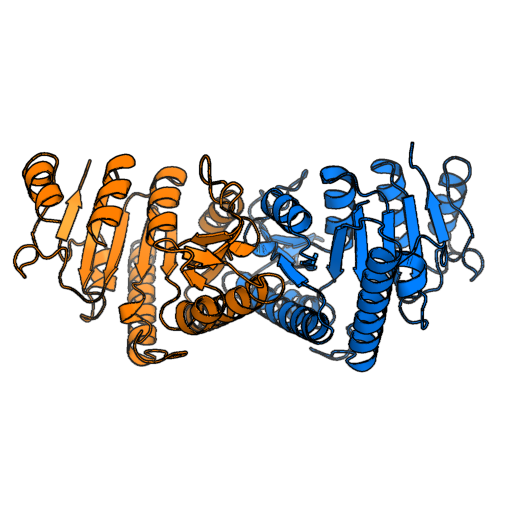ATOM 2911 N N . SER B 1 109 ? 22.991 17.778 9.719 1.00 29.46 103 SER B N 1
ATOM 2912 C CA . SER B 1 109 ? 21.970 17.160 8.878 1.00 32.29 103 SER B CA 1
ATOM 2913 C C . SER B 1 109 ? 20.929 18.187 8.415 1.00 33.63 103 SER B C 1
ATOM 2914 O O . SER B 1 109 ? 20.141 17.910 7.509 1.00 33.43 103 SER B O 1
ATOM 2917 N N . TYR B 1 110 ? 20.932 19.362 9.042 1.00 31.80 104 TYR B N 1
ATOM 2918 C CA . TYR B 1 110 ? 20.006 20.448 8.707 1.00 32.17 104 TYR B CA 1
ATOM 2919 C C . TYR B 1 110 ? 20.802 21.585 8.088 1.00 33.44 104 TYR B C 1
ATOM 2920 O O . TYR B 1 110 ? 20.352 22.729 8.042 1.00 34.35 104 TYR B O 1
ATOM 2929 N N . ASP B 1 111 ? 22.001 21.252 7.628 1.00 31.59 105 ASP B N 1
ATOM 2930 C CA . ASP B 1 111 ? 22.896 22.208 7.008 1.00 32.88 105 ASP B CA 1
ATOM 2931 C C . ASP B 1 111 ? 23.319 23.379 7.879 1.00 32.36 105 ASP B C 1
ATOM 2932 O O . ASP B 1 111 ? 23.534 24.487 7.387 1.00 34.09 105 ASP B O 1
ATOM 2937 N N . ILE B 1 112 ? 23.436 23.127 9.177 1.00 31.22 106 ILE B N 1
ATOM 2938 C CA . ILE B 1 112 ? 23.926 24.136 10.107 1.00 30.74 106 ILE B CA 1
ATOM 2939 C C . ILE B 1 112 ? 25.421 23.823 10.103 1.00 30.36 106 ILE B C 1
ATOM 2940 O O . ILE B 1 112 ? 25.818 22.729 10.481 1.00 30.17 106 ILE B O 1
ATOM 2945 N N . PRO B 1 113 ? 26.265 24.776 9.676 1.00 31.36 107 PRO B N 1
ATOM 2946 C CA . PRO B 1 113 ? 27.718 24.574 9.616 1.00 31.29 107 PRO B CA 1
ATOM 2947 C C . PRO B 1 113 ? 28.435 24.441 10.964 1.00 28.51 107 PRO B C 1
ATOM 2948 O O . PRO B 1 113 ? 29.366 25.184 11.256 1.00 29.66 107 PRO B O 1
ATOM 2952 N N . ALA B 1 114 ? 28.011 23.473 11.764 1.00 26.56 108 ALA B N 1
ATOM 2953 C CA . ALA B 1 114 ? 28.595 23.241 13.086 1.00 27.58 108 ALA B CA 1
ATOM 2954 C C . ALA B 1 114 ? 29.967 22.570 13.050 1.00 26.87 108 ALA B C 1
ATOM 2955 O O . ALA B 1 114 ? 30.233 21.732 12.188 1.00 26.14 108 ALA B O 1
ATOM 2957 N N . VAL B 1 115 ? 30.820 22.948 14.005 1.00 28.17 109 VAL B N 1
ATOM 2958 C CA . VAL B 1 115 ? 32.163 22.386 14.162 1.00 26.77 109 VAL B CA 1
ATOM 2959 C C . VAL B 1 115 ? 32.396 22.125 15.659 1.00 26.81 109 VAL B C 1
ATOM 2960 O O . VAL B 1 115 ? 31.759 22.751 16.515 1.00 23.78 109 VAL B O 1
ATOM 2964 N N . SER B 1 116 ? 33.307 21.207 15.973 1.00 24.62 110 SER B N 1
ATOM 2965 C CA . SER B 1 116 ? 33.570 20.830 17.364 1.00 25.10 110 SER B CA 1
ATOM 2966 C C . SER B 1 116 ? 34.654 21.587 18.125 1.00 25.20 110 SER B C 1
ATOM 2967 O O . SER B 1 116 ? 35.772 21.758 17.637 1.00 25.36 110 SER B O 1
ATOM 2970 N N . ILE B 1 117 ? 34.305 22.036 19.330 1.00 24.56 111 ILE B N 1
ATOM 2971 C CA . ILE B 1 117 ? 35.244 22.718 20.212 1.00 22.87 111 ILE B CA 1
ATOM 2972 C C . ILE B 1 117 ? 35.280 21.860 21.479 1.00 23.31 111 ILE B C 1
ATOM 2973 O O . ILE B 1 117 ? 34.319 21.839 22.247 1.00 22.20 111 ILE B O 1
ATOM 2978 N N . GLN B 1 118 ? 36.387 21.148 21.673 1.00 22.80 112 GLN B N 1
ATOM 2979 C CA . GLN B 1 118 ? 36.588 20.247 22.809 1.00 22.53 112 GLN B CA 1
ATOM 2980 C C . GLN B 1 118 ? 37.506 20.888 23.854 1.00 23.32 112 GLN B C 1
ATOM 2981 O O . GLN B 1 118 ? 38.729 20.877 23.708 1.00 23.12 112 GLN B O 1
ATOM 2987 N N . PRO B 1 119 ? 36.919 21.429 24.937 1.00 23.27 113 PRO B N 1
ATOM 2988 C CA . PRO B 1 119 ? 37.637 22.093 26.036 1.00 22.66 113 PRO B CA 1
ATOM 2989 C C . PRO B 1 119 ? 38.769 21.276 26.666 1.00 22.45 113 PRO B C 1
ATOM 2990 O O . PRO B 1 119 ? 39.840 21.806 26.932 1.00 23.71 113 PRO B O 1
ATOM 2994 N N . SER B 1 120 ? 38.520 19.994 26.915 1.00 22.94 114 SER B N 1
ATOM 2995 C CA . SER B 1 120 ? 39.518 19.113 27.523 1.00 24.88 114 SER B CA 1
ATOM 2996 C C . SER B 1 120 ? 40.904 19.185 26.889 1.00 25.00 114 SER B C 1
ATOM 2997 O O . SER B 1 120 ? 41.917 18.959 27.555 1.00 26.61 114 SER B O 1
ATOM 3000 N N . SER B 1 121 ? 40.959 19.495 25.601 1.00 24.25 115 SER B N 1
ATOM 3001 C CA . SER B 1 121 ? 42.238 19.549 24.914 1.00 24.28 115 SER B CA 1
ATOM 3002 C C . SER B 1 121 ? 43.060 20.815 25.125 1.00 26.09 115 SER B C 1
ATOM 3003 O O . SER B 1 121 ? 44.254 20.812 24.831 1.00 24.75 115 SER B O 1
ATOM 3006 N N . PHE B 1 122 ? 42.445 21.881 25.632 1.00 26.16 116 PHE B N 1
ATOM 3007 C CA . PHE B 1 122 ? 43.180 23.130 25.785 1.00 28.70 116 PHE B CA 1
ATOM 3008 C C . PHE B 1 122 ? 42.753 24.084 26.893 1.00 29.07 116 PHE B C 1
ATOM 3009 O O . PHE B 1 122 ? 43.447 25.057 27.156 1.00 30.74 116 PHE B O 1
ATOM 3017 N N . VAL B 1 123 ? 41.618 23.829 27.529 1.00 31.95 117 VAL B N 1
ATOM 3018 C CA . VAL B 1 123 ? 41.149 24.709 28.594 1.00 32.42 117 VAL B CA 1
ATOM 3019 C C . VAL B 1 123 ? 41.706 24.301 29.958 1.00 33.82 117 VAL B C 1
ATOM 3020 O O . VAL B 1 123 ? 41.851 23.120 30.250 1.00 32.59 117 VAL B O 1
ATOM 3024 N N . VAL B 1 124 ? 42.031 25.292 30.784 1.00 36.38 118 VAL B N 1
ATOM 3025 C CA . VAL B 1 124 ? 42.569 25.036 32.116 1.00 37.95 118 VAL B CA 1
ATOM 3026 C C . VAL B 1 124 ? 41.826 25.888 33.143 1.00 39.94 118 VAL B C 1
ATOM 3027 O O . VAL B 1 124 ? 41.730 27.102 33.003 1.00 38.14 118 VAL B O 1
ATOM 3031 N N . PHE B 1 125 ? 41.293 25.242 34.170 1.00 44.81 119 PHE B N 1
ATOM 3032 C CA . PHE B 1 125 ? 40.562 25.948 35.213 1.00 50.62 119 PHE B CA 1
ATOM 3033 C C . PHE B 1 125 ? 41.514 26.398 36.316 1.00 53.17 119 PHE B C 1
ATOM 3034 O O . PHE B 1 125 ? 42.682 26.018 36.328 1.00 54.18 119 PHE B O 1
ATOM 3042 N N . GLY B 1 126 ? 41.010 27.208 37.242 1.00 58.19 120 GLY B N 1
ATOM 3043 C CA . GLY B 1 126 ? 41.839 27.692 38.335 1.00 61.27 120 GLY B CA 1
ATOM 3044 C C . GLY B 1 126 ? 41.963 29.206 38.333 1.00 63.72 120 GLY B C 1
ATOM 3045 O O . GLY B 1 126 ? 41.032 29.907 37.929 1.00 64.26 120 GLY B O 1
ATOM 3046 N N . ASP B 1 127 ? 43.109 29.711 38.786 1.00 65.27 121 ASP B N 1
ATOM 3047 C CA . ASP B 1 127 ? 43.349 31.152 38.824 1.00 66.04 121 ASP B CA 1
ATOM 3048 C C . ASP B 1 127 ? 43.135 31.743 37.441 1.00 64.60 121 ASP B C 1
ATOM 3049 O O . ASP B 1 127 ? 44.042 31.732 36.609 1.00 65.64 121 ASP B O 1
ATOM 3054 N N . LYS B 1 128 ? 41.939 32.269 37.200 1.00 62.29 122 LYS B N 1
ATOM 3055 C CA . LYS B 1 128 ? 41.613 32.857 35.908 1.00 59.73 122 LYS B CA 1
ATOM 3056 C C . LYS B 1 128 ? 41.560 31.779 34.832 1.00 57.25 122 LYS B C 1
ATOM 3057 O O . LYS B 1 128 ? 42.555 31.105 34.565 1.00 56.11 122 LYS B O 1
ATOM 3063 N N . LEU B 1 129 ? 40.392 31.620 34.220 1.00 53.38 123 LEU B N 1
ATOM 3064 C CA . LEU B 1 129 ? 40.196 30.600 33.207 1.00 50.36 123 LEU B CA 1
ATOM 3065 C C . LEU B 1 129 ? 41.136 30.792 32.021 1.00 48.66 123 LEU B C 1
ATOM 3066 O O . LEU B 1 129 ? 41.221 31.881 31.457 1.00 48.63 123 LEU B O 1
ATOM 3071 N N . ILE B 1 130 ? 41.858 29.736 31.658 1.00 45.50 124 ILE B N 1
ATOM 3072 C CA . ILE B 1 130 ? 42.748 29.786 30.503 1.00 41.21 124 ILE B CA 1
ATOM 3073 C C . ILE B 1 130 ? 41.944 29.121 29.389 1.00 40.00 124 ILE B C 1
ATOM 3074 O O . ILE B 1 130 ? 41.771 27.900 29.368 1.00 39.20 124 ILE B O 1
ATOM 3079 N N . PHE B 1 131 ? 41.448 29.931 28.465 1.00 37.89 125 PHE B N 1
ATOM 3080 C CA . PHE B 1 131 ? 40.614 29.425 27.387 1.00 36.50 125 PHE B CA 1
ATOM 3081 C C . PHE B 1 131 ? 40.880 30.254 26.136 1.00 36.39 125 PHE B C 1
ATOM 3082 O O . PHE B 1 131 ? 40.272 31.303 25.944 1.00 36.43 125 PHE B O 1
ATOM 3090 N N . ASP B 1 132 ? 41.800 29.785 25.292 1.00 35.91 126 ASP B N 1
ATOM 3091 C CA . ASP B 1 132 ? 42.140 30.498 24.064 1.00 36.23 126 ASP B CA 1
ATOM 3092 C C . ASP B 1 132 ? 40.972 30.477 23.079 1.00 37.87 126 ASP B C 1
ATOM 3093 O O . ASP B 1 132 ? 40.521 29.407 22.650 1.00 35.67 126 ASP B O 1
ATOM 3098 N N . THR B 1 133 ? 40.492 31.663 22.713 1.00 36.40 127 THR B N 1
ATOM 3099 C CA . THR B 1 133 ? 39.369 31.778 21.792 1.00 36.34 127 THR B CA 1
ATOM 3100 C C . THR B 1 133 ? 39.773 32.206 20.389 1.00 35.02 127 THR B C 1
ATOM 3101 O O . THR B 1 133 ? 38.917 32.529 19.571 1.00 36.15 127 THR B O 1
ATOM 3105 N N . SER B 1 134 ? 41.071 32.210 20.103 1.00 34.46 128 SER B N 1
ATOM 3106 C CA . SER B 1 134 ? 41.535 32.616 18.782 1.00 32.77 128 SER B CA 1
ATOM 3107 C C . SER B 1 134 ? 40.885 31.793 17.673 1.00 33.47 128 SER B C 1
ATOM 3108 O O . SER B 1 134 ? 40.407 32.343 16.679 1.00 33.09 128 SER B O 1
ATOM 3111 N N . ALA B 1 135 ? 40.862 30.475 17.842 1.00 31.95 129 ALA B N 1
ATOM 3112 C CA . ALA B 1 135 ? 40.265 29.604 16.839 1.00 32.74 129 ALA B CA 1
ATOM 3113 C C . ALA B 1 135 ? 38.783 29.924 16.649 1.00 30.84 129 ALA B C 1
ATOM 3114 O O . ALA B 1 135 ? 38.307 30.036 15.523 1.00 33.41 129 ALA B O 1
ATOM 3116 N N . ILE B 1 136 ? 38.058 30.066 17.751 1.00 31.33 130 ILE B N 1
ATOM 3117 C CA . ILE B 1 136 ? 36.630 30.372 17.695 1.00 33.36 130 ILE B CA 1
ATOM 3118 C C . ILE B 1 136 ? 36.376 31.690 16.952 1.00 35.01 130 ILE B C 1
ATOM 3119 O O . ILE B 1 136 ? 35.434 31.796 16.160 1.00 34.24 130 ILE B O 1
ATOM 3124 N N . LYS B 1 137 ? 37.220 32.689 17.200 1.00 36.54 131 LYS B N 1
ATOM 3125 C CA . LYS B 1 137 ? 37.075 33.974 16.527 1.00 37.40 131 LYS B CA 1
ATOM 3126 C C . LYS B 1 137 ? 37.175 33.768 15.018 1.00 38.23 131 LYS B C 1
ATOM 3127 O O . LYS B 1 137 ? 36.311 34.222 14.264 1.00 37.99 131 LYS B O 1
ATOM 3133 N N . GLU B 1 138 ? 38.226 33.077 14.579 1.00 36.09 132 GLU B N 1
ATOM 3134 C CA . GLU B 1 138 ? 38.417 32.814 13.159 1.00 36.39 132 GLU B CA 1
ATOM 3135 C C . GLU B 1 138 ? 37.251 32.042 12.552 1.00 36.62 132 GLU B C 1
ATOM 3136 O O . GLU B 1 138 ? 36.817 32.337 11.432 1.00 37.08 132 GLU B O 1
ATOM 3142 N N . MET B 1 139 ? 36.751 31.047 13.280 1.00 33.85 133 MET B N 1
ATOM 3143 C CA . MET B 1 139 ? 35.638 30.242 12.789 1.00 33.08 133 MET B CA 1
ATOM 3144 C C . MET B 1 139 ? 34.392 31.094 12.574 1.00 34.14 133 MET B C 1
ATOM 3145 O O . MET B 1 139 ? 33.662 30.910 11.601 1.00 34.54 133 MET B O 1
ATOM 3150 N N . LEU B 1 140 ? 34.144 32.017 13.495 1.00 34.63 134 LEU B N 1
ATOM 3151 C CA . LEU B 1 140 ? 32.986 32.889 13.388 1.00 34.74 134 LEU B CA 1
ATOM 3152 C C . LEU B 1 140 ? 33.111 33.789 12.158 1.00 35.98 134 LEU B C 1
ATOM 3153 O O . LEU B 1 140 ? 32.104 34.168 11.560 1.00 37.27 134 LEU B O 1
ATOM 3158 N N . LYS B 1 141 ? 34.342 34.121 11.773 1.00 36.21 135 LYS B N 1
ATOM 3159 C CA . LYS B 1 141 ? 34.558 34.957 10.594 1.00 37.01 135 LYS B CA 1
ATOM 3160 C C . LYS B 1 141 ? 34.242 34.185 9.323 1.00 36.31 135 LYS B C 1
ATOM 3161 O O . LYS B 1 141 ? 34.001 34.785 8.271 1.00 36.13 135 LYS B O 1
ATOM 3167 N N . ARG B 1 142 ? 34.244 32.858 9.419 1.00 34.76 136 ARG B N 1
ATOM 3168 C CA . ARG B 1 142 ? 33.941 32.007 8.270 1.00 34.72 136 ARG B CA 1
ATOM 3169 C C . ARG B 1 142 ? 32.468 31.641 8.297 1.00 33.21 136 ARG B C 1
ATOM 3170 O O . ARG B 1 142 ? 31.986 30.886 7.457 1.00 32.18 136 ARG B O 1
ATOM 3178 N N . ASN B 1 143 ? 31.760 32.184 9.278 1.00 34.00 137 ASN B N 1
ATOM 3179 C CA . ASN B 1 143 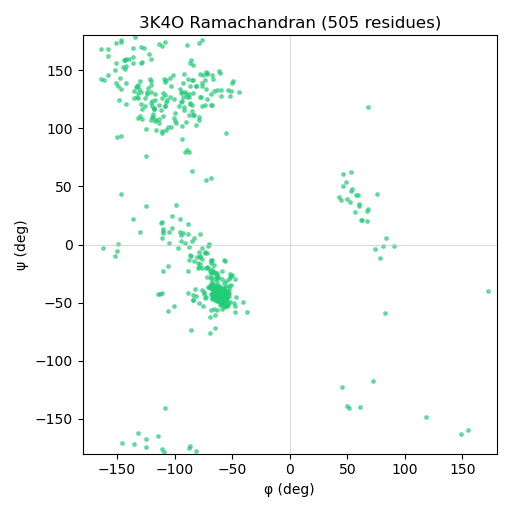? 30.344 31.907 9.452 1.00 32.71 137 ASN B CA 1
ATOM 3180 C C . ASN B 1 143 ? 30.118 30.452 9.854 1.00 31.95 137 ASN B C 1
ATOM 3181 O O . ASN B 1 143 ? 29.088 29.864 9.545 1.00 27.95 137 ASN B O 1
ATOM 3186 N N . LEU B 1 144 ? 31.101 29.862 10.529 1.00 32.33 138 LEU B N 1
ATOM 3187 C CA . LEU B 1 144 ? 30.946 28.490 11.006 1.00 30.21 138 LEU B CA 1
ATOM 3188 C C . LEU B 1 144 ? 30.251 28.637 12.348 1.00 28.84 138 LEU B C 1
ATOM 3189 O O . LEU B 1 144 ? 30.303 29.707 12.954 1.00 28.99 138 LEU B O 1
ATOM 3194 N N . VAL B 1 145 ? 29.599 27.575 12.809 1.00 28.78 139 VAL B N 1
ATOM 3195 C CA . VAL B 1 145 ? 28.911 27.602 14.095 1.00 27.75 139 VAL B CA 1
ATOM 3196 C C . VAL B 1 145 ? 29.644 26.698 15.089 1.00 28.36 139 VAL B C 1
ATOM 3197 O O . VAL B 1 145 ? 29.450 25.486 15.105 1.00 25.86 139 VAL B O 1
ATOM 3201 N N . PRO B 1 146 ? 30.501 27.285 15.934 1.00 27.60 140 PRO B N 1
ATOM 3202 C CA . PRO B 1 146 ? 31.237 26.481 16.914 1.00 25.86 140 PRO B CA 1
ATOM 3203 C C . PRO B 1 146 ? 30.290 25.865 17.939 1.00 26.78 140 PRO B C 1
ATOM 3204 O O . PRO B 1 146 ? 29.434 26.556 18.486 1.00 27.21 140 PRO B O 1
ATOM 3208 N N . VAL B 1 147 ? 30.434 24.567 18.190 1.00 24.86 141 VAL B N 1
ATOM 3209 C CA . VAL B 1 147 ? 29.603 23.897 19.179 1.00 23.04 141 VAL B CA 1
ATOM 3210 C C . VAL B 1 147 ? 30.535 23.468 20.315 1.00 26.46 141 VAL B C 1
ATOM 3211 O O . VAL B 1 147 ? 31.345 22.545 20.165 1.00 25.14 141 VAL B O 1
ATOM 3215 N N . ILE B 1 148 ? 30.418 24.160 21.444 1.00 26.61 142 ILE B N 1
ATOM 3216 C CA . ILE B 1 148 ? 31.246 23.911 22.622 1.00 28.78 142 ILE B CA 1
ATOM 3217 C C . ILE B 1 148 ? 30.434 23.098 23.627 1.00 29.52 142 ILE B C 1
ATOM 3218 O O . ILE B 1 148 ? 29.224 23.271 23.733 1.00 30.21 142 ILE B O 1
ATOM 3223 N N . HIS B 1 149 ? 31.093 22.220 24.373 1.00 27.53 143 HIS B N 1
ATOM 3224 C CA . HIS B 1 149 ? 30.371 21.371 25.313 1.00 29.78 143 HIS B CA 1
ATOM 3225 C C . HIS B 1 149 ? 31.019 21.235 26.686 1.00 30.02 143 HIS B C 1
ATOM 3226 O O . HIS B 1 149 ? 32.206 21.507 26.846 1.00 30.75 143 HIS B O 1
ATOM 3233 N N . GLY B 1 150 ? 30.220 20.810 27.664 1.00 31.03 144 GLY B N 1
ATOM 3234 C CA . GLY B 1 150 ? 30.726 20.595 29.010 1.00 31.10 144 GLY B CA 1
ATOM 3235 C C . GLY B 1 150 ? 31.777 19.514 28.873 1.00 32.08 144 GLY B C 1
ATOM 3236 O O . GLY B 1 150 ? 31.635 18.630 28.020 1.00 31.94 144 GLY B O 1
ATOM 3237 N N . ASP B 1 151 ? 32.804 19.534 29.715 1.00 29.30 145 ASP B N 1
ATOM 3238 C CA . ASP B 1 151 ? 33.876 18.564 29.547 1.00 29.46 145 ASP B CA 1
ATOM 3239 C C . ASP B 1 151 ? 34.756 18.472 30.786 1.00 30.36 145 ASP B C 1
ATOM 3240 O O . ASP B 1 151 ? 34.670 19.305 31.690 1.00 31.81 145 ASP B O 1
ATOM 3245 N N . ILE B 1 152 ? 35.603 17.454 30.831 1.00 28.97 146 ILE B N 1
ATOM 3246 C CA . ILE B 1 152 ? 36.534 17.328 31.942 1.00 28.33 146 ILE B CA 1
ATOM 3247 C C . ILE B 1 152 ? 37.694 18.204 31.499 1.00 30.34 146 ILE B C 1
ATOM 3248 O O . ILE B 1 152 ? 38.024 18.245 30.314 1.00 29.24 146 ILE B O 1
ATOM 3253 N N . VAL B 1 153 ? 38.291 18.938 32.429 1.00 29.61 147 VAL B N 1
ATOM 3254 C CA . VAL B 1 153 ? 39.421 19.783 32.083 1.00 31.03 147 VAL B CA 1
ATOM 3255 C C . VAL B 1 153 ? 40.425 19.767 33.223 1.00 33.71 147 VAL B C 1
ATOM 3256 O O . VAL B 1 153 ? 40.084 19.427 34.357 1.00 32.82 147 VAL B O 1
ATOM 3260 N N . ILE B 1 154 ? 41.668 20.105 32.913 1.00 36.22 148 ILE B N 1
ATOM 3261 C CA . ILE B 1 154 ? 42.699 20.166 33.935 1.00 40.95 148 ILE B CA 1
ATOM 3262 C C . ILE B 1 154 ? 42.413 21.393 34.782 1.00 42.23 148 ILE B C 1
ATOM 3263 O O . ILE B 1 154 ? 41.903 22.396 34.282 1.00 42.30 148 ILE B O 1
ATOM 3268 N N . ASP B 1 155 ? 42.728 21.301 36.069 1.00 45.31 149 ASP B N 1
ATOM 3269 C CA . ASP B 1 155 ? 42.544 22.417 36.986 1.00 47.73 149 ASP B CA 1
ATOM 3270 C C . ASP B 1 155 ? 43.890 22.584 37.682 1.00 49.06 149 ASP B C 1
ATOM 3271 O O . ASP B 1 155 ? 44.273 21.758 38.508 1.00 49.60 149 ASP B O 1
ATOM 3276 N N . ASP B 1 156 ? 44.611 23.645 37.334 1.00 50.47 150 ASP B N 1
ATOM 3277 C CA . ASP B 1 156 ? 45.936 23.885 37.895 1.00 52.75 150 ASP B CA 1
ATOM 3278 C C . ASP B 1 156 ? 45.962 23.951 39.422 1.00 52.99 150 ASP B C 1
ATOM 3279 O O . ASP B 1 156 ? 47.030 23.884 40.028 1.00 53.43 150 ASP B O 1
ATOM 3284 N N . LYS B 1 157 ? 44.796 24.081 40.047 1.00 52.46 151 LYS B N 1
ATOM 3285 C CA . LYS B 1 157 ? 44.742 24.118 41.504 1.00 52.94 151 LYS B CA 1
ATOM 3286 C C . LYS B 1 157 ? 44.207 22.804 42.066 1.00 51.89 151 LYS B C 1
ATOM 3287 O O . LYS B 1 157 ? 44.880 22.142 42.853 1.00 51.86 151 LYS B O 1
ATOM 3293 N N . ASN B 1 158 ? 43.001 22.423 41.650 1.00 50.98 152 ASN B N 1
ATOM 3294 C CA . ASN B 1 158 ? 42.381 21.196 42.139 1.00 49.56 152 ASN B CA 1
ATOM 3295 C C . ASN B 1 158 ? 42.646 19.961 41.277 1.00 47.86 152 ASN B C 1
ATOM 3296 O O . ASN B 1 158 ? 42.031 18.914 41.482 1.00 47.43 152 ASN B O 1
ATOM 3301 N N . GLY B 1 159 ? 43.560 20.080 40.320 1.00 45.41 153 GLY B N 1
ATOM 3302 C CA . GLY B 1 159 ? 43.887 18.947 39.470 1.00 44.56 153 GLY B CA 1
ATOM 3303 C C . GLY B 1 159 ? 42.948 18.735 38.296 1.00 43.50 153 GLY B C 1
ATOM 3304 O O . GLY B 1 159 ? 43.375 18.751 37.138 1.00 42.30 153 GLY B O 1
ATOM 3305 N N . TYR B 1 160 ? 41.670 18.534 38.597 1.00 41.56 154 TYR B N 1
ATOM 3306 C CA . TYR B 1 160 ? 40.663 18.309 37.567 1.00 41.61 154 TYR B CA 1
ATOM 3307 C C . TYR B 1 160 ? 39.388 19.046 37.918 1.00 43.15 154 TYR B C 1
ATOM 3308 O O . TYR B 1 160 ? 39.156 19.398 39.074 1.00 43.43 154 TYR B O 1
ATOM 3317 N N . ARG B 1 161 ? 38.559 19.272 36.909 1.00 42.69 155 ARG B N 1
ATOM 3318 C CA . ARG B 1 161 ? 37.304 19.973 37.101 1.00 44.11 155 ARG B CA 1
ATOM 3319 C C . ARG B 1 161 ? 36.412 19.743 35.901 1.00 42.72 155 ARG B C 1
ATOM 3320 O O . ARG B 1 161 ? 36.890 19.688 34.769 1.00 41.02 155 ARG B O 1
ATOM 3328 N N . ILE B 1 162 ? 35.117 19.590 36.147 1.00 41.35 156 ILE B N 1
ATOM 3329 C CA . ILE B 1 162 ? 34.184 19.410 35.055 1.00 41.67 156 ILE B CA 1
ATOM 3330 C C . ILE B 1 162 ? 33.641 20.790 34.709 1.00 41.80 156 ILE B C 1
ATOM 3331 O O . ILE B 1 162 ? 32.788 21.323 35.415 1.00 42.41 156 ILE B O 1
ATOM 3336 N N . ILE B 1 163 ? 34.160 21.381 33.637 1.00 40.85 157 ILE B N 1
ATOM 3337 C CA . ILE B 1 163 ? 33.706 22.701 33.214 1.00 39.69 157 ILE B CA 1
ATOM 3338 C C . ILE B 1 163 ? 32.308 22.535 32.619 1.00 40.81 157 ILE B C 1
ATOM 3339 O O . ILE B 1 163 ? 32.070 21.621 31.821 1.00 40.15 157 ILE B O 1
ATOM 3344 N N . SER B 1 164 ? 31.378 23.403 33.012 1.00 38.83 158 SER B N 1
ATOM 3345 C CA . SER B 1 164 ? 30.014 23.297 32.509 1.00 38.06 158 SER B CA 1
ATOM 3346 C C . SER B 1 164 ? 29.632 24.426 31.569 1.00 37.70 158 SER B C 1
ATOM 3347 O O . SER B 1 164 ? 30.359 25.411 31.422 1.00 35.21 158 SER B O 1
ATOM 3350 N N . GLY B 1 165 ? 28.472 24.270 30.940 1.00 37.98 159 GLY B N 1
ATOM 3351 C CA . GLY B 1 165 ? 27.983 25.280 30.024 1.00 40.45 159 GLY B CA 1
ATOM 3352 C C . GLY B 1 165 ? 27.824 26.623 30.705 1.00 42.75 159 GLY B C 1
ATOM 3353 O O . GLY B 1 165 ? 27.952 27.663 30.059 1.00 43.62 159 GLY B O 1
ATOM 3354 N N . ASP B 1 166 ? 27.543 26.609 32.006 1.00 44.66 160 ASP B N 1
ATOM 3355 C CA . ASP B 1 166 ? 27.375 27.850 32.752 1.00 47.17 160 ASP B CA 1
ATOM 3356 C C . ASP B 1 166 ? 28.699 28.578 32.954 1.00 47.09 160 ASP B C 1
ATOM 3357 O O . ASP B 1 166 ? 28.719 29.775 33.239 1.00 47.71 160 ASP B O 1
ATOM 3362 N N . ASP B 1 167 ? 29.803 27.850 32.809 1.00 48.69 161 ASP B N 1
ATOM 3363 C CA . ASP B 1 167 ? 31.132 28.434 32.942 1.00 47.93 161 ASP B CA 1
ATOM 3364 C C . ASP B 1 167 ? 31.517 29.048 31.605 1.00 47.30 161 ASP B C 1
ATOM 3365 O O . ASP B 1 167 ? 31.977 30.188 31.526 1.00 47.85 161 ASP B O 1
ATOM 3370 N N . ILE B 1 168 ? 31.306 28.262 30.556 1.00 44.30 162 ILE B N 1
ATOM 3371 C CA . ILE B 1 168 ? 31.633 28.634 29.190 1.00 41.14 162 ILE B CA 1
ATOM 3372 C C . ILE B 1 168 ? 30.882 29.838 28.623 1.00 39.28 162 ILE B C 1
ATOM 3373 O O . ILE B 1 168 ? 31.502 30.800 28.177 1.00 39.10 162 ILE B O 1
ATOM 3378 N N . VAL B 1 169 ? 29.554 29.787 28.636 1.00 39.59 163 VAL B N 1
ATOM 3379 C CA . VAL B 1 169 ? 28.745 30.868 28.075 1.00 39.53 163 VAL B CA 1
ATOM 3380 C C . VAL B 1 169 ? 29.158 32.275 28.513 1.00 41.25 163 VAL B C 1
ATOM 3381 O O . VAL B 1 169 ? 29.470 33.117 27.672 1.00 41.47 163 VAL B O 1
ATOM 3385 N N . PRO B 1 170 ? 29.167 32.553 29.825 1.00 41.23 164 PRO B N 1
ATOM 3386 C CA . PRO B 1 170 ? 29.562 33.904 30.240 1.00 44.06 164 PRO B CA 1
ATOM 3387 C C . PRO B 1 170 ? 30.985 34.272 29.832 1.00 43.13 164 PRO B C 1
ATOM 3388 O O . PRO B 1 170 ? 31.229 35.373 29.338 1.00 44.41 164 PRO B O 1
ATOM 3392 N N . TYR B 1 171 ? 31.922 33.352 30.032 1.00 43.79 165 TYR B N 1
ATOM 3393 C CA . TYR B 1 171 ? 33.305 33.614 29.658 1.00 42.59 165 TYR B CA 1
ATOM 3394 C C . TYR B 1 171 ? 33.376 34.049 28.197 1.00 43.27 165 TYR B C 1
ATOM 3395 O O . TYR B 1 171 ? 34.008 35.055 27.866 1.00 43.47 165 TYR B O 1
ATOM 3404 N N . LEU B 1 172 ? 32.724 33.287 27.323 1.00 42.54 166 LEU B N 1
ATOM 3405 C CA . LEU B 1 172 ? 32.724 33.602 25.898 1.00 42.17 166 LEU B CA 1
ATOM 3406 C C . LEU B 1 172 ? 31.898 34.855 25.611 1.00 42.96 166 LEU B C 1
ATOM 3407 O O . LEU B 1 172 ? 32.244 35.654 24.736 1.00 42.24 166 LEU B O 1
ATOM 3412 N N . ALA B 1 173 ? 30.807 35.023 26.349 1.00 43.57 167 ALA B N 1
ATOM 3413 C CA . ALA B 1 173 ? 29.947 36.187 26.174 1.00 46.07 167 ALA B CA 1
ATOM 3414 C C . ALA B 1 173 ? 30.778 37.451 26.346 1.00 48.03 167 ALA B C 1
ATOM 3415 O O . ALA B 1 173 ? 30.690 38.387 25.548 1.00 49.78 167 ALA B O 1
ATOM 3417 N N . ASN B 1 174 ? 31.592 37.473 27.394 1.00 49.23 168 ASN B N 1
ATOM 3418 C CA . ASN B 1 174 ? 32.438 38.622 27.658 1.00 50.60 168 ASN B CA 1
ATOM 3419 C C . ASN B 1 174 ? 33.610 38.652 26.692 1.00 51.45 168 ASN B C 1
ATOM 3420 O O . ASN B 1 174 ? 33.849 39.652 26.016 1.00 51.07 168 ASN B O 1
ATOM 3425 N N . GLU B 1 175 ? 34.331 37.538 26.625 1.00 52.11 169 GLU B N 1
ATOM 3426 C CA . GLU B 1 175 ? 35.498 37.423 25.765 1.00 51.90 169 GLU B CA 1
ATOM 3427 C C . GLU B 1 175 ? 35.230 37.739 24.297 1.00 52.47 169 GLU B C 1
ATOM 3428 O O . GLU B 1 175 ? 36.115 38.235 23.596 1.00 52.63 169 GLU B O 1
ATOM 3434 N N . LEU B 1 176 ? 34.021 37.458 23.824 1.00 51.74 170 LEU B N 1
ATOM 3435 C CA . LEU B 1 176 ? 33.696 37.724 22.425 1.00 53.69 170 LEU B CA 1
ATOM 3436 C C . LEU B 1 176 ? 32.707 38.873 22.237 1.00 54.34 170 LEU B C 1
ATOM 3437 O O . LEU B 1 176 ? 32.211 39.095 21.132 1.00 54.33 170 LEU B O 1
ATOM 3442 N N . LYS B 1 177 ? 32.429 39.599 23.315 1.00 55.41 171 LYS B N 1
ATOM 3443 C CA . LYS B 1 177 ? 31.506 40.730 23.266 1.00 55.92 171 LYS B CA 1
ATOM 3444 C C . LYS B 1 177 ? 30.211 40.323 22.571 1.00 54.69 171 LYS B C 1
ATOM 3445 O O . LYS B 1 177 ? 29.784 40.956 21.606 1.00 54.02 171 LYS B O 1
ATOM 3451 N N . ALA B 1 178 ? 29.599 39.254 23.067 1.00 54.41 172 ALA B N 1
ATOM 3452 C CA . ALA B 1 178 ? 28.356 38.745 22.506 1.00 53.50 172 ALA B CA 1
ATOM 3453 C C . ALA B 1 178 ? 27.227 39.740 22.741 1.00 53.19 172 ALA B C 1
ATOM 3454 O O . ALA B 1 178 ? 27.155 40.370 23.796 1.00 52.35 172 ALA B O 1
ATOM 3456 N N . ASP B 1 179 ? 26.346 39.876 21.758 1.00 51.96 173 ASP B N 1
ATOM 3457 C CA . ASP B 1 179 ? 25.226 40.796 21.875 1.00 51.94 173 ASP B CA 1
ATOM 3458 C C . ASP B 1 179 ? 24.076 40.161 22.646 1.00 51.25 173 ASP B C 1
ATOM 3459 O O . ASP B 1 179 ? 23.414 40.825 23.441 1.00 51.52 173 ASP B O 1
ATOM 3464 N N . LEU B 1 180 ? 23.843 38.872 22.420 1.00 49.28 174 LEU B N 1
ATOM 3465 C CA . LEU B 1 180 ? 22.751 38.186 23.098 1.00 47.36 174 LEU B CA 1
ATOM 3466 C C . LEU B 1 180 ? 23.104 36.809 23.656 1.00 46.48 174 LEU B C 1
ATOM 3467 O O . LEU B 1 180 ? 23.707 35.975 22.976 1.00 45.33 174 LEU B O 1
ATOM 3472 N N . ILE B 1 181 ? 22.723 36.583 24.908 1.00 45.00 175 ILE B N 1
ATOM 3473 C CA . ILE B 1 181 ? 22.955 35.307 25.569 1.00 43.35 175 ILE B CA 1
ATOM 3474 C C . ILE B 1 181 ? 21.602 34.620 25.708 1.00 42.00 175 ILE B C 1
ATOM 3475 O O . ILE B 1 181 ? 20.650 35.220 26.204 1.00 41.46 175 ILE B O 1
ATOM 3480 N N . LEU B 1 182 ? 21.512 33.370 25.266 1.00 38.64 176 LEU B N 1
ATOM 3481 C CA . LEU B 1 182 ? 20.261 32.634 25.346 1.00 36.61 176 LEU B CA 1
ATOM 3482 C C . LEU B 1 182 ? 20.419 31.322 26.097 1.00 37.40 176 LEU B C 1
ATOM 3483 O O . LEU B 1 182 ? 21.310 30.524 25.796 1.00 38.00 176 LEU B O 1
ATOM 3488 N N . TYR B 1 183 ? 19.545 31.095 27.071 1.00 35.15 177 TYR B N 1
ATOM 3489 C CA . TYR B 1 183 ? 19.583 29.870 27.862 1.00 34.86 177 TYR B CA 1
ATOM 3490 C C . TYR B 1 183 ? 18.315 29.056 27.645 1.00 34.69 177 TYR B C 1
ATOM 3491 O O . TYR B 1 183 ? 17.270 29.343 28.241 1.00 31.49 177 TYR B O 1
ATOM 3500 N N . ALA B 1 184 ? 18.401 28.051 26.779 1.00 33.16 178 ALA B N 1
ATOM 3501 C CA . ALA B 1 184 ? 17.255 27.194 26.519 1.00 32.39 178 ALA B CA 1
ATOM 3502 C C . ALA B 1 184 ? 17.263 26.120 27.598 1.00 33.66 178 ALA B C 1
ATOM 3503 O O . ALA B 1 184 ? 18.231 25.374 27.733 1.00 31.89 178 ALA B O 1
ATOM 3505 N N . THR B 1 185 ? 16.191 26.057 28.382 1.00 35.82 179 THR B N 1
ATOM 3506 C CA . THR B 1 185 ? 16.094 25.079 29.458 1.00 37.34 179 THR B CA 1
ATOM 3507 C C . THR B 1 185 ? 14.716 24.428 29.457 1.00 38.30 179 THR B C 1
ATOM 3508 O O . THR B 1 185 ? 13.922 24.648 28.545 1.00 38.03 179 THR B O 1
ATOM 3512 N N . ASP B 1 186 ? 14.429 23.635 30.484 1.00 40.20 180 ASP B N 1
ATOM 3513 C CA . ASP B 1 186 ? 13.143 22.954 30.565 1.00 43.87 180 ASP B CA 1
ATOM 3514 C C . ASP B 1 186 ? 12.092 23.693 31.390 1.00 44.33 180 ASP B C 1
ATOM 3515 O O . ASP B 1 186 ? 11.019 23.152 31.653 1.00 44.13 180 ASP B O 1
ATOM 3520 N N . VAL B 1 187 ? 12.395 24.921 31.799 1.00 43.95 181 VAL B N 1
ATOM 3521 C CA . VAL B 1 187 ? 11.440 25.714 32.571 1.00 45.25 181 VAL B CA 1
ATOM 3522 C C . VAL B 1 187 ? 11.117 27.004 31.831 1.00 44.90 181 VAL B C 1
ATOM 3523 O O . VAL B 1 187 ? 11.876 27.440 30.967 1.00 44.05 181 VAL B O 1
ATOM 3527 N N . ASP B 1 188 ? 9.989 27.617 32.173 1.00 45.26 182 ASP B N 1
ATOM 3528 C CA . ASP B 1 188 ? 9.560 28.841 31.506 1.00 46.23 182 ASP B CA 1
ATOM 3529 C C . ASP B 1 188 ? 10.403 30.073 31.809 1.00 44.71 182 ASP B C 1
ATOM 3530 O O . ASP B 1 188 ? 10.137 31.155 31.291 1.00 45.61 182 ASP B O 1
ATOM 3535 N N . GLY B 1 189 ? 11.430 29.901 32.633 1.00 43.98 183 GLY B N 1
ATOM 3536 C CA . GLY B 1 189 ? 12.300 31.009 32.980 1.00 43.75 183 GLY B CA 1
ATOM 3537 C C . GLY B 1 189 ? 12.827 30.798 34.380 1.00 44.42 183 GLY B C 1
ATOM 3538 O O . GLY B 1 189 ? 12.767 29.680 34.891 1.00 45.80 183 GLY B O 1
ATOM 3539 N N . VAL B 1 190 ? 13.358 31.847 35.001 1.00 44.08 184 VAL B N 1
ATOM 3540 C CA . VAL B 1 190 ? 13.852 31.727 36.367 1.00 43.66 184 VAL B CA 1
ATOM 3541 C C . VAL B 1 190 ? 12.616 31.712 37.256 1.00 44.82 184 VAL B C 1
ATOM 3542 O O . VAL B 1 190 ? 11.838 32.670 37.274 1.00 43.45 184 VAL B O 1
ATOM 3546 N N . LEU B 1 191 ? 12.430 30.622 37.990 1.00 45.09 185 LEU B N 1
ATOM 3547 C CA . LEU B 1 191 ? 11.259 30.499 38.842 1.00 45.33 185 LEU B CA 1
ATOM 3548 C C . LEU B 1 191 ? 11.448 30.932 40.290 1.00 46.04 185 LEU B C 1
ATOM 3549 O O . LEU B 1 191 ? 12.321 30.429 41.003 1.00 45.86 185 LEU B O 1
ATOM 3554 N N . ILE B 1 192 ? 10.618 31.882 40.707 1.00 46.04 186 ILE B N 1
ATOM 3555 C CA . ILE B 1 192 ? 10.617 32.374 42.077 1.00 46.35 186 ILE B CA 1
ATOM 3556 C C . ILE B 1 192 ? 9.216 32.021 42.556 1.00 46.48 186 ILE B C 1
ATOM 3557 O O . ILE B 1 192 ? 8.228 32.511 42.010 1.00 45.87 186 ILE B O 1
ATOM 3562 N N . ASP B 1 193 ? 9.134 31.149 43.554 1.00 47.26 187 ASP B N 1
ATOM 3563 C CA . ASP B 1 193 ? 7.845 30.704 44.073 1.00 50.21 187 ASP B CA 1
ATOM 3564 C C . ASP B 1 193 ? 7.049 30.039 42.951 1.00 51.40 187 ASP B C 1
ATOM 3565 O O . ASP B 1 193 ? 5.845 30.255 42.800 1.00 51.58 187 ASP B O 1
ATOM 3570 N N . ASN B 1 194 ? 7.752 29.228 42.164 1.00 52.55 188 ASN B N 1
ATOM 3571 C CA . ASN B 1 194 ? 7.168 28.487 41.049 1.00 53.22 188 ASN B CA 1
ATOM 3572 C C . ASN B 1 194 ? 6.589 29.352 39.929 1.00 52.95 188 ASN B C 1
ATOM 3573 O O . ASN B 1 194 ? 5.752 28.889 39.159 1.00 53.45 188 ASN B O 1
ATOM 3578 N N . LYS B 1 195 ? 7.027 30.601 39.836 1.00 52.98 189 LYS B N 1
ATOM 3579 C CA . LYS B 1 195 ? 6.535 31.485 38.786 1.00 54.23 189 LYS B CA 1
ATOM 3580 C C . LYS B 1 195 ? 7.698 32.167 38.070 1.00 53.31 189 LYS B C 1
ATOM 3581 O O . LYS B 1 195 ? 8.627 32.670 38.707 1.00 53.59 189 LYS B O 1
ATOM 3587 N N . PRO B 1 196 ? 7.660 32.192 36.729 1.00 52.18 190 PRO B N 1
ATOM 3588 C CA . PRO B 1 196 ? 8.731 32.825 35.959 1.00 51.73 190 PRO B CA 1
ATOM 3589 C C . PRO B 1 196 ? 8.688 34.336 36.089 1.00 51.58 190 PRO B C 1
ATOM 3590 O O . PRO B 1 196 ? 7.659 34.955 35.829 1.00 52.48 190 PRO B O 1
ATOM 3594 N N . ILE B 1 197 ? 9.801 34.926 36.507 1.00 50.87 191 ILE B N 1
ATOM 3595 C CA . ILE B 1 197 ? 9.869 36.370 36.645 1.00 52.93 191 ILE B CA 1
ATOM 3596 C C . ILE B 1 197 ? 10.144 36.977 35.274 1.00 54.16 191 ILE B C 1
ATOM 3597 O O . ILE B 1 197 ? 10.979 36.483 34.517 1.00 52.71 191 ILE B O 1
ATOM 3602 N N . LYS B 1 198 ? 9.426 38.047 34.958 1.00 55.27 192 LYS B N 1
ATOM 3603 C CA . LYS B 1 198 ? 9.560 38.720 33.675 1.00 57.83 192 LYS B CA 1
ATOM 3604 C C .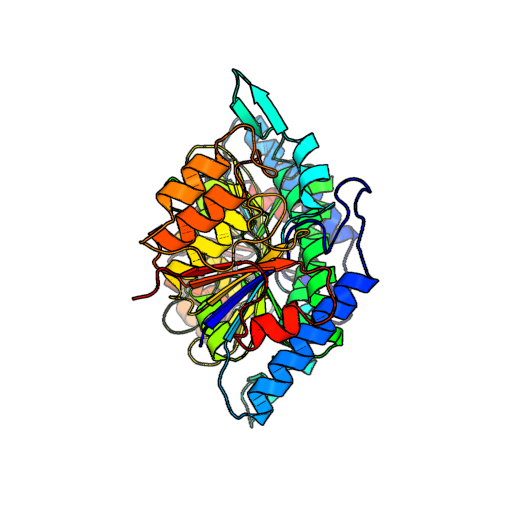 LYS B 1 198 ? 10.949 39.299 33.422 1.00 59.36 192 LYS B C 1
ATOM 3605 O O . LYS B 1 198 ? 11.495 39.157 32.326 1.00 58.05 192 LYS B O 1
ATOM 3611 N N . ARG B 1 199 ? 11.525 39.940 34.436 1.00 61.11 193 ARG B N 1
ATOM 3612 C CA . ARG B 1 199 ? 12.843 40.552 34.296 1.00 63.53 193 ARG B CA 1
ATOM 3613 C C . ARG B 1 199 ? 13.619 40.606 35.611 1.00 64.60 193 ARG B C 1
ATOM 3614 O O . ARG B 1 199 ? 13.031 40.581 36.693 1.00 65.00 193 ARG B O 1
ATOM 3622 N N . ILE B 1 200 ? 14.943 40.668 35.504 1.00 65.82 194 ILE B N 1
ATOM 3623 C CA . ILE B 1 200 ? 15.823 40.753 36.666 1.00 67.74 194 ILE B CA 1
ATOM 3624 C C . ILE B 1 200 ? 16.831 41.874 36.431 1.00 70.25 194 ILE B C 1
ATOM 3625 O O . ILE B 1 200 ? 17.723 41.743 35.593 1.00 70.89 194 ILE B O 1
ATOM 3630 N N . ASP B 1 201 ? 16.684 42.972 37.169 1.00 72.70 195 ASP B N 1
ATOM 3631 C CA . ASP B 1 201 ? 17.582 44.117 37.036 1.00 74.18 195 ASP B CA 1
ATOM 3632 C C . ASP B 1 201 ? 18.395 44.349 38.303 1.00 74.65 195 ASP B C 1
ATOM 3633 O O . ASP B 1 201 ? 18.474 43.485 39.176 1.00 74.71 195 ASP B O 1
ATOM 3638 N N . LYS B 1 202 ? 18.994 45.532 38.387 1.00 74.68 196 LYS B N 1
ATOM 3639 C CA . LYS B 1 202 ? 19.796 45.925 39.540 1.00 74.73 196 LYS B CA 1
ATOM 3640 C C . LYS B 1 202 ? 18.872 46.228 40.717 1.00 74.40 196 LYS B C 1
ATOM 3641 O O . LYS B 1 202 ? 19.328 46.465 41.836 1.00 74.65 196 LYS B O 1
ATOM 3647 N N . ASN B 1 203 ? 17.570 46.215 40.452 1.00 73.37 197 ASN B N 1
ATOM 3648 C CA . ASN B 1 203 ? 16.572 46.500 41.475 1.00 72.44 197 ASN B CA 1
ATOM 3649 C C . ASN B 1 203 ? 16.188 45.265 42.287 1.00 71.52 197 ASN B C 1
ATOM 3650 O O . ASN B 1 203 ? 16.584 45.129 43.447 1.00 71.26 197 ASN B O 1
ATOM 3655 N N . ASN B 1 204 ? 15.419 44.369 41.672 1.00 69.51 198 ASN B N 1
ATOM 3656 C CA . ASN B 1 204 ? 14.967 43.154 42.344 1.00 67.58 198 ASN B CA 1
ATOM 3657 C C . ASN B 1 204 ? 16.061 42.104 42.519 1.00 66.39 198 ASN B C 1
ATOM 3658 O O . ASN B 1 204 ? 15.854 41.088 43.181 1.00 66.24 198 ASN B O 1
ATOM 3663 N N . ILE B 1 205 ? 17.225 42.352 41.928 1.00 65.08 199 ILE B N 1
ATOM 3664 C CA . ILE B 1 205 ? 18.337 41.414 42.023 1.00 63.22 199 ILE B CA 1
ATOM 3665 C C . ILE B 1 205 ? 18.680 41.076 43.472 1.00 62.45 199 ILE B C 1
ATOM 3666 O O . ILE B 1 205 ? 18.897 39.914 43.812 1.00 61.45 199 ILE B O 1
ATOM 3671 N N . TYR B 1 206 ? 18.723 42.094 44.323 1.00 62.10 200 TYR B N 1
ATOM 3672 C CA . TYR B 1 206 ? 19.054 41.903 45.731 1.00 61.69 200 TYR B CA 1
ATOM 3673 C C . TYR B 1 206 ? 18.170 40.854 46.410 1.00 61.07 200 TYR B C 1
ATOM 3674 O O . TYR B 1 206 ? 18.672 39.922 47.038 1.00 59.79 200 TYR B O 1
ATOM 3683 N N . LYS B 1 207 ? 16.857 41.005 46.282 1.00 60.57 201 LYS B N 1
ATOM 3684 C CA . LYS B 1 207 ? 15.929 40.064 46.901 1.00 61.59 201 LYS B CA 1
ATOM 3685 C C . LYS B 1 207 ? 15.905 38.698 46.211 1.00 61.14 201 LYS B C 1
ATOM 3686 O O . LYS B 1 207 ? 15.625 37.678 46.844 1.00 61.07 201 LYS B O 1
ATOM 3692 N N . ILE B 1 208 ? 16.202 38.675 44.916 1.00 60.51 202 ILE B N 1
ATOM 3693 C CA . ILE B 1 208 ? 16.214 37.424 44.167 1.00 60.24 202 ILE B CA 1
ATOM 3694 C C . ILE B 1 208 ? 17.400 36.548 44.569 1.00 60.08 202 ILE B C 1
ATOM 3695 O O . ILE B 1 208 ? 17.283 35.324 44.634 1.00 59.13 202 ILE B O 1
ATOM 3700 N N . LEU B 1 209 ? 18.534 37.181 44.853 1.00 60.87 203 LEU B N 1
ATOM 3701 C CA . LEU B 1 209 ? 19.738 36.460 45.251 1.00 62.09 203 LEU B CA 1
ATOM 3702 C C . LEU B 1 209 ? 19.615 35.778 46.610 1.00 63.15 203 LEU B C 1
ATOM 3703 O O . LEU B 1 209 ? 20.216 34.724 46.834 1.00 64.38 203 LEU B O 1
ATOM 3708 N N . ASN B 1 210 ? 18.847 36.371 47.520 1.00 62.68 204 ASN B N 1
ATOM 3709 C CA . ASN B 1 210 ? 18.679 35.773 48.840 1.00 62.40 204 ASN B CA 1
ATOM 3710 C C . ASN B 1 210 ? 17.733 34.585 48.750 1.00 60.93 204 ASN B C 1
ATOM 3711 O O . ASN B 1 210 ? 17.940 33.561 49.403 1.00 60.35 204 ASN B O 1
ATOM 3716 N N . TYR B 1 211 ? 16.692 34.726 47.936 1.00 59.59 205 TYR B N 1
ATOM 3717 C CA . TYR B 1 211 ? 15.727 33.650 47.753 1.00 58.29 205 TYR B CA 1
ATOM 3718 C C . TYR B 1 211 ? 16.440 32.417 47.204 1.00 57.27 205 TYR B C 1
ATOM 3719 O O . TYR B 1 211 ? 16.167 31.293 47.622 1.00 58.14 205 TYR B O 1
ATOM 3728 N N . LEU B 1 212 ? 17.358 32.635 46.269 1.00 56.76 206 LEU B N 1
ATOM 3729 C CA . LEU B 1 212 ? 18.112 31.544 45.662 1.00 55.89 206 LEU B CA 1
ATOM 3730 C C . LEU B 1 212 ? 19.272 31.126 46.563 1.00 56.01 206 LEU B C 1
ATOM 3731 O O . LEU B 1 212 ? 19.653 29.953 46.603 1.00 55.06 206 LEU B O 1
ATOM 3736 N N . GLY B 1 223 ? 20.532 26.303 40.395 1.00 72.70 217 GLY B N 1
ATOM 3737 C CA . GLY B 1 223 ? 21.672 26.662 39.572 1.00 72.05 217 GLY B CA 1
ATOM 3738 C C . GLY B 1 223 ? 21.542 28.061 39.006 1.00 72.35 217 GLY B C 1
ATOM 3739 O O . GLY B 1 223 ? 22.539 28.694 38.658 1.00 72.80 217 GLY B O 1
ATOM 3740 N N . MET B 1 224 ? 20.306 28.544 38.915 1.00 71.85 218 MET B N 1
ATOM 3741 C CA . MET B 1 224 ? 20.039 29.875 38.389 1.00 71.94 218 MET B CA 1
ATOM 3742 C C . MET B 1 224 ? 20.879 30.932 39.089 1.00 72.22 218 MET B C 1
ATOM 3743 O O . MET B 1 224 ? 21.147 31.988 38.523 1.00 71.81 218 MET B O 1
ATOM 3748 N N . LYS B 1 225 ? 21.293 30.654 40.322 1.00 72.81 219 LYS B N 1
ATOM 3749 C CA . LYS B 1 225 ? 22.096 31.616 41.067 1.00 73.63 219 LYS B CA 1
ATOM 3750 C C . LYS B 1 225 ? 23.480 31.723 40.444 1.00 73.67 219 LYS B C 1
ATOM 3751 O O . LYS B 1 225 ? 23.866 32.785 39.961 1.00 73.12 219 LYS B O 1
ATOM 3757 N N . TYR B 1 226 ? 24.219 30.618 40.446 1.00 74.43 220 TYR B N 1
ATOM 3758 C CA . TYR B 1 226 ? 25.557 30.592 39.864 1.00 75.27 220 TYR B CA 1
ATOM 3759 C C . TYR B 1 226 ? 25.500 31.133 38.439 1.00 74.80 220 TYR B C 1
ATOM 3760 O O . TYR B 1 226 ? 26.472 31.690 37.930 1.00 74.23 220 TYR B O 1
ATOM 3769 N N . LYS B 1 227 ? 24.341 30.967 37.808 1.00 74.61 221 LYS B N 1
ATOM 3770 C CA . LYS B 1 227 ? 24.123 31.429 36.444 1.00 73.42 221 LYS B CA 1
ATOM 3771 C C . LYS B 1 227 ? 23.862 32.935 36.415 1.00 73.95 221 LYS B C 1
ATOM 3772 O O . LYS B 1 227 ? 24.490 33.664 35.647 1.00 74.28 221 LYS B O 1
ATOM 3778 N N . ILE B 1 228 ? 22.937 33.397 37.253 1.00 74.45 222 ILE B N 1
ATOM 3779 C CA . ILE B 1 228 ? 22.606 34.818 37.324 1.00 74.81 222 ILE B CA 1
ATOM 3780 C C . ILE B 1 228 ? 23.782 35.597 37.909 1.00 76.03 222 ILE B C 1
ATOM 3781 O O . ILE B 1 228 ? 23.929 36.798 37.673 1.00 74.73 222 ILE B O 1
ATOM 3786 N N . GLU B 1 229 ? 24.620 34.898 38.669 1.00 77.81 223 GLU B N 1
ATOM 3787 C CA . GLU B 1 229 ? 25.788 35.509 39.296 1.00 79.91 223 GLU B CA 1
ATOM 3788 C C . GLU B 1 229 ? 26.803 36.006 38.269 1.00 80.47 223 GLU B C 1
ATOM 3789 O O . GLU B 1 229 ? 27.108 37.198 38.209 1.00 80.52 223 GLU B O 1
ATOM 3795 N N . MET B 1 230 ? 27.321 35.086 37.461 1.00 81.15 224 MET B N 1
ATOM 3796 C CA . MET B 1 230 ? 28.323 35.424 36.455 1.00 81.78 224 MET B CA 1
ATOM 3797 C C . MET B 1 230 ? 27.807 36.287 35.306 1.00 81.44 224 MET B C 1
ATOM 3798 O O . MET B 1 230 ? 28.564 37.062 34.724 1.00 81.97 224 MET B O 1
ATOM 3803 N N . ILE B 1 231 ? 26.526 36.163 34.976 1.00 81.23 225 ILE B N 1
ATOM 3804 C CA . ILE B 1 231 ? 25.958 36.984 33.914 1.00 81.02 225 ILE B CA 1
ATOM 3805 C C . ILE B 1 231 ? 25.938 38.413 34.453 1.00 80.88 225 ILE B C 1
ATOM 3806 O O . ILE B 1 231 ? 25.793 39.383 33.706 1.00 81.09 225 ILE B O 1
ATOM 3811 N N . ARG B 1 232 ? 26.093 38.515 35.770 1.00 80.94 226 ARG B N 1
ATOM 3812 C CA . ARG B 1 232 ? 26.118 39.788 36.486 1.00 80.48 226 ARG B CA 1
ATOM 3813 C C . ARG B 1 232 ? 27.554 40.304 36.529 1.00 79.38 226 ARG B C 1
ATOM 3814 O O . ARG B 1 232 ? 27.808 41.492 36.339 1.00 78.39 226 ARG B O 1
ATOM 3822 N N . LYS B 1 233 ? 28.492 39.394 36.771 1.00 78.67 227 LYS B N 1
ATOM 3823 C CA . LYS B 1 233 ? 29.905 39.742 36.855 1.00 78.05 227 LYS B CA 1
ATOM 3824 C C . LYS B 1 233 ? 30.493 40.102 35.491 1.00 77.42 227 LYS B C 1
ATOM 3825 O O . LYS B 1 233 ? 31.671 40.449 35.389 1.00 77.74 227 LYS B O 1
ATOM 3831 N N . ASN B 1 234 ? 29.670 40.022 34.448 1.00 76.03 228 ASN B N 1
ATOM 3832 C CA . ASN B 1 234 ? 30.104 40.336 33.087 1.00 74.17 228 ASN B CA 1
ATOM 3833 C C . ASN B 1 234 ? 29.141 41.301 32.415 1.00 73.51 228 ASN B C 1
ATOM 3834 O O . ASN B 1 234 ? 29.226 41.530 31.211 1.00 73.72 228 ASN B O 1
ATOM 3839 N N . LYS B 1 235 ? 28.228 41.861 33.201 1.00 72.91 229 LYS B N 1
ATOM 3840 C CA . LYS B 1 235 ? 27.222 42.791 32.699 1.00 72.12 229 LYS B CA 1
ATOM 3841 C C . LYS B 1 235 ? 26.589 42.294 31.398 1.00 70.68 229 LYS B C 1
ATOM 3842 O O . LYS B 1 235 ? 26.300 43.077 30.492 1.00 70.90 229 LYS B O 1
ATOM 3848 N N . CYS B 1 236 ? 26.367 40.984 31.318 1.00 68.13 230 CYS B N 1
ATOM 3849 C CA . CYS B 1 236 ? 25.755 40.384 30.136 1.00 65.65 230 CYS B CA 1
ATOM 3850 C C . CYS B 1 236 ? 24.261 40.658 30.121 1.00 64.53 230 CYS B C 1
ATOM 3851 O O . CYS B 1 236 ? 23.708 41.232 31.058 1.00 65.15 230 CYS B O 1
ATOM 3854 N N . ARG B 1 237 ? 23.614 40.229 29.045 1.00 62.80 231 ARG B N 1
ATOM 3855 C CA . ARG B 1 237 ? 22.178 40.387 28.881 1.00 60.17 231 ARG B CA 1
ATOM 3856 C C . ARG B 1 237 ? 21.673 39.119 28.202 1.00 57.42 231 ARG B C 1
ATOM 3857 O O . ARG B 1 237 ? 22.113 38.784 27.101 1.00 56.79 231 ARG B O 1
ATOM 3865 N N . GLY B 1 238 ? 20.757 38.413 28.857 1.00 53.85 232 GLY B N 1
ATOM 3866 C CA . GLY B 1 238 ? 20.236 37.191 28.277 1.00 50.06 232 GLY B CA 1
ATOM 3867 C C . GLY B 1 238 ? 18.821 36.829 28.678 1.00 47.91 232 GLY B C 1
ATOM 3868 O O . GLY B 1 238 ? 18.211 37.480 29.530 1.00 47.23 232 GLY B O 1
ATOM 3869 N N . PHE B 1 239 ? 18.296 35.784 28.046 1.00 44.25 233 PHE B N 1
ATOM 3870 C CA . PHE B 1 239 ? 16.952 35.308 28.330 1.00 42.68 233 PHE B CA 1
ATOM 3871 C C . PHE B 1 239 ? 16.981 33.841 28.751 1.00 41.03 233 PHE B C 1
ATOM 3872 O O . PHE B 1 239 ? 17.664 33.019 28.132 1.00 39.69 233 PHE B O 1
ATOM 3880 N N . VAL B 1 240 ? 16.242 33.520 29.807 1.00 38.32 234 VAL B N 1
ATOM 3881 C CA . VAL B 1 240 ? 16.147 32.152 30.285 1.00 37.10 234 VAL B CA 1
ATOM 3882 C C . VAL B 1 240 ? 14.726 31.722 29.967 1.00 38.20 234 VAL B C 1
ATOM 3883 O O . VAL B 1 240 ? 13.768 32.208 30.572 1.00 37.26 234 VAL B O 1
ATOM 3887 N N . PHE B 1 241 ? 14.592 30.812 29.007 1.00 37.89 235 PHE B N 1
ATOM 3888 C CA . PHE B 1 241 ? 13.282 30.357 28.568 1.00 37.48 235 PHE B CA 1
ATOM 3889 C C . PHE B 1 241 ? 13.174 28.847 28.426 1.00 38.66 235 PHE B C 1
ATOM 3890 O O . PHE B 1 241 ? 14.145 28.116 28.640 1.00 38.73 235 PHE B O 1
ATOM 3898 N N . ASN B 1 242 ? 11.983 28.390 28.051 1.00 37.79 236 ASN B N 1
ATOM 3899 C CA . ASN B 1 242 ? 11.722 26.971 27.895 1.00 39.04 236 ASN B CA 1
ATOM 3900 C C . ASN B 1 242 ? 12.075 26.499 26.488 1.00 39.69 236 ASN B C 1
ATOM 3901 O O . ASN B 1 242 ? 11.405 26.855 25.517 1.00 37.80 236 ASN B O 1
ATOM 3906 N N . GLY B 1 243 ? 13.129 25.691 26.391 1.00 39.79 237 GLY B N 1
ATOM 3907 C CA . GLY B 1 243 ? 13.561 25.182 25.102 1.00 39.92 237 GLY B CA 1
ATOM 3908 C C . GLY B 1 243 ? 12.723 24.028 24.586 1.00 40.20 237 GLY B C 1
ATOM 3909 O O . GLY B 1 243 ? 12.864 23.632 23.426 1.00 40.85 237 GLY B O 1
ATOM 3910 N N . ASN B 1 244 ? 11.859 23.481 25.438 1.00 38.28 238 ASN B N 1
ATOM 3911 C CA . ASN B 1 244 ? 10.999 22.370 25.040 1.00 39.06 238 ASN B CA 1
ATOM 3912 C C . ASN B 1 244 ? 9.740 22.838 24.321 1.00 40.03 238 ASN B C 1
ATOM 3913 O O . ASN B 1 244 ? 9.041 22.031 23.705 1.00 41.15 238 ASN B O 1
ATOM 3918 N N . LYS B 1 245 ? 9.435 24.130 24.403 1.00 39.39 239 LYS B N 1
ATOM 3919 C CA . LYS B 1 245 ? 8.245 24.638 23.732 1.00 39.12 239 LYS B CA 1
ATOM 3920 C C . LYS B 1 245 ? 8.545 25.016 22.287 1.00 39.17 239 LYS B C 1
ATOM 3921 O O . LYS B 1 245 ? 9.404 25.856 22.015 1.00 38.56 239 LYS B O 1
ATOM 3927 N N . ALA B 1 246 ? 7.818 24.394 21.366 1.00 38.44 240 ALA B N 1
ATOM 3928 C CA . ALA B 1 246 ? 7.994 24.639 19.947 1.00 38.86 240 ALA B CA 1
ATOM 3929 C C . ALA B 1 246 ? 8.132 26.112 19.606 1.00 39.59 240 ALA B C 1
ATOM 3930 O O . ALA B 1 246 ? 7.348 26.944 20.059 1.00 40.74 240 ALA B O 1
ATOM 3932 N N . ASN B 1 247 ? 9.153 26.418 18.815 1.00 38.55 241 ASN B N 1
ATOM 3933 C CA . ASN B 1 247 ? 9.432 27.767 18.345 1.00 39.67 241 ASN B CA 1
ATOM 3934 C C . ASN B 1 247 ? 10.015 28.784 19.318 1.00 38.28 241 ASN B C 1
ATOM 3935 O O . ASN B 1 247 ? 10.322 29.906 18.914 1.00 39.57 241 ASN B O 1
ATOM 3940 N N . ASN B 1 248 ? 10.181 28.417 20.585 1.00 37.27 242 ASN B N 1
ATOM 3941 C CA . ASN B 1 248 ? 10.773 29.357 21.534 1.00 35.84 242 ASN B CA 1
ATOM 3942 C C . ASN B 1 248 ? 12.198 29.655 21.088 1.00 36.39 242 ASN B C 1
ATOM 3943 O O . ASN B 1 248 ? 12.614 30.813 21.008 1.00 36.32 242 ASN B O 1
ATOM 3948 N N . ILE B 1 249 ? 12.949 28.601 20.789 1.00 35.22 243 ILE B N 1
ATOM 3949 C CA . ILE B 1 249 ? 14.326 28.780 20.361 1.00 34.73 243 ILE B CA 1
ATOM 3950 C C . ILE B 1 249 ? 14.383 29.630 19.094 1.00 33.04 243 ILE B C 1
ATOM 3951 O O . ILE B 1 249 ? 15.162 30.576 19.012 1.00 32.60 243 ILE B O 1
ATOM 3956 N N . TYR B 1 250 ? 13.545 29.310 18.116 1.00 34.87 244 TYR B N 1
ATOM 3957 C CA . TYR B 1 250 ? 13.507 30.084 16.877 1.00 35.36 244 TYR B CA 1
ATOM 3958 C C . TYR B 1 250 ? 13.221 31.560 17.185 1.00 36.32 244 TYR B C 1
ATOM 3959 O O . TYR B 1 250 ? 13.962 32.458 16.765 1.00 37.10 244 TYR B O 1
ATOM 3968 N N . LYS B 1 251 ? 12.142 31.802 17.922 1.00 35.80 245 LYS B N 1
ATOM 3969 C CA . LYS B 1 251 ? 11.748 33.164 18.280 1.00 35.44 245 LYS B CA 1
ATOM 3970 C C . LYS B 1 251 ? 12.851 33.879 19.039 1.00 35.14 245 LYS B C 1
ATOM 3971 O O . LYS B 1 251 ? 13.146 35.045 18.771 1.00 34.88 245 LYS B O 1
ATOM 3977 N N . ALA B 1 252 ? 13.472 33.171 19.978 1.00 34.61 246 ALA B N 1
ATOM 3978 C CA . ALA B 1 252 ? 14.540 33.747 20.788 1.00 33.28 246 ALA B CA 1
ATOM 3979 C C . ALA B 1 252 ? 15.755 34.166 19.967 1.00 34.64 246 ALA B C 1
ATOM 3980 O O . ALA B 1 252 ? 16.410 35.163 20.282 1.00 35.19 246 ALA B O 1
ATOM 3982 N N . LEU B 1 253 ? 16.067 33.404 18.922 1.00 35.07 247 LEU B N 1
ATOM 3983 C CA . LEU B 1 253 ? 17.217 33.724 18.079 1.00 36.08 247 LEU B CA 1
ATOM 3984 C C . LEU B 1 253 ? 16.934 34.943 17.208 1.00 38.60 247 LEU B C 1
ATOM 3985 O O . LEU B 1 253 ? 17.858 35.587 16.710 1.00 39.17 247 LEU B O 1
ATOM 3990 N N . LEU B 1 254 ? 15.656 35.253 17.022 1.00 41.93 248 LEU B N 1
ATOM 3991 C CA . LEU B 1 254 ? 15.274 36.412 16.225 1.00 45.33 248 LEU B CA 1
ATOM 3992 C C . LEU B 1 254 ? 15.199 37.669 17.083 1.00 47.71 248 LEU B C 1
ATOM 3993 O O . LEU B 1 254 ? 14.592 38.666 16.689 1.00 49.71 248 LEU B O 1
ATOM 3998 N N . GLY B 1 255 ? 15.824 37.614 18.255 1.00 49.76 249 GLY B N 1
ATOM 3999 C CA . GLY B 1 255 ? 15.835 38.756 19.151 1.00 51.82 249 GLY B CA 1
ATOM 4000 C C . GLY B 1 255 ? 14.576 38.923 19.982 1.00 52.95 249 GLY B C 1
ATOM 4001 O O . GLY B 1 255 ? 14.484 39.847 20.789 1.00 53.66 249 GLY B O 1
ATOM 4002 N N . GLU B 1 256 ? 13.607 38.034 19.791 1.00 53.44 250 GLU B N 1
ATOM 4003 C CA . GLU B 1 256 ? 12.354 38.105 20.532 1.00 54.49 250 GLU B CA 1
ATOM 4004 C C . GLU B 1 256 ? 12.555 37.664 21.975 1.00 55.37 250 GLU B C 1
ATOM 4005 O O . GLU B 1 256 ? 13.309 36.729 22.252 1.00 56.37 250 GLU B O 1
ATOM 4011 N N . VAL B 1 257 ? 11.880 38.341 22.896 1.00 54.75 251 VAL B N 1
ATOM 4012 C CA . VAL B 1 257 ? 11.993 38.007 24.309 1.00 54.04 251 VAL B CA 1
ATOM 4013 C C . VAL B 1 257 ? 11.191 36.748 24.622 1.00 52.85 251 VAL B C 1
ATOM 4014 O O . VAL B 1 257 ? 10.066 36.584 24.158 1.00 53.42 251 VAL B O 1
ATOM 4018 N N . GLU B 1 258 ? 11.787 35.855 25.400 1.00 51.46 252 GLU B N 1
ATOM 4019 C CA . GLU B 1 258 ? 11.130 34.614 25.790 1.00 50.60 252 GLU B CA 1
ATOM 4020 C C . GLU B 1 258 ? 11.517 34.323 27.237 1.00 49.68 252 GLU B C 1
ATOM 4021 O O . GLU B 1 258 ? 12.673 34.508 27.623 1.00 49.53 252 GLU B O 1
ATOM 4027 N N . GLY B 1 259 ? 10.550 33.876 28.031 1.00 48.69 253 GLY B N 1
ATOM 4028 C CA . GLY B 1 259 ? 10.815 33.567 29.423 1.00 48.19 253 GLY B CA 1
ATOM 4029 C C . GLY B 1 259 ? 11.301 34.735 30.264 1.00 48.08 253 GLY B C 1
ATOM 4030 O O . GLY B 1 259 ? 10.823 35.862 30.132 1.00 47.97 253 GLY B O 1
ATOM 4031 N N . THR B 1 260 ? 12.263 34.455 31.137 1.00 47.80 254 THR B N 1
ATOM 4032 C CA . THR B 1 260 ? 12.834 35.453 32.033 1.00 48.29 254 THR B CA 1
ATOM 4033 C C . THR B 1 260 ? 13.987 36.223 31.402 1.00 50.66 254 THR B C 1
ATOM 4034 O O . THR B 1 260 ? 14.993 35.635 30.997 1.00 50.10 254 THR B O 1
ATOM 4038 N N . GLU B 1 261 ? 13.843 37.541 31.324 1.00 52.30 255 GLU B N 1
ATOM 4039 C CA . GLU B 1 261 ? 14.892 38.373 30.762 1.00 55.54 255 GLU B CA 1
ATOM 4040 C C . GLU B 1 261 ? 15.777 38.921 31.873 1.00 57.22 255 GLU B C 1
ATOM 4041 O O . GLU B 1 261 ? 15.284 39.402 32.894 1.00 57.17 255 GLU B O 1
ATOM 4047 N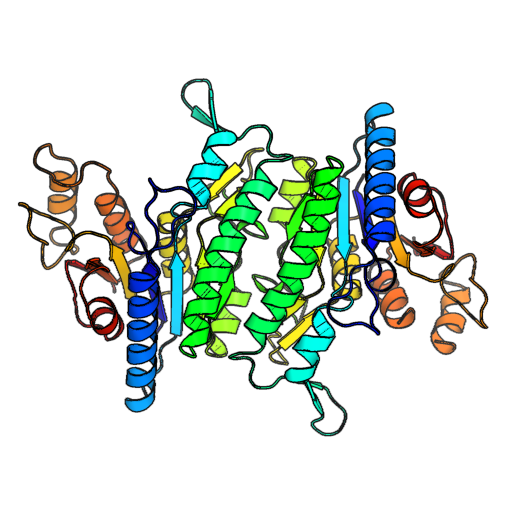 N . ILE B 1 262 ? 17.086 38.839 31.670 1.00 58.34 256 ILE B N 1
ATOM 4048 C CA . ILE B 1 262 ? 18.044 39.338 32.643 1.00 60.64 256 ILE B CA 1
ATOM 4049 C C . ILE B 1 262 ? 18.943 40.323 31.910 1.00 63.08 256 ILE B C 1
ATOM 4050 O O . ILE B 1 262 ? 20.081 40.003 31.570 1.00 63.26 256 ILE B O 1
ATOM 4055 N N . ASP B 1 263 ? 18.422 41.520 31.658 1.00 66.51 257 ASP B N 1
ATOM 4056 C CA . ASP B 1 263 ? 19.178 42.545 30.946 1.00 69.62 257 ASP B CA 1
ATOM 4057 C C . ASP B 1 263 ? 20.008 43.435 31.860 1.00 70.90 257 ASP B C 1
ATOM 4058 O O . ASP B 1 263 ? 19.601 44.546 32.206 1.00 71.14 257 ASP B O 1
ATOM 4063 N N . PHE B 1 264 ? 21.178 42.939 32.243 1.00 72.33 258 PHE B N 1
ATOM 4064 C CA . PHE B 1 264 ? 22.082 43.689 33.097 1.00 73.61 258 PHE B CA 1
ATOM 4065 C C . PHE B 1 264 ? 22.918 44.598 32.196 1.00 73.69 258 PHE B C 1
ATOM 4066 O O . PHE B 1 264 ? 24.137 44.451 32.106 1.00 73.64 258 PHE B O 1
ATOM 4074 N N . SER B 1 265 ? 22.246 45.530 31.526 1.00 74.40 259 SER B N 1
ATOM 4075 C CA . SER B 1 265 ? 22.895 46.472 30.613 1.00 74.20 259 SER B CA 1
ATOM 4076 C C . SER B 1 265 ? 23.650 45.721 29.527 1.00 74.28 259 SER B C 1
ATOM 4077 O O . SER B 1 265 ? 23.108 44.806 28.910 1.00 74.45 259 SER B O 1
#

Sequence (509 aa):
MLTILKLGGSILSDKNVPYSIKWDNLERIAMEIKNALDYYKNQNKEIKLILVHGGGAFGHPVAKKYLKIEDGKKIFINMEKGFWEIQRAMRRFNNIIIDTLQSYDIPAVSIQPSSFVVFGDKLIFDTSAIKEMLKRNLVPVIHGDIVIDDKNGYRIISGDDIVPYLANELKADLILYATDVDGVLIDNKPIKRIDKNNIYKILNYLSGSNSIDVTGGMKYKIEMIRKNKCRGFVFNGNKANNIYKALLGEVEGTEIDFSEMLTILKLGGSILSDKNVPYSIKWDNLERIAMEIKNALDYYKNQNKEIKLILVHGGGAFGHPVAKKYLKIEDGKKIFINMEKGFWEIQRAMRRFNNIIIDTLQSYDIPAVSIQPSSFVVFGDKLIFDTSAIKEMLKRNLVPVIHGDIVIDDKNGYRIISGDDIVPYLANELKADLILYATDVDGVLIDNKPIKRIDKNNIYKILNYLGMKYKIEMIRKNKCRGFVFNGNKANNIYKALLGEVEGTEIDFS

Solvent-accessible surface area: 22146 Å² total; per-residue (Å²): 106,13,0,0,0,20,4,8,58,34,0,8,3,45,87,133,80,88,120,20,24,70,133,118,25,1,66,39,0,0,77,6,0,53,74,0,30,57,75,6,160,117,90,138,93,154,19,89,2,0,2,0,1,24,12,14,0,12,5,78,34,13,1,122,132,21,52,109,125,111,138,66,140,168,74,28,53,87,8,86,64,0,0,1,60,0,0,108,11,4,5,131,2,0,13,29,0,0,48,13,0,11,83,66,86,0,11,0,0,0,0,1,0,0,0,0,0,1,48,6,127,173,39,65,8,34,8,31,0,1,100,35,0,10,132,51,84,3,5,0,0,0,0,6,2,0,0,0,19,63,124,128,19,35,96,38,0,43,2,30,30,0,0,6,48,0,2,64,73,25,146,13,80,8,2,0,3,0,14,58,55,78,0,0,29,27,110,104,142,50,40,169,95,0,23,168,127,33,4,139,136,1,18,108,48,6,73,31,113,119,9,84,33,116,116,26,25,19,56,75,25,0,71,35,4,100,130,32,111,9,67,0,0,0,1,24,0,64,126,61,70,10,0,51,71,0,2,32,26,84,76,29,32,0,19,0,26,27,63,183,108,10,12,0,0,20,2,8,19,42,0,0,2,46,143,110,78,69,122,15,23,70,133,122,23,1,69,44,0,0,84,2,0,48,68,0,23,55,92,30,153,126,106,138,81,80,23,60,3,0,2,1,3,12,21,26,1,12,8,104,28,13,1,128,141,21,59,84,118,98,109,65,93,90,48,27,56,102,11,90,62,0,0,2,32,2,1,57,4,6,5,121,2,0,26,43,2,0,46,16,0,8,82,67,87,0,21,0,0,0,0,0,0,0,1,0,0,1,32,27,119,172,32,66,7,33,7,30,0,0,82,25,0,7,130,39,73,4,5,0,2,0,0,3,2,0,0,0,1,61,145,87,12,24,64,62,0,42,2,24,17,0,0,6,51,0,5,87,71,20,176,23,80,15,4,0,4,1,17,67,48,81,0,0,57,28,109,128,121,53,25,171,78,4,43,158,117,55,22,181,163,12,32,136,114,67,87,40,77,111,17,2,62,36,3,89,176,40,122,14,79,0,0,0,1,23,0,61,124,55,68,9,0,57,73,0,2,51,42,85,75,22,37,0,14,5,40,52,82

Radius of gyration: 24.64 Å; Cα contacts (8 Å, |Δi|>4): 1085; chains: 2; bounding box: 73×52×63 Å

Secondary structure (DSSP, 8-state):
-EEEEEE-TTSS--TTSTT---HHHHHHHHHHHHHHHHHHHHTT---EEEEEE--HHHHHHHHGGGEEE-SSSEEE--HHHHHHHHHHHHHHHHHHHHHHHHTTT--EEEE-GGGT-EESSS-B---HHHHHHHHTT-EEEEE-EEEEESSS-EEEE-HHHHHHHHHHHHT-SEEEEEESSSSSBSSSSB-SEE-TTTHHHHHHHHHSTT-S--SSHHHHHHHHHHHTT-EEEEEETTSTTHHHHHHTT---SEEEE---/-EEEEEE-HHHHS-TTSTT---HHHHHHHHHHHHHHHHHHHHTT---EEEEEE--TTTHHHHHGGGEEESSSSEEE--HHHHHHHHHHHHHHHHHHHHHHHHTTT--EEEE-GGGT-EESSS-B---HHHHHHHHTT-EEEEE-EEEEETTTEEEEE-HHHHHHHHHHHTT-SEEEEEESSSSSEETTEE-SB--TTTHHHHHHH--HHHHHHHTTTTT-EEEEEETTSTTHHHHHHTT---SEEEE--

InterPro domains:
  IPR001048 Aspartate/glutamate/uridylate kinase [PF00696] (1-225)
  IPR001057 Glutamate/acetylglutamate kinase [PR00474] (125-146)
  IPR001057 Glutamate/acetylglutamate kinase [PR00474] (158-185)
  IPR001057 Glutamate/acetylglutamate kinase [PR00474] (213-233)
  IPR024192 Fosfomycin resistance kinase, FomA-type [NF040647] (3-256)
  IPR024192 Fosfomycin resistance kinase, FomA-type [PIRSF016496] (1-259)
  IPR024192 Fosfomycin resistance kinase, FomA-type [cd04241] (2-256)
  IPR036393 Acetylglutamate kinase-like superfamily [G3DSA:3.40.1160.10] (1-260)
  IPR036393 Acetylglutamate kinase-like superfamily [SSF53633] (2-256)